Protein AF-A0A6F8PM82-F1 (afdb_monomer)

Structure (mmCIF, N/CA/C/O backbone):
data_AF-A0A6F8PM82-F1
#
_entry.id   AF-A0A6F8PM82-F1
#
loop_
_atom_site.group_PDB
_atom_site.id
_atom_site.type_symbol
_atom_site.label_atom_id
_atom_site.label_alt_id
_atom_site.label_comp_id
_atom_site.label_asym_id
_atom_site.label_entity_id
_atom_site.label_seq_id
_atom_site.pdbx_PDB_ins_code
_atom_site.Cartn_x
_atom_site.Cartn_y
_atom_site.Cartn_z
_atom_site.occupancy
_atom_site.B_iso_or_equiv
_atom_site.auth_seq_id
_atom_site.auth_comp_id
_atom_site.auth_asym_id
_atom_site.auth_atom_id
_atom_site.pdbx_PDB_model_num
ATOM 1 N N . MET A 1 1 ? 3.556 -29.178 -23.785 1.00 47.94 1 MET A N 1
ATOM 2 C CA . MET A 1 1 ? 4.325 -28.396 -22.796 1.00 47.94 1 MET A CA 1
ATOM 3 C C . MET A 1 1 ? 4.855 -27.205 -23.561 1.00 47.94 1 MET A C 1
ATOM 5 O O . MET A 1 1 ? 5.453 -27.446 -24.597 1.00 47.94 1 MET A O 1
ATOM 9 N N . VAL A 1 2 ? 4.505 -25.982 -23.168 1.00 58.50 2 VAL A N 1
ATOM 10 C CA . VAL A 1 2 ? 4.900 -24.767 -23.893 1.00 58.50 2 VAL A CA 1
ATOM 11 C C . VAL A 1 2 ? 5.926 -24.058 -23.019 1.00 58.50 2 VAL A C 1
ATOM 13 O O . VAL A 1 2 ? 5.681 -23.907 -21.825 1.00 58.50 2 VAL A O 1
ATOM 16 N N . SER A 1 3 ? 7.098 -23.724 -23.555 1.00 74.06 3 SER A N 1
ATOM 17 C CA . SER A 1 3 ? 8.078 -22.935 -22.794 1.00 74.06 3 SER A CA 1
ATOM 18 C C . SER A 1 3 ? 7.587 -21.494 -22.610 1.00 74.06 3 SER A C 1
ATOM 20 O O . SER A 1 3 ? 6.775 -21.016 -23.399 1.00 74.06 3 SER A O 1
ATOM 22 N N . LEU A 1 4 ? 8.110 -20.760 -21.621 1.00 78.81 4 LEU A N 1
ATOM 23 C CA . LEU A 1 4 ? 7.778 -19.337 -21.434 1.00 78.81 4 LEU A CA 1
ATOM 24 C C . LEU A 1 4 ? 8.001 -18.511 -22.717 1.00 78.81 4 LEU A C 1
ATOM 26 O O . LEU A 1 4 ? 7.197 -17.651 -23.064 1.00 78.81 4 LEU A O 1
ATOM 30 N N . ILE A 1 5 ? 9.075 -18.807 -23.452 1.00 83.12 5 ILE A N 1
ATOM 31 C CA . ILE A 1 5 ? 9.388 -18.148 -24.725 1.00 83.12 5 ILE A CA 1
ATOM 32 C C . ILE A 1 5 ? 8.394 -18.541 -25.818 1.00 83.12 5 ILE A C 1
ATOM 34 O O . ILE A 1 5 ? 8.016 -17.708 -26.636 1.00 83.12 5 ILE A O 1
ATOM 38 N N . GLU A 1 6 ? 7.930 -19.787 -25.844 1.00 82.69 6 GLU A N 1
ATOM 39 C CA . GLU A 1 6 ? 6.869 -20.192 -26.765 1.00 82.69 6 GLU A CA 1
ATOM 40 C C . GLU A 1 6 ? 5.510 -19.572 -26.411 1.00 82.69 6 GLU A C 1
ATOM 42 O O . GLU A 1 6 ? 4.737 -19.295 -27.323 1.00 82.69 6 GLU A O 1
ATOM 47 N N . GLU A 1 7 ? 5.202 -19.338 -25.130 1.00 85.62 7 GLU A N 1
ATOM 48 C CA . GLU A 1 7 ? 4.008 -18.582 -24.717 1.00 85.62 7 GLU A CA 1
ATOM 49 C C . GLU A 1 7 ? 4.084 -17.135 -25.218 1.00 85.62 7 GLU A C 1
ATOM 51 O O . GLU A 1 7 ? 3.148 -16.667 -25.862 1.00 85.62 7 GLU A O 1
ATOM 56 N N . ILE A 1 8 ? 5.227 -16.469 -25.020 1.00 88.00 8 ILE A N 1
ATOM 57 C CA . ILE A 1 8 ? 5.489 -15.117 -25.540 1.00 88.00 8 ILE A CA 1
ATOM 58 C C . ILE A 1 8 ? 5.343 -15.075 -27.066 1.00 88.00 8 ILE A C 1
ATOM 60 O O . ILE A 1 8 ? 4.672 -14.200 -27.601 1.00 88.00 8 ILE A O 1
ATOM 64 N N . LYS A 1 9 ? 5.910 -16.055 -27.781 1.00 87.38 9 LYS A N 1
ATOM 65 C CA . LYS A 1 9 ? 5.807 -16.144 -29.249 1.00 87.38 9 LYS A CA 1
ATOM 66 C C . LYS A 1 9 ? 4.381 -16.387 -29.750 1.00 87.38 9 LYS A C 1
ATOM 68 O O . LYS A 1 9 ? 4.117 -16.144 -30.924 1.00 87.38 9 LYS A O 1
ATOM 73 N N . LYS A 1 10 ? 3.479 -16.891 -28.904 1.00 89.69 10 LYS A N 1
ATOM 74 C CA . LYS A 1 10 ? 2.061 -17.094 -29.244 1.00 89.69 10 LYS A CA 1
ATOM 75 C C . LYS A 1 10 ? 1.209 -15.851 -28.993 1.00 89.69 10 LYS A C 1
ATOM 77 O O . LYS A 1 10 ? 0.180 -15.711 -29.645 1.00 89.69 10 LYS A O 1
ATOM 82 N N . ASP A 1 11 ? 1.627 -14.959 -28.099 1.00 90.38 11 ASP A N 1
ATOM 83 C CA . ASP A 1 11 ? 0.915 -13.722 -27.752 1.00 90.38 11 ASP A CA 1
ATOM 84 C C . ASP A 1 11 ? 1.382 -12.533 -28.611 1.00 90.38 11 ASP A C 1
ATOM 86 O O . ASP A 1 11 ? 1.897 -11.534 -28.113 1.00 90.38 11 ASP A O 1
ATOM 90 N N . LEU A 1 12 ? 1.236 -12.658 -29.934 1.00 85.62 12 LEU A N 1
ATOM 91 C CA . LEU A 1 12 ? 1.736 -11.666 -30.899 1.00 85.62 12 LEU A CA 1
ATOM 92 C C . LEU A 1 12 ? 0.995 -10.321 -30.851 1.00 85.62 12 LEU A C 1
ATOM 94 O O . LEU A 1 12 ? 1.518 -9.327 -31.348 1.00 85.62 12 LEU A O 1
ATOM 98 N N . ASP A 1 13 ? -0.218 -10.284 -30.297 1.00 86.81 13 ASP A N 1
ATOM 99 C CA . ASP A 1 13 ? -1.001 -9.056 -30.129 1.00 86.81 13 ASP A CA 1
ATOM 100 C C . ASP A 1 13 ? -0.878 -8.449 -28.723 1.00 86.81 13 ASP A C 1
ATOM 102 O O . ASP A 1 13 ? -1.505 -7.424 -28.448 1.00 86.81 13 ASP A O 1
ATOM 106 N N . TYR A 1 14 ? -0.041 -9.044 -27.863 1.00 90.19 14 TYR A N 1
ATOM 107 C CA . TYR A 1 14 ? 0.285 -8.568 -26.518 1.00 90.19 14 TYR A CA 1
ATOM 108 C C . TYR A 1 14 ? -0.932 -8.397 -25.597 1.00 90.19 14 TYR A C 1
ATOM 110 O O . TYR A 1 14 ? -0.935 -7.545 -24.700 1.00 90.19 14 TYR A O 1
ATOM 118 N N . LYS A 1 15 ? -1.996 -9.179 -25.816 1.00 86.69 15 LYS A N 1
ATOM 119 C CA . LYS A 1 15 ? -3.245 -9.068 -25.047 1.00 86.69 15 LYS A CA 1
ATOM 120 C C . LYS A 1 15 ? -3.290 -9.983 -23.833 1.00 86.69 15 LYS A C 1
ATOM 122 O O . LYS A 1 15 ? -4.208 -9.856 -23.017 1.00 86.69 15 LYS A O 1
ATOM 127 N N . ASN A 1 16 ? -2.323 -10.884 -23.665 1.00 90.38 16 ASN A N 1
ATOM 128 C CA . ASN A 1 16 ?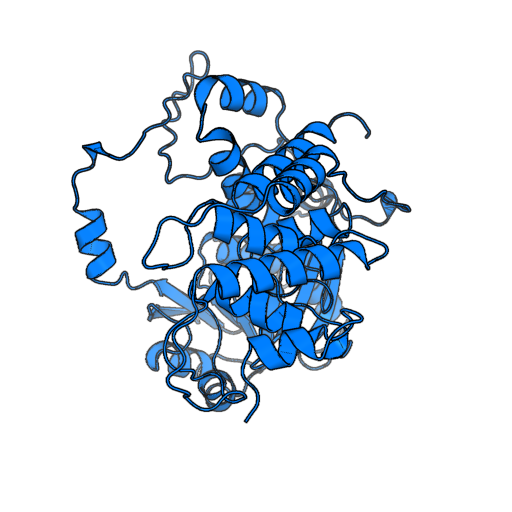 -2.293 -11.795 -22.528 1.00 90.38 16 ASN A CA 1
ATOM 129 C C . ASN A 1 16 ? -1.841 -11.092 -21.233 1.00 90.38 16 ASN A C 1
ATOM 131 O O . ASN A 1 16 ? -0.710 -11.226 -20.763 1.00 90.38 16 ASN A O 1
ATOM 135 N N . GLN A 1 17 ? -2.768 -10.364 -20.604 1.00 89.25 17 GLN A N 1
ATOM 136 C CA . GLN A 1 17 ? -2.519 -9.646 -19.350 1.00 89.25 17 GLN A CA 1
ATOM 137 C C . GLN A 1 17 ? -2.058 -10.573 -18.212 1.00 89.25 17 GLN A C 1
ATOM 139 O O . GLN A 1 17 ? -1.243 -10.164 -17.383 1.00 89.25 17 GLN A O 1
ATOM 144 N N . PHE A 1 18 ? -2.521 -11.827 -18.193 1.00 88.38 18 PHE A N 1
ATOM 145 C CA . PHE A 1 18 ? -2.085 -12.822 -17.213 1.00 88.38 18 PHE A CA 1
ATOM 146 C C . PHE A 1 18 ? -0.590 -13.139 -17.358 1.00 88.38 18 PHE A C 1
ATOM 148 O O . PHE A 1 18 ? 0.141 -13.111 -16.367 1.00 88.38 18 PHE A O 1
ATOM 155 N N . LEU A 1 19 ? -0.112 -13.366 -18.588 1.00 89.94 19 LEU A N 1
ATOM 156 C CA . LEU A 1 19 ? 1.307 -13.595 -18.877 1.00 89.94 19 LEU A CA 1
ATOM 157 C C . LEU A 1 19 ? 2.167 -12.388 -18.474 1.00 89.94 19 LEU A C 1
ATOM 159 O O . LEU A 1 19 ? 3.187 -12.557 -17.802 1.00 89.94 19 LEU A O 1
ATOM 163 N N . ILE A 1 20 ? 1.728 -11.171 -18.805 1.00 92.69 20 ILE A N 1
ATOM 164 C CA . ILE A 1 20 ? 2.414 -9.927 -18.420 1.00 92.69 20 ILE A CA 1
ATOM 165 C C . ILE A 1 20 ? 2.529 -9.816 -16.894 1.00 92.69 20 ILE A C 1
ATOM 167 O O . ILE A 1 20 ? 3.616 -9.596 -16.355 1.00 92.69 20 ILE A O 1
ATOM 171 N N . ASP A 1 21 ? 1.421 -9.985 -16.168 1.00 90.69 21 ASP A N 1
ATOM 172 C CA . ASP A 1 21 ? 1.417 -9.842 -14.711 1.00 90.69 21 ASP A CA 1
ATOM 173 C C . ASP A 1 21 ? 2.237 -10.926 -14.011 1.00 90.69 21 ASP A C 1
ATOM 175 O O . ASP A 1 21 ? 2.879 -10.643 -12.991 1.00 90.69 21 ASP A O 1
ATOM 179 N N . ARG A 1 22 ? 2.268 -12.130 -14.585 1.00 88.38 22 ARG A N 1
ATOM 180 C CA . ARG A 1 22 ? 3.109 -13.239 -14.144 1.00 88.38 22 ARG A CA 1
ATOM 181 C C . ARG A 1 22 ? 4.596 -12.946 -14.340 1.00 88.38 22 ARG A C 1
ATOM 183 O O . ARG A 1 22 ? 5.367 -13.116 -13.394 1.00 88.38 22 ARG A O 1
ATOM 190 N N . LEU A 1 23 ? 5.003 -12.455 -15.512 1.00 90.94 23 LEU A N 1
ATOM 191 C CA . LEU A 1 23 ? 6.383 -12.031 -15.778 1.00 90.94 23 LEU A CA 1
ATOM 192 C C . LEU A 1 23 ? 6.823 -10.946 -14.789 1.00 90.94 23 LEU A C 1
ATOM 194 O O . LEU A 1 23 ? 7.851 -11.090 -14.122 1.00 90.94 23 LEU A O 1
ATOM 198 N N . CYS A 1 24 ? 6.006 -9.903 -14.617 1.00 93.19 24 CYS A N 1
ATOM 199 C CA . CYS A 1 24 ? 6.270 -8.848 -13.642 1.00 93.19 24 CYS A CA 1
ATOM 200 C C . CYS A 1 24 ? 6.392 -9.393 -12.212 1.00 93.19 24 CYS A C 1
ATOM 202 O O . CYS A 1 24 ? 7.256 -8.944 -11.469 1.00 93.19 24 CYS A O 1
ATOM 204 N N . PHE A 1 25 ? 5.576 -10.369 -11.802 1.00 88.94 25 PHE A N 1
ATOM 205 C CA . PHE A 1 25 ? 5.683 -10.991 -10.477 1.00 88.94 25 PHE A CA 1
ATOM 206 C C . PHE A 1 25 ? 7.009 -11.744 -10.278 1.00 88.94 25 PHE A C 1
ATOM 208 O O . PHE A 1 25 ? 7.660 -11.591 -9.237 1.00 88.94 25 PHE A O 1
ATOM 215 N N . LEU A 1 26 ? 7.435 -12.533 -11.270 1.00 86.44 26 LEU A N 1
ATOM 216 C CA . LEU A 1 26 ? 8.713 -13.250 -11.233 1.00 86.44 26 LEU A CA 1
ATOM 217 C C . LEU A 1 26 ? 9.891 -12.270 -11.074 1.00 86.44 26 LEU A C 1
ATOM 219 O O . LEU A 1 26 ? 10.730 -12.436 -10.183 1.00 86.44 26 LEU A O 1
ATOM 223 N N . ILE A 1 27 ? 9.880 -11.184 -11.850 1.00 89.12 27 ILE A N 1
ATOM 224 C CA . ILE A 1 27 ? 10.899 -10.128 -11.801 1.00 89.12 27 ILE A CA 1
ATOM 225 C C . ILE A 1 27 ? 10.852 -9.367 -10.472 1.00 89.12 27 ILE A C 1
ATOM 227 O O . ILE A 1 27 ? 11.861 -9.228 -9.778 1.00 89.12 27 ILE A O 1
ATOM 231 N N . ASP A 1 28 ? 9.678 -8.867 -10.095 1.00 88.56 28 ASP A N 1
ATOM 232 C CA . ASP A 1 28 ? 9.530 -7.913 -9.003 1.00 88.56 28 ASP A CA 1
ATOM 233 C C . ASP A 1 28 ? 9.704 -8.554 -7.629 1.00 88.56 28 ASP A C 1
ATOM 235 O O . ASP A 1 28 ? 10.283 -7.918 -6.741 1.00 88.56 28 ASP A O 1
ATOM 239 N N . VAL A 1 29 ? 9.180 -9.774 -7.459 1.00 84.06 29 VAL A N 1
ATOM 240 C CA . VAL A 1 29 ? 9.062 -10.463 -6.167 1.00 84.06 29 VAL A CA 1
ATOM 241 C C . VAL A 1 29 ? 10.055 -11.599 -6.056 1.00 84.06 29 VAL A C 1
ATOM 243 O O . VAL A 1 29 ? 10.756 -11.703 -5.050 1.00 84.06 29 VAL A O 1
ATOM 246 N N . LYS A 1 30 ? 10.096 -12.481 -7.059 1.00 82.50 30 LYS A N 1
ATOM 247 C CA . LYS A 1 30 ? 10.938 -13.678 -6.987 1.00 82.50 30 LYS A CA 1
ATOM 248 C C . LYS A 1 30 ? 12.399 -13.372 -7.297 1.00 82.50 30 LYS A C 1
ATOM 250 O O . LYS A 1 30 ? 13.251 -14.162 -6.902 1.00 82.50 30 LYS A O 1
ATOM 255 N N . LYS A 1 31 ? 12.682 -12.227 -7.934 1.00 82.94 31 LYS A N 1
ATOM 256 C CA . LYS A 1 31 ? 14.031 -11.805 -8.352 1.00 82.94 31 LYS A CA 1
ATOM 257 C C . LYS A 1 31 ? 14.728 -12.860 -9.210 1.00 82.94 31 LYS A C 1
ATOM 259 O O . LYS A 1 31 ? 15.952 -12.959 -9.226 1.00 82.94 31 LYS A O 1
ATOM 264 N N . ILE A 1 32 ? 13.929 -13.651 -9.914 1.00 76.62 32 ILE A N 1
ATOM 265 C CA . ILE A 1 32 ? 14.370 -14.711 -10.806 1.00 76.62 32 ILE A CA 1
ATOM 266 C C . ILE A 1 32 ? 13.470 -14.689 -12.026 1.00 76.62 32 ILE A C 1
ATOM 268 O O . ILE A 1 32 ? 12.268 -14.460 -11.929 1.00 76.62 32 ILE A O 1
ATOM 272 N N . ILE A 1 33 ? 14.070 -14.979 -13.166 1.00 71.94 33 ILE A N 1
ATOM 273 C CA . ILE A 1 33 ? 13.354 -15.369 -14.380 1.00 71.94 33 ILE A CA 1
ATOM 274 C C . ILE A 1 33 ? 13.769 -16.819 -14.736 1.00 71.94 33 ILE A C 1
ATOM 276 O O . ILE A 1 33 ? 13.199 -17.434 -15.626 1.00 71.94 33 ILE A O 1
ATOM 280 N N . HIS A 1 34 ? 14.726 -17.406 -13.988 1.00 64.25 34 HIS A N 1
ATOM 281 C CA . HIS A 1 34 ? 15.364 -18.698 -14.257 1.00 64.25 34 HIS A CA 1
ATOM 282 C C . HIS A 1 34 ? 15.361 -19.666 -13.047 1.00 64.25 34 HIS A C 1
ATOM 284 O O . HIS A 1 34 ? 15.190 -19.253 -11.901 1.00 64.25 34 HIS A O 1
ATOM 290 N N . LYS A 1 35 ? 15.682 -20.940 -13.347 1.00 48.91 35 LYS A N 1
ATOM 291 C CA . LYS A 1 35 ? 15.651 -22.190 -12.548 1.00 48.91 35 LYS A CA 1
ATOM 292 C C . LYS A 1 35 ? 14.272 -22.848 -12.437 1.00 48.91 35 LYS A C 1
ATOM 294 O O . LYS A 1 35 ? 13.436 -22.407 -11.661 1.00 48.91 35 LYS A O 1
ATOM 299 N N . ALA A 1 36 ? 14.128 -23.953 -13.179 1.00 43.81 36 ALA A N 1
ATOM 300 C CA . ALA A 1 36 ? 13.300 -25.121 -12.879 1.00 43.81 36 ALA A CA 1
ATOM 301 C C . ALA A 1 36 ? 12.000 -24.783 -12.119 1.00 43.81 36 ALA A C 1
ATOM 303 O O . ALA A 1 36 ? 11.948 -24.871 -10.893 1.00 43.81 36 ALA A O 1
ATOM 304 N N . TYR A 1 37 ? 10.982 -24.398 -12.893 1.00 50.00 37 TYR A N 1
ATOM 305 C CA . TYR A 1 37 ? 9.643 -23.943 -12.503 1.00 50.00 37 TYR A CA 1
ATOM 306 C C . TYR A 1 37 ? 9.040 -24.596 -11.246 1.00 50.00 37 TYR A C 1
ATOM 308 O O . TYR A 1 37 ? 9.109 -25.813 -11.071 1.00 50.00 37 TYR A O 1
ATOM 316 N N . SER A 1 38 ? 8.345 -23.789 -10.437 1.00 44.16 38 SER A N 1
ATOM 317 C CA . SER A 1 38 ? 7.299 -24.256 -9.515 1.00 44.16 38 SER A CA 1
ATOM 318 C C . SER A 1 38 ? 6.337 -23.115 -9.126 1.00 44.16 38 SER A C 1
ATOM 320 O O . SER A 1 38 ? 6.185 -22.783 -7.945 1.00 44.16 38 SER A O 1
ATOM 322 N N . ASP A 1 39 ? 5.711 -22.452 -10.099 1.00 48.84 39 ASP A N 1
ATOM 323 C CA . ASP A 1 39 ? 4.336 -21.997 -9.866 1.00 48.84 39 ASP A CA 1
ATOM 324 C C . ASP A 1 39 ? 3.397 -23.106 -10.370 1.00 48.84 39 ASP A C 1
ATOM 326 O O . ASP A 1 39 ? 3.799 -23.948 -11.170 1.00 48.84 39 ASP A O 1
ATOM 330 N N . ASN A 1 40 ? 2.184 -23.202 -9.824 1.00 47.78 40 ASN A N 1
ATOM 331 C CA . ASN A 1 40 ? 1.307 -24.358 -10.063 1.00 47.78 40 ASN A CA 1
ATOM 332 C C . ASN A 1 40 ? 0.902 -24.528 -11.544 1.00 47.78 40 ASN A C 1
ATOM 334 O O . ASN A 1 40 ? 0.419 -25.596 -11.919 1.00 47.78 40 ASN A O 1
ATOM 338 N N . ASP A 1 41 ? 1.142 -23.502 -12.368 1.00 51.66 41 ASP A N 1
ATOM 339 C CA . ASP A 1 41 ? 0.733 -23.414 -13.769 1.00 51.66 41 ASP A CA 1
ATOM 340 C C . ASP A 1 41 ? 1.840 -23.829 -14.758 1.00 51.66 41 ASP A C 1
ATOM 342 O O . ASP A 1 41 ? 1.538 -24.158 -15.905 1.00 51.66 41 ASP A O 1
ATOM 346 N N . LEU A 1 42 ? 3.115 -23.887 -14.339 1.00 45.66 42 LEU A N 1
ATOM 347 C CA . LEU A 1 42 ? 4.203 -24.471 -15.137 1.00 45.66 42 LEU A CA 1
ATOM 348 C C . LEU A 1 42 ? 4.921 -25.595 -14.386 1.00 45.66 42 LEU A C 1
ATOM 350 O O . LEU A 1 42 ? 5.556 -25.396 -13.350 1.00 45.66 42 LEU A O 1
ATOM 354 N N . LYS A 1 43 ? 4.879 -26.804 -14.960 1.00 47.75 43 LYS A N 1
ATOM 355 C CA . LYS A 1 43 ? 5.688 -27.933 -14.482 1.00 47.75 43 LYS A CA 1
ATOM 356 C C . LYS A 1 43 ? 7.173 -27.662 -14.735 1.00 47.75 43 LYS A C 1
ATOM 358 O O . LYS A 1 43 ? 7.546 -27.119 -15.771 1.00 47.75 43 LYS A O 1
ATOM 363 N N . GLN A 1 44 ? 8.004 -28.092 -13.791 1.00 43.88 44 GLN A N 1
ATOM 364 C CA . GLN A 1 44 ? 9.463 -28.023 -13.820 1.00 43.88 44 GLN A CA 1
ATOM 365 C C . GLN A 1 44 ? 10.038 -28.611 -15.128 1.00 43.88 44 GLN A C 1
ATOM 367 O O . GLN A 1 44 ? 10.096 -29.823 -15.295 1.00 43.88 44 GLN A O 1
ATOM 372 N N . GLY A 1 45 ? 10.411 -27.756 -16.081 1.00 50.41 45 GLY A N 1
ATOM 373 C CA . GLY A 1 45 ? 11.237 -28.083 -17.243 1.00 50.41 45 GLY A CA 1
ATOM 374 C C . GLY A 1 45 ? 12.675 -27.577 -17.082 1.00 50.41 45 GLY A C 1
ATOM 375 O O . GLY A 1 45 ? 12.898 -26.479 -16.570 1.00 50.41 45 GLY A O 1
ATOM 376 N N . ASP A 1 46 ? 13.643 -28.363 -17.552 1.00 46.56 46 ASP A N 1
ATOM 377 C CA . ASP A 1 46 ? 15.098 -28.142 -17.448 1.00 46.56 46 ASP A CA 1
ATOM 378 C C . ASP A 1 46 ? 15.652 -26.974 -18.293 1.00 46.56 46 ASP A C 1
ATOM 380 O O . ASP A 1 46 ? 16.860 -26.864 -18.511 1.00 46.56 46 ASP A O 1
ATOM 384 N N . GLN A 1 47 ? 14.804 -26.077 -18.802 1.00 56.62 47 GLN A N 1
ATOM 385 C CA . GLN A 1 47 ? 15.284 -24.978 -19.636 1.00 56.62 47 GLN A CA 1
ATOM 386 C C . GLN A 1 47 ? 15.930 -23.880 -18.789 1.00 56.62 47 GLN A C 1
ATOM 388 O O . GLN A 1 47 ? 15.291 -23.192 -17.991 1.00 56.62 47 GLN A O 1
ATOM 393 N N . THR A 1 48 ? 17.231 -23.708 -19.002 1.00 63.59 48 THR A N 1
ATOM 394 C CA . THR A 1 48 ? 17.978 -22.536 -18.553 1.00 63.59 48 THR A CA 1
ATOM 395 C C . THR A 1 48 ? 17.762 -21.435 -19.586 1.00 63.59 48 THR A C 1
ATOM 397 O O . THR A 1 48 ? 18.115 -21.625 -20.747 1.00 63.59 48 THR A O 1
ATOM 400 N N . LEU A 1 49 ? 17.161 -20.310 -19.185 1.00 72.00 49 LEU A N 1
ATOM 401 C CA . LEU A 1 49 ? 17.024 -19.147 -20.065 1.00 72.00 49 LEU A CA 1
ATOM 402 C C . LEU A 1 49 ? 18.401 -18.553 -20.372 1.00 72.00 49 LEU A C 1
ATOM 404 O O . LEU A 1 49 ? 19.255 -18.454 -19.489 1.00 72.00 49 LEU A O 1
ATOM 408 N N . THR A 1 50 ? 18.588 -18.134 -21.618 1.00 78.62 50 THR A N 1
ATOM 409 C CA . THR A 1 50 ? 19.803 -17.494 -22.130 1.00 78.62 50 THR A CA 1
ATOM 410 C C . THR A 1 50 ? 19.666 -15.965 -22.156 1.00 78.62 50 THR A C 1
ATOM 412 O O . THR A 1 50 ? 18.571 -15.425 -21.984 1.00 78.62 50 THR A O 1
ATOM 415 N N . ALA A 1 51 ? 20.763 -15.227 -22.370 1.00 81.38 51 ALA A N 1
ATOM 416 C CA . ALA A 1 51 ? 20.693 -13.767 -22.517 1.00 81.38 51 ALA A CA 1
ATOM 417 C C . ALA A 1 51 ? 19.778 -13.320 -23.688 1.00 81.38 51 ALA A C 1
ATOM 419 O O . ALA A 1 51 ? 19.000 -12.384 -23.494 1.00 81.38 51 ALA A O 1
ATOM 420 N N . PRO A 1 52 ? 19.769 -14.006 -24.852 1.00 85.19 52 PRO A N 1
ATOM 421 C CA . PRO A 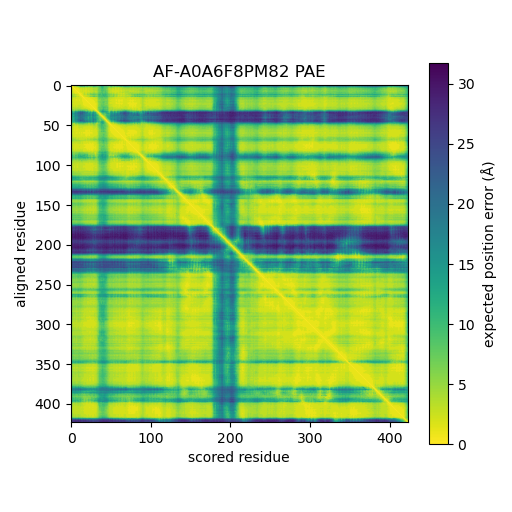1 52 ? 18.761 -13.788 -25.895 1.00 85.19 52 PRO A CA 1
ATOM 422 C C . PRO A 1 52 ? 17.306 -14.002 -25.455 1.00 85.19 52 PRO A C 1
ATOM 424 O O . PRO A 1 52 ? 16.412 -13.312 -25.943 1.00 85.19 52 PRO A O 1
ATOM 427 N N . ASP A 1 53 ? 17.040 -14.940 -24.547 1.00 85.56 53 ASP A N 1
ATOM 428 C CA . ASP A 1 53 ? 15.686 -15.164 -24.024 1.00 85.56 53 ASP A CA 1
ATOM 429 C C . ASP A 1 53 ? 15.251 -14.018 -23.109 1.00 85.56 53 ASP A C 1
ATOM 431 O O . ASP A 1 53 ? 14.123 -13.537 -23.202 1.00 85.56 53 ASP A O 1
ATOM 435 N N . LEU A 1 54 ? 16.165 -13.526 -22.266 1.00 86.50 54 LEU A N 1
ATOM 436 C CA . LEU A 1 54 ? 15.909 -12.346 -21.444 1.00 86.50 54 LEU A CA 1
ATOM 437 C C . LEU A 1 54 ? 15.661 -11.104 -22.310 1.00 86.50 54 LEU A C 1
ATOM 439 O O . LEU A 1 54 ? 14.759 -10.328 -22.000 1.00 86.50 54 LEU A O 1
ATOM 443 N N . MET A 1 55 ? 16.399 -10.944 -23.413 1.00 89.00 55 MET A N 1
ATOM 444 C CA . MET A 1 55 ? 16.155 -9.862 -24.371 1.00 89.00 55 MET A CA 1
ATOM 445 C C . MET A 1 55 ? 14.748 -9.952 -24.971 1.00 89.00 55 MET A C 1
ATOM 447 O O . MET A 1 55 ? 13.996 -8.988 -24.885 1.00 89.00 55 MET A O 1
ATOM 451 N N . GLN A 1 56 ? 14.343 -11.136 -25.448 1.00 90.75 56 GLN A N 1
ATOM 452 C CA . GLN A 1 56 ? 12.987 -11.372 -25.964 1.00 90.75 56 GLN A CA 1
ATOM 453 C C . GLN A 1 56 ? 11.897 -11.046 -24.931 1.00 90.75 56 GLN A C 1
ATOM 455 O O . GLN A 1 56 ? 10.871 -10.472 -25.285 1.00 90.75 56 GLN A O 1
ATOM 460 N N . ILE A 1 57 ? 12.108 -11.377 -23.652 1.00 92.06 57 ILE A N 1
ATOM 461 C CA . ILE A 1 57 ? 11.172 -11.023 -22.573 1.00 92.06 57 ILE A CA 1
ATOM 462 C C . ILE A 1 57 ? 11.082 -9.501 -22.405 1.00 92.06 57 ILE A C 1
ATOM 464 O O . ILE A 1 57 ? 9.986 -8.964 -22.247 1.00 92.06 57 ILE A O 1
ATOM 468 N N . CYS A 1 58 ? 12.215 -8.799 -22.438 1.00 94.69 58 CYS A N 1
ATOM 469 C CA . CYS A 1 58 ? 12.246 -7.344 -22.299 1.00 94.69 58 CYS A CA 1
ATOM 470 C C . CYS A 1 58 ? 11.561 -6.649 -23.482 1.00 94.69 58 CYS A C 1
ATOM 472 O O . CYS A 1 58 ? 10.756 -5.742 -23.265 1.00 94.69 58 CYS A O 1
ATOM 474 N N . ASP A 1 59 ? 11.817 -7.118 -24.704 1.00 95.19 59 ASP A N 1
ATOM 475 C CA . ASP A 1 59 ? 11.189 -6.612 -25.926 1.00 95.19 59 ASP A CA 1
ATOM 476 C C . ASP A 1 59 ? 9.678 -6.885 -25.938 1.00 95.19 59 ASP A C 1
ATOM 478 O O . ASP A 1 59 ? 8.890 -6.005 -26.295 1.00 95.19 59 ASP A O 1
ATOM 482 N N . TYR A 1 60 ? 9.252 -8.070 -25.484 1.00 96.00 60 TYR A N 1
ATOM 483 C CA . TYR A 1 60 ? 7.837 -8.409 -25.320 1.00 96.00 60 TYR A CA 1
ATOM 484 C C . TYR A 1 60 ? 7.148 -7.475 -24.322 1.00 96.00 60 TYR A C 1
ATOM 486 O O . TYR A 1 60 ? 6.116 -6.893 -24.642 1.00 96.00 60 TYR A O 1
ATOM 494 N N . LEU A 1 61 ? 7.733 -7.276 -23.137 1.00 96.56 61 LEU A N 1
ATOM 495 C CA . LEU A 1 61 ? 7.177 -6.387 -22.117 1.00 96.56 61 LEU A CA 1
ATOM 496 C C . LEU A 1 61 ? 7.104 -4.934 -22.608 1.00 96.56 61 LEU A C 1
ATOM 498 O O . LEU A 1 61 ? 6.065 -4.292 -22.459 1.00 96.56 61 LEU A O 1
ATOM 502 N N . LYS A 1 62 ? 8.172 -4.420 -23.231 1.00 96.75 62 LYS A N 1
ATOM 503 C CA . LYS A 1 62 ? 8.170 -3.095 -23.871 1.00 96.75 62 LYS A CA 1
ATOM 504 C C . LYS A 1 62 ? 7.000 -2.972 -24.848 1.00 96.75 62 LYS A C 1
ATOM 506 O O . LYS A 1 62 ? 6.181 -2.068 -24.702 1.00 96.75 62 LYS A O 1
ATOM 511 N N . SER A 1 63 ? 6.906 -3.903 -25.797 1.00 96.00 63 SER A N 1
ATOM 512 C CA . SER A 1 63 ? 5.881 -3.886 -26.845 1.00 96.00 63 SER A CA 1
ATOM 513 C C . SER A 1 63 ? 4.474 -3.955 -26.249 1.00 96.00 63 SER A C 1
ATOM 515 O O . SER A 1 63 ? 3.606 -3.172 -26.623 1.00 96.00 63 SER A O 1
ATOM 517 N N . ALA A 1 64 ? 4.265 -4.806 -25.243 1.00 95.69 64 ALA A N 1
ATOM 518 C CA . ALA A 1 64 ? 2.998 -4.907 -24.527 1.00 95.69 64 ALA A CA 1
ATOM 519 C C . ALA A 1 64 ? 2.598 -3.611 -23.806 1.00 95.69 64 ALA A C 1
ATOM 521 O O . ALA A 1 64 ? 1.412 -3.310 -23.689 1.00 95.69 64 ALA A O 1
ATOM 522 N N . SER A 1 65 ? 3.570 -2.833 -23.325 1.00 95.19 65 SER A N 1
ATOM 523 C CA . SER A 1 65 ? 3.317 -1.514 -22.739 1.00 95.19 65 SER A CA 1
ATOM 524 C C . SER A 1 65 ? 2.928 -0.482 -23.803 1.00 95.19 65 SER A C 1
ATOM 526 O O . SER A 1 65 ? 2.010 0.303 -23.587 1.00 95.19 65 SER A O 1
ATOM 528 N N . GLU A 1 66 ? 3.590 -0.502 -24.963 1.00 93.12 66 GLU A N 1
ATOM 529 C CA . GLU A 1 66 ? 3.359 0.441 -26.069 1.00 93.12 66 GLU A CA 1
ATOM 530 C C . GLU A 1 66 ? 2.021 0.227 -26.795 1.00 93.12 66 GLU A C 1
ATOM 532 O O . GLU A 1 66 ? 1.491 1.171 -27.373 1.00 93.12 66 GLU A O 1
ATOM 537 N N . GLN A 1 67 ? 1.449 -0.981 -26.751 1.00 91.50 67 GLN A N 1
ATOM 538 C CA . GLN A 1 67 ? 0.123 -1.266 -27.324 1.00 91.50 67 GLN A CA 1
ATOM 539 C C . GLN A 1 67 ? -1.041 -0.698 -26.500 1.00 91.50 67 GLN A C 1
ATOM 541 O O . GLN A 1 67 ? -2.187 -0.704 -26.954 1.00 91.50 67 GLN A O 1
ATOM 546 N N . LYS A 1 68 ? -0.784 -0.240 -25.272 1.00 89.88 68 LYS A N 1
ATOM 547 C CA . LYS A 1 68 ? -1.823 0.311 -24.402 1.00 89.88 68 LYS A CA 1
ATOM 548 C C . LYS A 1 68 ? -2.009 1.799 -24.664 1.00 89.88 68 LYS A C 1
ATOM 550 O O . LYS A 1 68 ? -1.061 2.515 -24.961 1.00 89.88 68 LYS A O 1
ATOM 555 N N . GLU A 1 69 ? -3.239 2.275 -24.469 1.00 87.38 69 GLU A N 1
ATOM 556 C CA . GLU A 1 69 ? -3.560 3.709 -24.535 1.00 87.38 69 GLU A CA 1
ATOM 557 C C . GLU A 1 69 ? -2.705 4.530 -23.557 1.00 87.38 69 GLU A C 1
ATOM 559 O O . GLU A 1 69 ? -2.259 5.627 -23.881 1.00 87.38 69 GLU A O 1
ATOM 564 N N . ASN A 1 70 ? -2.448 3.971 -22.371 1.00 89.00 70 ASN A N 1
ATOM 565 C CA . ASN A 1 70 ? -1.586 4.556 -21.355 1.00 89.00 70 ASN A CA 1
ATOM 566 C C . ASN A 1 70 ? -0.451 3.594 -21.012 1.00 89.00 70 ASN A C 1
ATOM 568 O O . ASN A 1 70 ? -0.652 2.378 -20.950 1.00 89.00 70 ASN A O 1
ATOM 572 N N . LEU A 1 71 ? 0.723 4.159 -20.727 1.00 92.69 71 LEU A N 1
ATOM 573 C CA . LEU A 1 71 ? 1.918 3.397 -20.396 1.00 92.69 71 LEU A CA 1
ATOM 574 C C . LEU A 1 71 ? 1.690 2.483 -19.185 1.00 92.69 71 LEU A C 1
ATOM 576 O O . LEU A 1 71 ? 1.182 2.901 -18.142 1.00 92.69 71 LEU A O 1
ATOM 580 N N . ASP A 1 72 ? 2.137 1.235 -19.292 1.00 94.94 72 ASP A N 1
ATOM 581 C CA . ASP A 1 72 ? 2.051 0.285 -18.194 1.00 94.94 72 ASP A CA 1
ATOM 582 C C . ASP A 1 72 ? 3.218 0.459 -17.212 1.00 94.94 72 ASP A C 1
ATOM 584 O O . ASP A 1 72 ? 4.290 -0.138 -17.350 1.00 94.94 72 ASP A O 1
ATOM 588 N N . TYR A 1 73 ? 3.011 1.257 -16.165 1.00 96.06 73 TYR A N 1
ATOM 589 C CA . TYR A 1 73 ? 4.057 1.510 -15.174 1.00 96.06 73 TYR A CA 1
ATOM 590 C C . TYR A 1 73 ? 4.466 0.281 -14.351 1.00 96.06 73 TYR A C 1
ATOM 592 O O . TYR A 1 73 ? 5.558 0.279 -13.778 1.00 96.06 73 TYR A O 1
ATOM 600 N N . LYS A 1 74 ? 3.660 -0.790 -14.317 1.00 95.88 74 LYS A N 1
ATOM 601 C CA . LYS A 1 74 ? 4.094 -2.060 -13.716 1.00 95.88 74 LYS A CA 1
ATOM 602 C C . LYS A 1 74 ? 5.189 -2.706 -14.564 1.00 95.88 74 LYS A C 1
ATOM 604 O O . LYS A 1 74 ? 6.180 -3.177 -14.014 1.00 95.88 74 LYS A O 1
ATOM 609 N N . ILE A 1 75 ? 5.052 -2.654 -15.890 1.00 97.31 75 ILE A N 1
ATOM 610 C CA . ILE A 1 75 ? 6.088 -3.112 -16.821 1.00 97.31 75 ILE A CA 1
ATOM 611 C C . ILE A 1 75 ? 7.350 -2.260 -16.682 1.00 97.31 75 ILE A C 1
ATOM 613 O O . ILE A 1 75 ? 8.440 -2.810 -16.523 1.00 97.31 75 ILE A O 1
ATOM 617 N N . VAL A 1 76 ? 7.209 -0.929 -16.677 1.00 97.75 76 VAL A N 1
ATOM 618 C CA . VAL A 1 76 ? 8.344 -0.005 -16.489 1.00 97.75 76 VAL A CA 1
ATOM 619 C C . VAL A 1 76 ? 9.096 -0.335 -15.197 1.00 97.75 76 VAL A C 1
ATOM 621 O O . VAL A 1 76 ? 10.319 -0.441 -15.199 1.00 97.75 76 VAL A O 1
ATOM 624 N N . ASN A 1 77 ? 8.374 -0.572 -14.100 1.00 97.38 77 ASN A N 1
ATOM 625 C CA . ASN A 1 77 ? 8.955 -0.965 -12.819 1.00 97.38 77 ASN A CA 1
ATOM 626 C C . ASN A 1 77 ? 9.763 -2.266 -12.892 1.00 97.38 77 ASN A C 1
ATOM 628 O O . ASN A 1 77 ? 10.874 -2.323 -12.364 1.00 97.38 77 ASN A O 1
ATOM 632 N N . SER A 1 78 ? 9.226 -3.295 -13.549 1.00 96.44 78 SER A N 1
ATOM 633 C CA . SER A 1 78 ? 9.925 -4.569 -13.723 1.00 96.44 78 SER A CA 1
ATOM 634 C C . SER A 1 78 ? 11.172 -4.420 -14.594 1.00 96.44 78 SER A C 1
ATOM 636 O O . SER A 1 78 ? 12.241 -4.886 -14.208 1.00 96.44 78 SER A O 1
ATOM 638 N N . LEU A 1 79 ? 11.085 -3.706 -15.716 1.00 96.56 79 LEU A N 1
ATOM 639 C CA . LEU A 1 79 ? 12.234 -3.450 -16.587 1.00 96.56 79 LEU A CA 1
ATOM 640 C C . LEU A 1 79 ? 13.330 -2.635 -15.877 1.00 96.56 79 LEU A C 1
ATOM 642 O O . LEU A 1 79 ? 14.508 -2.956 -15.999 1.00 96.56 79 LEU A O 1
ATOM 646 N N . LEU A 1 80 ? 12.980 -1.645 -15.052 1.00 95.62 80 LEU A N 1
ATOM 647 C CA . LEU A 1 80 ? 13.972 -0.916 -14.251 1.00 95.62 80 LEU A CA 1
ATOM 648 C C . LEU A 1 80 ? 14.723 -1.826 -13.264 1.00 95.62 80 LEU A C 1
ATOM 650 O O . LEU A 1 80 ? 15.920 -1.649 -13.062 1.00 95.62 80 LEU A O 1
ATOM 654 N N . LYS A 1 81 ? 14.052 -2.829 -12.685 1.00 92.56 81 LYS A N 1
ATOM 655 C CA . LYS A 1 81 ? 14.685 -3.824 -11.797 1.00 92.56 81 LYS A CA 1
ATOM 656 C C . LYS A 1 81 ? 15.606 -4.784 -12.541 1.00 92.56 81 LYS A C 1
ATOM 658 O O . LYS A 1 81 ? 16.610 -5.225 -11.985 1.00 92.56 81 LYS A O 1
ATOM 663 N N . ILE A 1 82 ? 15.278 -5.099 -13.794 1.00 91.62 82 ILE A N 1
ATOM 664 C CA . ILE A 1 82 ? 16.194 -5.798 -14.702 1.00 91.62 82 ILE A CA 1
ATOM 665 C C . ILE A 1 82 ? 17.435 -4.930 -14.931 1.00 91.62 82 ILE A C 1
ATOM 667 O O . ILE A 1 82 ? 18.551 -5.403 -14.727 1.00 91.62 82 ILE A O 1
ATOM 671 N N . GLN A 1 83 ? 17.245 -3.647 -15.255 1.00 91.19 83 GLN A N 1
ATOM 672 C CA . GLN A 1 83 ? 18.331 -2.698 -15.515 1.00 91.19 83 GLN A CA 1
ATOM 673 C C . GLN A 1 83 ? 19.305 -2.548 -14.343 1.00 91.19 83 GLN A C 1
ATOM 675 O O . GLN A 1 83 ? 20.515 -2.474 -14.543 1.00 91.19 83 GLN A O 1
ATOM 680 N N . SER A 1 84 ? 18.779 -2.467 -13.120 1.00 88.44 84 SER A N 1
ATOM 681 C CA . SER A 1 84 ? 19.573 -2.254 -11.908 1.00 88.44 84 SER A CA 1
ATOM 682 C C . SER A 1 84 ? 20.190 -3.535 -11.343 1.00 88.44 84 SER A C 1
ATOM 684 O O . SER A 1 84 ? 20.905 -3.474 -10.342 1.00 88.44 84 SER A O 1
ATOM 686 N N . GLY A 1 85 ? 19.953 -4.686 -11.984 1.00 84.94 85 GLY A N 1
ATOM 687 C CA . GLY A 1 85 ? 20.504 -5.972 -11.564 1.00 84.94 85 GLY A CA 1
ATOM 688 C C . GLY A 1 85 ? 19.851 -6.538 -10.302 1.00 84.94 85 GLY A C 1
ATOM 689 O O . GLY A 1 85 ? 20.482 -7.304 -9.578 1.00 84.94 85 GLY A O 1
ATOM 690 N N . GLU A 1 86 ? 18.597 -6.174 -10.006 1.00 82.69 86 GLU A N 1
ATOM 691 C CA . GLU A 1 86 ? 17.856 -6.753 -8.873 1.00 82.69 86 GLU A CA 1
ATOM 692 C C . GLU A 1 86 ? 17.460 -8.219 -9.102 1.00 82.69 86 GLU A C 1
ATOM 694 O O . GLU A 1 86 ? 17.121 -8.923 -8.150 1.00 82.69 86 GLU A O 1
ATOM 699 N N . ILE A 1 87 ? 17.472 -8.679 -10.352 1.00 78.88 87 ILE A N 1
ATOM 700 C CA . ILE A 1 87 ? 17.312 -10.089 -10.718 1.00 78.88 87 ILE A CA 1
ATOM 701 C C . ILE A 1 87 ? 18.647 -10.823 -10.630 1.00 78.88 87 ILE A C 1
ATOM 703 O O . ILE A 1 87 ? 19.675 -10.353 -11.114 1.00 78.88 87 ILE A O 1
ATOM 707 N N . VAL A 1 88 ? 18.608 -12.029 -10.065 1.00 68.12 88 VAL A N 1
ATOM 708 C CA . VAL A 1 88 ? 19.738 -12.955 -10.114 1.00 68.12 88 VAL A CA 1
ATOM 709 C C . VAL A 1 88 ? 19.891 -13.422 -11.559 1.00 68.12 88 VAL A C 1
ATOM 711 O O . VAL A 1 88 ? 18.989 -14.054 -12.106 1.00 68.12 88 VAL A O 1
ATOM 714 N N . TRP A 1 89 ? 21.021 -13.086 -12.176 1.00 69.44 89 TRP A N 1
ATOM 715 C CA . TRP A 1 89 ? 21.376 -13.512 -13.526 1.00 69.44 89 TRP A CA 1
ATOM 716 C C . TRP A 1 89 ? 22.874 -13.852 -13.581 1.00 69.44 89 TRP A C 1
ATOM 718 O O . TRP A 1 89 ? 23.668 -13.144 -12.956 1.00 69.44 89 TRP A O 1
ATOM 728 N N . PRO A 1 90 ? 23.284 -14.939 -14.266 1.00 60.31 90 PRO A N 1
ATOM 729 C CA . PRO A 1 90 ? 24.675 -15.402 -14.249 1.00 60.31 90 PRO A CA 1
ATOM 730 C C . PRO A 1 90 ? 25.657 -14.468 -14.971 1.00 60.31 90 PRO A C 1
ATOM 732 O O . PRO A 1 90 ? 26.849 -14.498 -14.673 1.00 60.31 90 PRO A O 1
ATOM 735 N N . GLU A 1 91 ? 25.178 -13.632 -15.894 1.00 68.38 91 GLU A N 1
ATOM 736 C CA . GLU A 1 91 ? 26.016 -12.775 -16.741 1.00 68.38 91 GLU A CA 1
ATOM 737 C C . GLU A 1 91 ? 25.675 -11.284 -16.581 1.00 68.38 91 GLU A C 1
ATOM 739 O O . GLU A 1 91 ? 24.636 -10.911 -16.0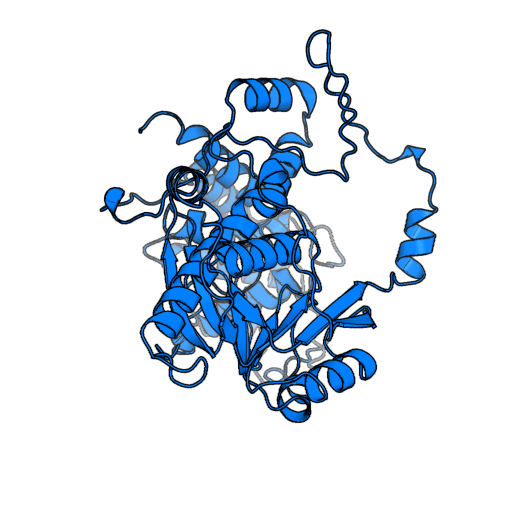39 1.00 68.38 91 GLU A O 1
ATOM 744 N N . LYS A 1 92 ? 26.546 -10.388 -17.058 1.00 68.50 92 LYS A N 1
ATOM 745 C CA . LYS A 1 92 ? 26.179 -8.970 -17.169 1.00 68.50 92 LYS A CA 1
ATOM 746 C C . LYS A 1 92 ? 25.181 -8.814 -18.313 1.00 68.50 92 LYS A C 1
ATOM 748 O O . LYS A 1 92 ? 25.525 -9.070 -19.461 1.00 68.50 92 LYS A O 1
ATOM 753 N N . PHE A 1 93 ? 23.969 -8.377 -17.993 1.00 79.56 93 PHE A N 1
ATOM 754 C CA . PHE A 1 93 ? 22.936 -8.096 -18.980 1.00 79.56 93 PHE A CA 1
ATOM 755 C C . PHE A 1 93 ? 22.924 -6.606 -19.336 1.00 79.56 93 PHE A C 1
ATOM 757 O O . PHE A 1 93 ? 22.993 -5.748 -18.456 1.00 79.56 93 PHE A O 1
ATOM 764 N N . VAL A 1 94 ? 22.847 -6.308 -20.630 1.00 83.56 94 VAL A N 1
ATOM 765 C CA . VAL A 1 94 ? 22.737 -4.951 -21.172 1.00 83.56 94 VAL A CA 1
ATOM 766 C C . VAL A 1 94 ? 21.532 -4.942 -22.096 1.00 83.56 94 VAL A C 1
ATOM 768 O O . VAL A 1 94 ? 21.416 -5.827 -22.939 1.00 83.56 94 VAL A O 1
ATOM 771 N N . PHE A 1 95 ? 20.636 -3.972 -21.923 1.00 88.50 95 PHE A N 1
ATOM 772 C CA . PHE A 1 95 ? 19.471 -3.821 -22.792 1.00 88.50 95 PHE A CA 1
ATOM 773 C C . PHE A 1 95 ? 19.849 -3.506 -24.239 1.00 88.50 95 PHE A C 1
ATOM 775 O O . PHE A 1 95 ? 20.899 -2.921 -24.505 1.00 88.50 95 PHE A O 1
ATOM 782 N N . SER A 1 96 ? 18.932 -3.823 -25.155 1.00 91.06 96 SER A N 1
ATOM 783 C CA . SER A 1 96 ? 18.899 -3.199 -26.475 1.00 91.06 96 SER A CA 1
ATOM 784 C C . SER A 1 96 ? 18.756 -1.676 -26.344 1.00 91.06 96 SER A C 1
ATOM 786 O O . SER A 1 96 ? 18.199 -1.163 -25.365 1.00 91.06 96 SER A O 1
ATOM 788 N N . GLU A 1 97 ? 19.253 -0.945 -27.343 1.00 93.25 97 GLU A N 1
ATOM 789 C CA . GLU A 1 97 ? 19.117 0.516 -27.401 1.00 93.25 97 GLU A CA 1
ATOM 790 C C . GLU A 1 97 ? 17.641 0.943 -27.351 1.00 93.25 97 GLU A C 1
ATOM 792 O O . GLU A 1 97 ? 17.295 1.907 -26.667 1.00 93.25 97 GLU A O 1
ATOM 797 N N . ASP A 1 98 ? 16.757 0.160 -27.973 1.00 95.56 98 ASP A N 1
ATOM 798 C CA . ASP A 1 98 ? 15.314 0.398 -27.996 1.00 95.56 98 ASP A CA 1
ATOM 799 C C . ASP A 1 98 ? 14.669 0.290 -26.606 1.00 95.56 98 ASP A C 1
ATOM 801 O O . ASP A 1 98 ? 13.894 1.167 -26.214 1.00 95.56 98 ASP A O 1
ATOM 805 N N . VAL A 1 99 ? 14.987 -0.750 -25.823 1.00 95.50 99 VAL A N 1
ATOM 806 C CA . VAL A 1 99 ? 14.452 -0.908 -24.456 1.00 95.50 99 VAL A CA 1
ATOM 807 C C . VAL A 1 99 ? 15.027 0.155 -23.522 1.00 95.50 99 VAL A C 1
ATOM 809 O O . VAL A 1 99 ? 14.294 0.728 -22.711 1.00 95.50 99 VAL A O 1
ATOM 812 N N . ALA A 1 100 ? 16.316 0.477 -23.653 1.00 95.38 100 ALA A N 1
ATOM 813 C CA . ALA A 1 100 ? 16.932 1.555 -22.886 1.00 95.38 100 ALA A CA 1
ATOM 814 C C . ALA A 1 100 ? 16.274 2.917 -23.184 1.00 95.38 100 ALA A C 1
ATOM 816 O O . ALA A 1 100 ? 15.929 3.654 -22.254 1.00 95.38 100 ALA A O 1
ATOM 817 N N . SER A 1 101 ? 16.035 3.218 -24.463 1.00 96.88 101 SER A N 1
ATOM 818 C CA . SER A 1 101 ? 15.371 4.445 -24.917 1.00 96.88 101 SER A CA 1
ATOM 819 C C . SER A 1 101 ? 13.923 4.524 -24.438 1.00 96.88 101 SER A C 1
ATOM 821 O O . SER A 1 101 ? 13.486 5.576 -23.967 1.00 96.88 101 SER A O 1
ATOM 823 N N . PHE A 1 102 ? 13.196 3.404 -24.475 1.00 97.75 102 PHE A N 1
ATOM 824 C CA . PHE A 1 102 ? 11.847 3.298 -23.926 1.00 97.75 102 PHE A CA 1
ATOM 825 C C . PHE A 1 102 ? 11.802 3.668 -22.437 1.00 97.75 102 PHE A C 1
ATOM 827 O O . PHE A 1 102 ? 10.978 4.489 -22.039 1.00 97.75 102 PHE A O 1
ATOM 834 N N . LEU A 1 103 ? 12.708 3.127 -21.613 1.00 97.50 103 LEU A N 1
ATOM 835 C CA . LEU A 1 103 ? 12.741 3.431 -20.177 1.00 97.50 103 LEU A CA 1
ATOM 836 C C . LEU A 1 103 ? 13.120 4.881 -19.886 1.00 97.50 103 LEU A C 1
ATOM 838 O O . LEU A 1 103 ? 12.526 5.507 -19.006 1.00 97.50 103 LEU A O 1
ATOM 842 N N . TYR A 1 104 ? 14.089 5.419 -20.627 1.00 96.81 104 TYR A N 1
ATOM 843 C CA . TYR A 1 104 ? 14.471 6.822 -20.514 1.00 96.81 104 TYR A CA 1
ATOM 844 C C . TYR A 1 104 ? 13.280 7.740 -20.812 1.00 96.81 104 TYR A C 1
ATOM 846 O O . TYR A 1 104 ? 12.959 8.620 -20.011 1.00 96.81 104 TYR A O 1
ATOM 854 N N . LYS A 1 105 ? 12.571 7.484 -21.918 1.00 96.75 105 LYS A N 1
ATOM 855 C CA . LYS A 1 105 ? 11.368 8.229 -22.296 1.00 96.75 105 LYS A CA 1
ATOM 856 C C . LYS A 1 105 ? 10.256 8.079 -21.254 1.00 96.75 105 LYS A C 1
ATOM 858 O O . LYS A 1 105 ? 9.711 9.080 -20.807 1.00 96.75 105 LYS A O 1
ATOM 863 N N . ALA A 1 106 ? 9.980 6.855 -20.800 1.00 96.94 106 ALA A N 1
ATOM 864 C CA . ALA A 1 106 ? 8.960 6.559 -19.792 1.00 96.94 106 ALA A CA 1
ATOM 865 C C . ALA A 1 106 ? 9.138 7.358 -18.490 1.00 96.94 106 ALA A C 1
ATOM 867 O O . ALA A 1 106 ? 8.153 7.786 -17.890 1.00 96.94 106 ALA A O 1
ATOM 868 N N . LEU A 1 107 ? 10.384 7.547 -18.041 1.00 97.00 107 LEU A N 1
ATOM 869 C CA . LEU A 1 107 ? 10.691 8.320 -16.836 1.00 97.00 107 LEU A CA 1
ATOM 870 C C . LEU A 1 107 ? 10.662 9.835 -17.074 1.00 97.00 107 LEU A C 1
ATOM 872 O O . LEU A 1 107 ? 10.217 10.572 -16.196 1.00 97.00 107 LEU A O 1
ATOM 876 N N . ASN A 1 108 ? 11.133 10.312 -18.226 1.00 96.19 108 ASN A N 1
ATOM 877 C CA . ASN A 1 108 ? 11.162 11.749 -18.518 1.00 96.19 108 ASN A CA 1
ATOM 878 C C . ASN A 1 108 ? 9.784 12.320 -18.834 1.00 96.19 108 ASN A C 1
ATOM 880 O O . ASN A 1 108 ? 9.468 13.420 -18.385 1.00 96.19 108 ASN A O 1
ATOM 884 N N . ASP A 1 109 ? 8.963 11.552 -19.542 1.00 95.19 109 ASP A N 1
ATOM 885 C CA . ASP A 1 109 ? 7.621 11.962 -19.947 1.00 95.19 109 ASP A CA 1
ATOM 886 C C . ASP A 1 109 ? 6.585 11.715 -18.838 1.00 95.19 109 ASP A C 1
ATOM 888 O O . ASP A 1 109 ? 5.409 12.040 -19.008 1.00 95.19 109 ASP A O 1
ATOM 892 N N . LEU A 1 110 ? 6.999 11.147 -17.694 1.00 95.75 110 LEU A N 1
ATOM 893 C CA . LEU A 1 110 ? 6.107 10.854 -16.580 1.00 95.75 110 LEU A CA 1
ATOM 894 C C . LEU A 1 110 ? 5.426 12.132 -16.069 1.00 95.75 110 LEU A C 1
ATOM 896 O O . LEU A 1 110 ? 6.082 13.087 -15.650 1.00 95.75 110 LEU A O 1
ATOM 900 N N . GLN A 1 111 ? 4.094 12.107 -16.036 1.00 94.31 111 GLN A N 1
ATOM 901 C CA . GLN A 1 111 ? 3.248 13.175 -15.509 1.00 94.31 111 GLN A CA 1
ATOM 902 C C . GLN A 1 111 ? 2.133 12.582 -14.650 1.00 94.31 111 GLN A C 1
ATOM 904 O O . GLN A 1 111 ? 1.681 11.463 -14.891 1.00 94.31 111 GLN A O 1
ATOM 909 N N . LEU A 1 112 ? 1.669 13.342 -13.654 1.00 93.06 112 LEU A N 1
ATOM 910 C CA . LEU A 1 112 ? 0.508 12.934 -12.868 1.00 93.06 112 LEU A CA 1
ATOM 911 C C . LEU A 1 112 ? -0.782 13.102 -13.687 1.00 93.06 112 LEU A C 1
ATOM 913 O O . LEU A 1 112 ? -0.957 14.142 -14.336 1.00 93.06 112 LEU A O 1
ATOM 917 N N . PRO A 1 113 ? -1.715 12.137 -13.615 1.00 92.62 113 PRO A N 1
ATOM 918 C CA . PRO A 1 113 ? -3.043 12.277 -14.198 1.00 92.62 113 PRO A CA 1
ATOM 919 C C . PRO A 1 113 ? -3.767 13.544 -13.722 1.00 92.62 113 PRO A C 1
ATOM 921 O O . PRO A 1 113 ? -3.637 13.977 -12.574 1.00 92.62 113 PRO A O 1
ATOM 924 N N . LYS A 1 114 ? -4.573 14.147 -14.605 1.00 88.31 114 LYS A N 1
ATOM 925 C CA . LYS A 1 114 ? -5.384 15.325 -14.261 1.00 88.31 114 LYS A CA 1
ATOM 926 C C . LYS A 1 114 ? -6.578 14.926 -13.391 1.00 88.31 114 LYS A C 1
ATOM 928 O O . LYS A 1 114 ? -7.402 14.107 -13.792 1.00 88.31 114 LYS A O 1
ATOM 933 N N . ILE A 1 115 ? -6.728 15.594 -12.252 1.00 87.00 115 ILE A N 1
ATOM 934 C CA . ILE A 1 115 ? -7.843 15.391 -11.322 1.00 87.00 115 ILE A CA 1
ATOM 935 C C . ILE A 1 115 ? -9.027 16.264 -11.758 1.00 87.00 115 ILE A C 1
ATOM 937 O O . ILE A 1 115 ? -8.927 17.490 -11.743 1.00 87.00 115 ILE A O 1
ATOM 941 N N . LYS A 1 116 ? -10.148 15.643 -12.152 1.00 76.94 116 LYS A N 1
ATOM 942 C CA . LYS A 1 116 ? -11.344 16.365 -12.635 1.00 76.94 116 LYS A CA 1
ATOM 943 C C . LYS A 1 116 ? -12.117 17.082 -11.522 1.00 76.94 116 LYS A C 1
ATOM 945 O O . LYS A 1 116 ? -12.643 18.160 -11.763 1.00 76.94 116 LYS A O 1
ATOM 950 N N . ASN A 1 117 ? -12.193 16.494 -10.327 1.00 81.62 117 ASN A N 1
ATOM 951 C CA . ASN A 1 117 ? -12.944 17.034 -9.193 1.00 81.62 117 ASN A CA 1
ATOM 952 C C . ASN A 1 117 ? -12.080 17.000 -7.924 1.00 81.62 117 ASN A C 1
ATOM 954 O O . ASN A 1 117 ? -12.115 16.028 -7.177 1.00 81.62 117 ASN A O 1
ATOM 958 N N . LYS A 1 118 ? -11.283 18.053 -7.699 1.00 80.12 118 LYS A N 1
ATOM 959 C CA . LYS A 1 118 ? -10.432 18.153 -6.502 1.00 80.12 118 LYS A CA 1
ATOM 960 C C . LYS A 1 118 ? -11.245 18.274 -5.207 1.00 80.12 118 LYS A C 1
ATOM 962 O O . LYS A 1 118 ? -10.818 17.738 -4.201 1.00 80.12 118 LYS A O 1
ATOM 967 N N . SER A 1 119 ? -12.422 18.907 -5.233 1.00 79.44 119 SER A N 1
ATOM 968 C CA . SER A 1 119 ? -13.258 19.094 -4.033 1.00 79.44 119 SER A CA 1
ATOM 969 C C . SER A 1 119 ? -13.865 17.805 -3.476 1.00 79.44 119 SER A C 1
ATOM 971 O O . SER A 1 119 ? -14.397 17.816 -2.374 1.00 79.44 119 SER A O 1
ATOM 973 N N . ALA A 1 120 ? -13.811 16.708 -4.234 1.00 86.81 120 ALA A N 1
ATOM 974 C CA . ALA A 1 120 ? -14.200 15.387 -3.752 1.00 86.81 120 ALA A CA 1
ATOM 975 C C . ALA A 1 120 ? -13.066 14.659 -3.007 1.00 86.81 120 ALA A C 1
ATOM 977 O O . ALA A 1 120 ? -13.284 13.544 -2.549 1.00 86.81 120 ALA A O 1
ATOM 978 N N . LEU A 1 121 ? -11.865 15.244 -2.927 1.00 92.19 121 LEU A N 1
ATOM 979 C CA . LEU A 1 121 ? -10.737 14.657 -2.212 1.00 92.19 121 LEU A CA 1
ATOM 980 C C . LEU A 1 121 ? -10.732 15.107 -0.750 1.00 92.19 121 LEU A C 1
ATOM 982 O O . LEU A 1 121 ? -10.882 16.288 -0.443 1.00 92.19 121 LEU A O 1
ATOM 986 N N . CYS A 1 122 ? -10.502 14.159 0.149 1.00 91.81 122 CYS A N 1
ATOM 987 C CA . CYS A 1 122 ? -10.375 14.402 1.573 1.00 91.81 122 CYS A CA 1
ATOM 988 C C . CYS A 1 122 ? -9.061 15.136 1.900 1.00 91.81 122 CYS A C 1
ATOM 990 O O . CYS A 1 122 ? -7.959 14.682 1.567 1.00 91.81 122 CYS A O 1
ATOM 992 N N . ASN A 1 123 ? -9.180 16.270 2.595 1.00 88.75 123 ASN A N 1
ATOM 993 C CA . ASN A 1 123 ? -8.051 17.019 3.135 1.00 88.75 123 ASN A CA 1
ATOM 994 C C . ASN A 1 123 ? -7.727 16.532 4.558 1.00 88.75 123 ASN A C 1
ATOM 996 O O . ASN A 1 123 ? -8.521 16.691 5.489 1.00 88.75 123 ASN A O 1
ATOM 1000 N N . ILE A 1 124 ? -6.526 15.975 4.745 1.00 87.00 124 ILE A N 1
ATOM 1001 C CA . ILE A 1 124 ? -6.094 15.443 6.047 1.00 87.00 124 ILE A CA 1
ATOM 1002 C C . ILE A 1 124 ? -6.017 16.541 7.117 1.00 87.00 124 ILE A C 1
ATOM 1004 O O . ILE A 1 124 ? -6.407 16.299 8.259 1.00 87.00 124 ILE A O 1
ATOM 1008 N N . GLY A 1 125 ? -5.542 17.740 6.772 1.00 81.12 125 GLY A N 1
ATOM 1009 C CA . GLY A 1 125 ? -5.420 18.849 7.721 1.00 81.12 125 GLY A CA 1
ATOM 1010 C C . GLY A 1 125 ? -6.765 19.292 8.302 1.00 81.12 125 GLY A C 1
ATOM 1011 O O . GLY A 1 125 ? -6.880 19.520 9.506 1.00 81.12 125 GLY A O 1
ATOM 1012 N N . SER A 1 126 ? -7.815 19.333 7.479 1.00 80.94 126 SER A N 1
ATOM 1013 C CA . SER A 1 126 ? -9.178 19.629 7.930 1.00 80.94 126 SER A CA 1
ATOM 1014 C C . SER A 1 126 ? -9.681 18.602 8.941 1.00 80.94 126 SER A C 1
ATOM 1016 O O . SER A 1 126 ? -10.239 18.987 9.968 1.00 80.94 126 SER A O 1
ATOM 1018 N N . TRP A 1 127 ? -9.438 17.310 8.701 1.00 81.00 127 TRP A N 1
ATOM 1019 C CA . TRP A 1 127 ? -9.820 16.255 9.642 1.00 81.00 127 TRP A CA 1
ATOM 1020 C C . TRP A 1 127 ? -9.082 16.387 10.978 1.00 81.00 127 TRP A C 1
ATOM 1022 O O . TRP A 1 127 ? -9.704 16.346 12.035 1.00 81.00 127 TRP A O 1
ATOM 1032 N N . VAL A 1 128 ? -7.766 16.626 10.949 1.00 73.25 128 VAL A N 1
ATOM 1033 C CA . VAL A 1 128 ? -6.953 16.818 12.165 1.00 73.25 128 VAL A CA 1
ATOM 1034 C C . VAL A 1 128 ? -7.486 17.965 13.023 1.00 73.25 128 VAL A C 1
ATOM 1036 O O . VAL A 1 128 ? -7.573 17.824 14.241 1.00 73.25 128 VAL A O 1
ATOM 1039 N N . ASN A 1 129 ? -7.874 19.074 12.391 1.00 71.69 129 ASN A N 1
ATOM 1040 C CA . ASN A 1 129 ? -8.409 20.247 13.079 1.00 71.69 129 ASN A CA 1
ATOM 1041 C C . ASN A 1 129 ? -9.845 20.040 13.588 1.00 71.69 129 ASN A C 1
ATOM 1043 O O . ASN A 1 129 ? -10.222 20.611 14.611 1.00 71.69 129 ASN A O 1
ATOM 1047 N N . ALA A 1 130 ? -10.646 19.222 12.900 1.00 72.69 130 ALA A N 1
ATOM 1048 C CA . ALA A 1 130 ? -12.021 18.916 13.288 1.00 72.6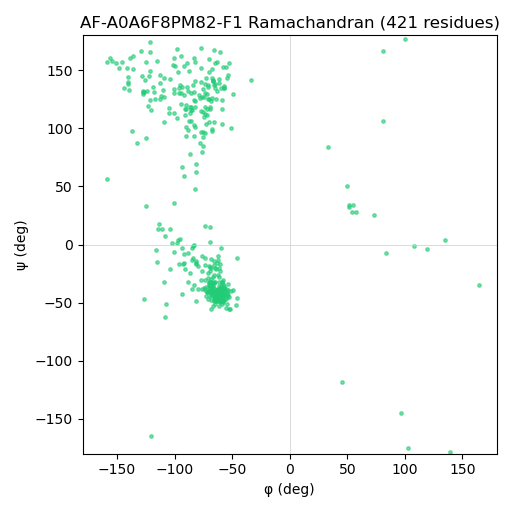9 130 ALA A CA 1
ATOM 1049 C C . ALA A 1 130 ? -12.106 17.904 14.442 1.00 72.69 130 ALA A C 1
ATOM 1051 O O . ALA A 1 130 ? -13.041 17.951 15.248 1.00 72.69 130 ALA A O 1
ATOM 1052 N N . VAL A 1 131 ? -11.138 16.987 14.543 1.00 70.38 131 VAL A N 1
ATOM 1053 C CA . VAL A 1 131 ? -11.142 15.948 15.571 1.00 70.38 131 VAL A CA 1
ATOM 1054 C C . VAL A 1 131 ? -10.795 16.541 16.936 1.00 70.38 131 VAL A C 1
ATOM 1056 O O . VAL A 1 131 ? -9.639 16.653 17.343 1.00 70.38 131 VAL A O 1
ATOM 1059 N N . SER A 1 132 ? -11.838 16.858 17.695 1.00 60.47 132 SER A N 1
ATOM 1060 C CA . SER A 1 132 ? -11.758 17.092 19.133 1.00 60.47 132 SER A CA 1
ATOM 1061 C C . SER A 1 132 ? -12.239 15.845 19.872 1.00 60.47 132 SER A C 1
ATOM 1063 O O . SER A 1 132 ? -13.304 15.298 19.586 1.00 60.47 132 SER A O 1
ATOM 1065 N N . VAL A 1 133 ? -11.452 15.367 20.842 1.00 58.75 133 VAL A N 1
ATOM 1066 C CA . VAL A 1 133 ? -11.935 14.344 21.780 1.00 58.75 133 VAL A CA 1
ATOM 1067 C C . VAL A 1 133 ? -13.012 15.017 22.615 1.00 58.75 133 VAL A C 1
ATOM 1069 O O . VAL A 1 133 ? -12.675 15.767 23.526 1.00 58.75 133 VAL A O 1
ATOM 1072 N N . SER A 1 134 ? -14.284 14.801 22.276 1.00 53.66 134 SER A N 1
ATOM 1073 C CA . SER A 1 134 ? -15.420 15.364 23.008 1.00 53.66 134 SER A CA 1
ATOM 1074 C C . SER A 1 134 ? -15.470 14.752 24.411 1.00 53.66 134 SER A C 1
ATOM 1076 O O . SER A 1 134 ? -15.851 13.584 24.547 1.00 53.66 134 SER A O 1
ATOM 1078 N N . PRO A 1 135 ? -15.081 15.484 25.473 1.00 55.50 135 PRO A N 1
ATOM 1079 C CA . PRO A 1 135 ? -15.118 14.948 26.823 1.00 55.50 135 PRO A CA 1
ATOM 1080 C C . PRO A 1 135 ? -16.586 14.814 27.242 1.00 55.50 135 PRO A C 1
ATOM 1082 O O . PRO A 1 135 ? -17.334 15.785 27.186 1.00 55.50 135 PRO A O 1
ATOM 1085 N N . GLY A 1 136 ? -17.007 13.618 27.661 1.00 59.62 136 GLY A N 1
ATOM 1086 C CA . GLY A 1 136 ? -18.339 13.394 28.243 1.00 59.62 136 GLY A CA 1
ATOM 1087 C C . GLY A 1 136 ? -19.348 12.631 27.380 1.00 59.62 136 GLY A C 1
ATOM 1088 O O . GLY A 1 136 ? -20.443 12.353 27.860 1.00 59.62 136 GLY A O 1
ATOM 1089 N N . GLN A 1 137 ? -19.002 12.226 26.155 1.00 69.06 137 GLN A N 1
ATOM 1090 C CA . GLN A 1 137 ? -19.798 11.223 25.437 1.00 69.06 137 GLN A CA 1
ATOM 1091 C C . GLN A 1 137 ? -19.597 9.827 26.050 1.00 69.06 137 GLN A C 1
ATOM 1093 O O . GLN A 1 137 ? -18.504 9.471 26.494 1.00 69.06 137 GLN A O 1
ATOM 1098 N N . ALA A 1 138 ? -20.668 9.030 26.084 1.00 78.56 138 ALA A N 1
ATOM 1099 C CA . ALA A 1 138 ? -20.614 7.669 26.602 1.00 78.56 138 ALA A CA 1
ATOM 1100 C C . ALA A 1 138 ? -19.706 6.791 25.729 1.00 78.56 138 ALA A C 1
ATOM 1102 O O . ALA A 1 138 ? -19.809 6.792 24.503 1.00 78.56 138 ALA A O 1
ATOM 1103 N N . ILE A 1 139 ? -18.841 6.008 26.373 1.00 83.06 139 ILE A N 1
ATOM 1104 C CA . ILE A 1 139 ? -17.964 5.070 25.677 1.00 83.06 139 ILE A CA 1
ATOM 1105 C C . ILE A 1 139 ? -18.803 3.942 25.071 1.00 83.06 139 ILE A C 1
ATOM 1107 O O . ILE A 1 139 ? -19.483 3.208 25.795 1.00 83.06 139 ILE A O 1
ATOM 1111 N N . LYS A 1 140 ? -18.694 3.747 23.756 1.00 86.38 140 LYS A N 1
ATOM 1112 C CA . LYS A 1 140 ? -19.323 2.634 23.045 1.00 86.38 140 LYS A CA 1
ATOM 1113 C C . LYS A 1 140 ? -18.345 1.475 22.914 1.00 86.38 140 LYS A C 1
ATOM 1115 O O . LYS A 1 140 ? -17.281 1.589 22.310 1.00 86.38 140 LYS A O 1
ATOM 1120 N N . LYS A 1 141 ? -18.722 0.319 23.453 1.00 86.81 141 LYS A N 1
ATOM 1121 C CA . LYS A 1 141 ? -17.978 -0.923 23.233 1.00 86.81 141 LYS A CA 1
ATOM 1122 C C . LYS A 1 141 ? -18.413 -1.535 21.901 1.00 86.81 141 LYS A C 1
ATOM 1124 O O . LYS A 1 141 ? -19.601 -1.775 21.713 1.00 86.81 141 LYS A O 1
ATOM 1129 N N . MET A 1 142 ? -17.473 -1.786 20.997 1.00 87.75 142 MET A N 1
ATOM 1130 C CA . MET A 1 142 ? -17.735 -2.413 19.698 1.00 87.75 142 MET A CA 1
ATOM 1131 C C . MET A 1 142 ? -17.184 -3.834 19.636 1.00 87.75 142 MET A C 1
ATOM 1133 O O . MET A 1 142 ? -16.116 -4.120 20.184 1.00 87.75 142 MET A O 1
ATOM 1137 N N . ASP A 1 143 ? -17.915 -4.717 18.954 1.00 88.12 143 ASP A N 1
ATOM 1138 C CA . ASP A 1 143 ? -17.672 -6.159 18.969 1.00 88.12 143 ASP A CA 1
ATOM 1139 C C . ASP A 1 143 ? -16.557 -6.624 18.022 1.00 88.12 143 ASP A C 1
ATOM 1141 O O . ASP A 1 143 ? -16.755 -7.396 17.089 1.00 88.12 143 ASP A O 1
ATOM 1145 N N . PHE A 1 144 ? -15.340 -6.148 18.269 1.00 92.62 144 PHE A N 1
ATOM 1146 C CA . PHE A 1 144 ? -14.156 -6.610 17.558 1.00 92.62 144 PHE A CA 1
ATOM 1147 C C . PHE A 1 144 ? -12.922 -6.617 18.455 1.00 92.62 144 PHE A C 1
ATOM 1149 O O . PHE A 1 144 ? -12.821 -5.882 19.444 1.00 92.62 144 PHE A O 1
ATOM 1156 N N . THR A 1 145 ? -11.943 -7.432 18.074 1.00 95.12 145 THR A N 1
ATOM 1157 C CA . THR A 1 145 ? -10.607 -7.410 18.670 1.00 95.12 145 THR A CA 1
ATOM 1158 C C . THR A 1 145 ? -9.680 -6.531 17.848 1.00 95.12 145 THR A C 1
ATOM 1160 O O . THR A 1 145 ? -9.554 -6.702 16.637 1.00 95.12 145 THR A O 1
ATOM 1163 N N . PHE A 1 146 ? -8.968 -5.618 18.505 1.00 95.81 146 PHE A N 1
ATOM 1164 C CA . PHE A 1 146 ? -7.920 -4.843 17.850 1.00 95.81 146 PHE A CA 1
ATOM 1165 C C . PHE A 1 146 ? -6.562 -5.545 17.980 1.00 95.81 146 PHE A C 1
ATOM 1167 O O . PHE A 1 146 ? -5.984 -5.627 19.066 1.00 95.81 146 PHE A O 1
ATOM 1174 N N . VAL A 1 147 ? -6.039 -6.046 16.862 1.00 95.88 147 VAL A N 1
ATOM 1175 C CA . VAL A 1 147 ? -4.706 -6.648 16.753 1.00 95.88 147 VAL A CA 1
ATOM 1176 C C . VAL A 1 147 ? -3.699 -5.558 16.388 1.00 95.88 147 VAL A C 1
ATOM 1178 O O . VAL A 1 147 ? -3.487 -5.221 15.219 1.00 95.88 147 VAL A O 1
ATOM 1181 N N . LYS A 1 148 ? -3.077 -4.993 17.422 1.00 93.56 148 LYS A N 1
ATOM 1182 C CA . LYS A 1 148 ? -2.124 -3.890 17.327 1.00 93.56 148 LYS A CA 1
ATOM 1183 C C . LYS A 1 148 ? -0.708 -4.427 17.119 1.00 93.56 148 LYS A C 1
ATOM 1185 O O . LYS A 1 148 ? -0.048 -4.823 18.081 1.00 93.56 148 LYS A O 1
ATOM 1190 N N . TRP A 1 149 ? -0.246 -4.433 15.870 1.00 91.38 149 TRP A N 1
ATOM 1191 C CA . TRP A 1 149 ? 1.072 -4.955 15.488 1.00 91.38 149 TRP A CA 1
ATOM 1192 C C . TRP A 1 149 ? 2.070 -3.863 15.099 1.00 91.38 149 TRP A C 1
ATOM 1194 O O . TRP A 1 149 ? 3.114 -3.734 15.735 1.00 91.38 149 TRP A O 1
ATOM 1204 N N . ASN A 1 150 ? 1.801 -3.096 14.036 1.00 89.12 150 ASN A N 1
ATOM 1205 C CA . ASN A 1 150 ? 2.642 -1.954 13.682 1.00 89.12 150 ASN A CA 1
ATOM 1206 C C . ASN A 1 150 ? 2.371 -0.827 14.685 1.00 89.12 150 ASN A C 1
ATOM 1208 O O . ASN A 1 150 ? 1.216 -0.494 14.943 1.00 89.12 150 ASN A O 1
ATOM 1212 N N . GLU A 1 151 ? 3.430 -0.259 15.259 1.00 84.31 151 GLU A N 1
ATOM 1213 C CA . GLU A 1 151 ? 3.313 0.755 16.308 1.00 84.31 151 GLU A CA 1
ATOM 1214 C C . GLU A 1 151 ? 2.676 2.050 15.783 1.00 84.31 151 GLU A C 1
ATOM 1216 O O . GLU A 1 151 ? 1.780 2.592 16.427 1.00 84.31 151 GLU A O 1
ATOM 1221 N N . THR A 1 152 ? 3.094 2.522 14.607 1.00 84.62 152 THR A N 1
ATOM 1222 C CA . THR A 1 152 ? 2.604 3.763 13.991 1.00 84.62 152 THR A CA 1
ATOM 1223 C C . THR A 1 152 ? 1.147 3.626 13.558 1.00 84.62 152 THR A C 1
ATOM 1225 O O . THR A 1 152 ? 0.295 4.368 14.045 1.00 84.62 152 THR A O 1
ATOM 1228 N N . LEU A 1 153 ? 0.827 2.620 12.735 1.00 88.88 153 LEU A N 1
ATOM 1229 C CA . LEU A 1 153 ? -0.557 2.331 12.330 1.00 88.88 153 LEU A CA 1
ATOM 1230 C C . LEU A 1 153 ? -1.435 2.018 13.540 1.00 88.88 153 LEU A C 1
ATOM 1232 O O . LEU A 1 153 ? -2.582 2.437 13.625 1.00 88.88 153 LEU A O 1
ATOM 1236 N N . GLY A 1 154 ? -0.874 1.301 14.513 1.00 90.62 154 GLY A N 1
ATOM 1237 C CA . GLY A 1 154 ? -1.549 0.966 15.750 1.00 90.62 154 GLY A CA 1
ATOM 1238 C C . GLY A 1 154 ? -1.960 2.200 16.548 1.00 90.62 154 GLY A C 1
ATOM 1239 O O . GLY A 1 154 ? -3.059 2.231 17.089 1.00 90.62 154 GLY A O 1
ATOM 1240 N N . LYS A 1 155 ? -1.096 3.219 16.625 1.00 87.81 155 LYS A N 1
ATOM 1241 C CA . LYS A 1 155 ? -1.429 4.510 17.244 1.00 87.81 155 LYS A CA 1
ATOM 1242 C C . LYS A 1 155 ? -2.459 5.286 16.430 1.00 87.81 155 LYS A C 1
ATOM 1244 O O . LYS A 1 155 ? -3.359 5.862 17.030 1.00 87.81 155 LYS A O 1
ATOM 1249 N N . ALA A 1 156 ? -2.355 5.269 15.104 1.00 88.56 156 ALA A N 1
ATOM 1250 C CA . ALA A 1 156 ? -3.309 5.939 14.228 1.00 88.56 156 ALA A CA 1
ATOM 1251 C C . ALA A 1 156 ? -4.725 5.354 14.382 1.00 88.56 156 ALA A C 1
ATOM 1253 O O . ALA A 1 156 ? -5.684 6.093 14.589 1.00 88.56 156 ALA A O 1
ATOM 1254 N N . TYR A 1 157 ? -4.854 4.025 14.419 1.00 92.50 157 TYR A N 1
ATOM 1255 C CA . TYR A 1 157 ? -6.146 3.366 14.643 1.00 92.50 157 TYR A CA 1
ATOM 1256 C C . TYR A 1 157 ? -6.645 3.564 16.076 1.00 92.50 157 TYR A C 1
ATOM 1258 O O . TYR A 1 157 ? -7.827 3.822 16.275 1.00 92.50 157 TYR A O 1
ATOM 1266 N N . SER A 1 158 ? -5.758 3.503 17.081 1.00 90.19 158 SER A N 1
ATOM 1267 C CA . SER A 1 158 ? -6.111 3.875 18.458 1.00 90.19 158 SER A CA 1
ATOM 1268 C C . SER A 1 158 ? -6.696 5.288 18.521 1.00 90.19 158 SER A C 1
ATOM 1270 O O . SER A 1 158 ? -7.661 5.505 19.246 1.00 90.19 158 SER A O 1
ATOM 1272 N N . PHE A 1 159 ? -6.128 6.242 17.781 1.00 87.00 159 PHE A N 1
ATOM 1273 C CA . PHE A 1 159 ? -6.625 7.613 17.739 1.00 87.00 159 PHE A CA 1
ATOM 1274 C C . PHE A 1 159 ? -8.022 7.695 17.110 1.00 87.00 159 PHE A C 1
ATOM 1276 O O . PHE A 1 159 ? -8.908 8.251 17.749 1.00 87.00 159 PHE A O 1
ATOM 1283 N N . ALA A 1 160 ? -8.241 7.073 15.945 1.00 89.38 160 ALA A N 1
ATOM 1284 C CA . ALA A 1 160 ? -9.550 7.017 15.277 1.00 89.38 160 ALA A CA 1
ATOM 1285 C C . ALA A 1 160 ? -10.657 6.402 16.156 1.00 89.38 160 ALA A C 1
ATOM 1287 O O . ALA A 1 160 ? -11.797 6.855 16.159 1.00 89.38 160 ALA A O 1
ATOM 1288 N N . LEU A 1 161 ? -10.316 5.380 16.946 1.00 89.81 161 LEU A N 1
ATOM 1289 C CA . LEU A 1 161 ? -11.241 4.775 17.906 1.00 89.81 161 LEU A CA 1
ATOM 1290 C C . LEU A 1 161 ? -11.574 5.731 19.056 1.00 89.81 161 LEU A C 1
ATOM 1292 O O . LEU A 1 161 ? -12.738 5.925 19.403 1.00 89.81 161 LEU A O 1
ATOM 1296 N N . MET A 1 162 ? -10.548 6.345 19.644 1.00 86.06 162 MET A N 1
ATOM 1297 C CA . MET A 1 162 ? -10.703 7.216 20.808 1.00 86.06 162 MET A CA 1
ATOM 1298 C C . MET A 1 162 ? -11.397 8.538 20.470 1.00 86.06 162 MET A C 1
ATOM 1300 O O . MET A 1 162 ? -12.157 9.035 21.297 1.00 86.06 162 MET A O 1
ATOM 1304 N N . SER A 1 163 ? -11.171 9.101 19.279 1.00 83.38 163 SER A N 1
ATOM 1305 C CA . SER A 1 163 ? -11.841 10.329 18.835 1.00 83.38 163 SER A CA 1
ATOM 1306 C C . SER A 1 163 ? -13.356 10.171 18.720 1.00 83.38 163 SER A C 1
ATOM 1308 O O . SER A 1 163 ? -14.081 11.143 18.900 1.00 83.38 163 SER A O 1
ATOM 1310 N N . GLN A 1 164 ? -13.831 8.945 18.492 1.00 84.81 164 GLN A N 1
ATOM 1311 C CA . GLN A 1 164 ? -15.251 8.609 18.397 1.00 84.81 164 GLN A CA 1
ATOM 1312 C C . GLN A 1 164 ? -15.793 7.902 19.650 1.00 84.81 164 GLN A C 1
ATOM 1314 O O . GLN A 1 164 ? -16.883 7.333 19.617 1.00 84.81 164 GLN A O 1
ATOM 1319 N N . ASN A 1 165 ? -15.047 7.918 20.764 1.00 86.00 165 ASN A N 1
ATOM 1320 C CA . ASN A 1 165 ? -15.414 7.257 22.024 1.00 86.00 165 ASN A CA 1
ATOM 1321 C C . ASN A 1 165 ? -15.709 5.750 21.876 1.00 86.00 165 ASN A C 1
ATOM 1323 O O . ASN A 1 165 ? -16.544 5.190 22.589 1.00 86.00 165 ASN A O 1
ATOM 1327 N N . ILE A 1 166 ? -15.002 5.074 20.968 1.00 88.19 166 ILE A N 1
ATOM 1328 C CA . ILE A 1 166 ? -15.148 3.643 20.703 1.00 88.19 166 ILE A CA 1
ATOM 1329 C C . ILE A 1 166 ? -14.038 2.861 21.403 1.00 88.19 166 ILE A C 1
ATOM 1331 O O . ILE A 1 166 ? -12.854 3.172 21.282 1.00 88.19 166 ILE A O 1
ATOM 1335 N N . LEU A 1 167 ? -14.417 1.776 22.080 1.00 90.25 167 LEU A N 1
ATOM 1336 C CA . LEU A 1 167 ? -13.481 0.779 22.591 1.00 90.25 167 LEU A CA 1
ATOM 1337 C C . LEU A 1 167 ? -13.727 -0.592 21.947 1.00 90.25 167 LEU A C 1
ATOM 1339 O O . LEU A 1 167 ? -14.861 -1.079 21.979 1.00 90.25 167 LEU A O 1
ATOM 1343 N N . PRO A 1 168 ? -12.683 -1.276 21.443 1.00 92.25 168 PRO A N 1
ATOM 1344 C CA . PRO A 1 168 ? -12.794 -2.684 21.087 1.00 92.25 168 PRO A CA 1
ATOM 1345 C C . PRO A 1 168 ? -13.056 -3.550 22.324 1.00 92.25 168 PRO A C 1
ATOM 1347 O O . PRO A 1 168 ? -12.687 -3.205 23.453 1.00 92.25 168 PRO A O 1
ATOM 1350 N N . THR A 1 169 ? -13.647 -4.728 22.122 1.00 91.31 169 THR A N 1
ATOM 1351 C CA . THR A 1 169 ? -13.900 -5.685 23.212 1.00 91.31 169 THR A CA 1
ATOM 1352 C C . THR A 1 169 ? -12.621 -6.260 23.812 1.00 91.31 169 THR A C 1
ATOM 1354 O O . THR A 1 169 ? -12.615 -6.655 24.986 1.00 91.31 169 THR A O 1
ATOM 1357 N N . SER A 1 170 ? -11.550 -6.328 23.021 1.00 93.12 170 SER A N 1
ATOM 1358 C CA . SER A 1 170 ? -10.223 -6.728 23.476 1.00 93.12 170 SER A CA 1
ATOM 1359 C C . SER A 1 170 ? -9.117 -6.170 22.580 1.00 93.12 170 SER A C 1
ATOM 1361 O O . SER A 1 170 ? -9.358 -5.791 21.432 1.00 93.12 170 SER A O 1
ATOM 1363 N N . VAL A 1 171 ? -7.895 -6.120 23.111 1.00 94.25 171 VAL A N 1
ATOM 1364 C CA . VAL A 1 171 ? -6.704 -5.671 22.374 1.00 94.25 171 VAL A CA 1
ATOM 1365 C C . VAL A 1 171 ? -5.613 -6.725 22.467 1.00 94.25 171 VAL A C 1
ATOM 1367 O O . VAL A 1 171 ? -5.259 -7.175 23.556 1.00 94.25 171 VAL A O 1
ATOM 1370 N N . ILE A 1 172 ? -5.024 -7.068 21.327 1.00 95.12 172 ILE A N 1
ATOM 1371 C CA . ILE A 1 172 ? -3.840 -7.919 21.240 1.00 95.12 172 ILE A CA 1
ATOM 1372 C C . ILE A 1 172 ? -2.676 -7.033 20.810 1.00 95.12 172 ILE A C 1
ATOM 1374 O O . ILE A 1 172 ? -2.585 -6.641 19.650 1.00 95.12 172 ILE A O 1
ATOM 1378 N N . LYS A 1 173 ? -1.777 -6.706 21.741 1.00 93.75 173 LYS A N 1
ATOM 1379 C CA . LYS A 1 173 ? -0.548 -5.965 21.442 1.00 93.75 173 LYS A CA 1
ATOM 1380 C C . LYS A 1 173 ? 0.542 -6.945 21.034 1.00 93.75 173 LYS A C 1
ATOM 1382 O O . LYS A 1 173 ? 1.021 -7.729 21.856 1.00 93.75 173 LYS A O 1
ATOM 1387 N N . VAL A 1 174 ? 0.966 -6.886 19.779 1.00 92.00 174 VAL A N 1
ATOM 1388 C CA . VAL A 1 174 ? 2.031 -7.753 19.280 1.00 92.00 174 VAL A CA 1
ATOM 1389 C C . VAL A 1 174 ? 3.380 -7.064 19.425 1.00 92.00 174 VAL A C 1
ATOM 1391 O O . VAL A 1 174 ? 3.572 -5.932 18.995 1.00 92.00 174 VAL A O 1
ATOM 1394 N N . ARG A 1 175 ? 4.340 -7.760 20.032 1.00 89.38 175 ARG A N 1
ATOM 1395 C CA . ARG A 1 175 ? 5.746 -7.360 20.076 1.00 89.38 175 ARG A CA 1
ATOM 1396 C C . ARG A 1 175 ? 6.512 -8.163 19.024 1.00 89.38 175 ARG A C 1
ATOM 1398 O O . ARG A 1 175 ? 6.648 -9.381 19.184 1.00 89.38 175 ARG A O 1
ATOM 1405 N N . PRO A 1 176 ? 7.025 -7.518 17.963 1.00 80.75 176 PRO A N 1
ATOM 1406 C CA . PRO A 1 176 ? 7.775 -8.208 16.928 1.00 80.75 176 PRO A CA 1
ATOM 1407 C C . PRO A 1 176 ? 9.004 -8.921 17.506 1.00 80.75 176 PRO A C 1
ATOM 1409 O O . PRO A 1 176 ? 9.922 -8.269 18.008 1.00 80.75 176 PRO A O 1
ATOM 1412 N N . THR A 1 177 ? 9.071 -10.253 17.424 1.00 77.94 177 THR A N 1
ATOM 1413 C CA . THR A 1 177 ? 10.309 -10.968 17.767 1.00 77.94 177 THR A CA 1
ATOM 1414 C C . THR A 1 177 ? 11.312 -10.773 16.639 1.00 77.94 177 THR A C 1
ATOM 1416 O O . THR A 1 177 ? 11.135 -11.299 15.541 1.00 77.94 177 THR A O 1
ATOM 1419 N N . GLN A 1 178 ? 12.374 -10.002 16.878 1.00 59.09 178 GLN A N 1
ATOM 1420 C CA . GLN A 1 178 ? 13.448 -9.867 15.896 1.00 59.09 178 GLN A CA 1
ATOM 1421 C C . GLN A 1 178 ? 14.130 -11.224 15.687 1.00 59.09 178 GLN A C 1
ATOM 1423 O O . GLN A 1 178 ? 14.614 -11.829 16.643 1.00 59.09 178 GLN A O 1
ATOM 1428 N N . SER A 1 179 ? 14.202 -11.691 14.436 1.00 50.34 179 SER A N 1
ATOM 1429 C CA . SER A 1 179 ? 14.994 -12.881 14.096 1.00 50.34 179 SER A CA 1
ATOM 1430 C C . SER A 1 179 ? 16.442 -12.707 14.576 1.00 50.34 179 SER A C 1
ATOM 1432 O O . SER A 1 179 ? 17.000 -11.612 14.455 1.00 50.34 179 SER A O 1
ATOM 1434 N N . TRP A 1 180 ? 17.076 -13.778 15.056 1.00 39.22 180 TRP A N 1
ATOM 1435 C CA . TRP A 1 180 ? 18.481 -13.760 15.483 1.00 39.22 180 TRP A CA 1
ATOM 1436 C C . TRP A 1 180 ? 19.428 -13.220 14.391 1.00 39.22 180 TRP A C 1
ATOM 1438 O O . TRP A 1 180 ? 20.345 -12.464 14.698 1.00 39.22 180 TRP A O 1
ATOM 1448 N N . LYS A 1 181 ? 19.134 -13.480 13.106 1.00 39.62 181 LYS A N 1
ATOM 1449 C CA . LYS A 1 181 ? 19.866 -12.913 11.959 1.00 39.62 181 LYS A CA 1
ATOM 1450 C C . LYS A 1 181 ? 19.822 -11.379 11.928 1.00 39.62 181 LYS A C 1
ATOM 1452 O O . LYS A 1 181 ? 20.849 -10.754 11.703 1.00 39.62 181 LYS A O 1
ATOM 1457 N N . ARG A 1 182 ? 18.670 -10.756 12.225 1.00 41.56 182 ARG A N 1
ATOM 1458 C CA . ARG A 1 182 ? 18.544 -9.285 12.355 1.00 41.56 182 ARG A CA 1
ATOM 1459 C C . ARG A 1 182 ? 19.233 -8.732 13.606 1.00 41.56 182 ARG A C 1
ATOM 1461 O O . ARG A 1 182 ?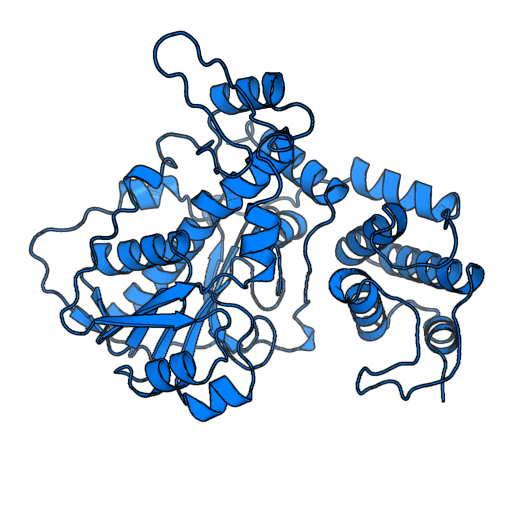 19.692 -7.598 13.559 1.00 41.56 182 ARG A O 1
ATOM 1468 N N . ARG A 1 183 ? 19.343 -9.512 14.690 1.00 40.28 183 ARG A N 1
ATOM 1469 C CA . ARG A 1 183 ? 20.129 -9.131 15.879 1.00 40.28 183 ARG A CA 1
ATOM 1470 C C . ARG A 1 183 ? 21.631 -9.116 15.586 1.00 40.28 183 ARG A C 1
ATOM 1472 O O . ARG A 1 183 ? 22.288 -8.152 15.946 1.00 40.28 183 ARG A O 1
ATOM 1479 N N . VAL A 1 184 ? 22.149 -10.121 14.876 1.00 37.66 184 VAL A N 1
ATOM 1480 C CA . VAL A 1 184 ? 23.572 -10.203 14.486 1.00 37.66 184 VAL A CA 1
ATOM 1481 C C . VAL A 1 184 ? 23.928 -9.178 13.399 1.00 37.66 184 VAL A C 1
ATOM 1483 O O . VAL A 1 184 ? 24.939 -8.497 13.515 1.00 37.66 184 VAL A O 1
ATOM 1486 N N . LEU A 1 185 ? 23.063 -8.958 12.400 1.00 35.44 185 LEU A N 1
ATOM 1487 C CA . LEU A 1 185 ? 23.218 -7.848 11.441 1.00 35.44 185 LEU A CA 1
ATOM 1488 C C . LEU A 1 185 ? 23.071 -6.462 12.096 1.00 35.44 185 LEU A C 1
ATOM 1490 O O . LEU A 1 185 ? 23.633 -5.491 11.604 1.00 35.44 185 LEU A O 1
ATOM 1494 N N . GLY A 1 186 ? 22.340 -6.364 13.209 1.00 33.62 186 GLY A N 1
ATOM 1495 C CA . GLY A 1 186 ? 22.272 -5.168 14.053 1.00 33.62 186 GLY A CA 1
ATOM 1496 C C . GLY A 1 186 ? 23.497 -4.951 14.952 1.00 33.62 186 GLY A C 1
ATOM 1497 O O . GLY A 1 186 ? 23.604 -3.878 15.538 1.00 33.62 186 GLY A O 1
ATOM 1498 N N . LEU A 1 187 ? 24.397 -5.940 15.046 1.00 32.94 187 LEU A N 1
ATOM 1499 C CA . LEU A 1 187 ? 25.668 -5.896 15.782 1.00 32.94 187 LEU A CA 1
ATOM 1500 C C . LEU A 1 187 ? 26.883 -5.634 14.872 1.00 32.94 187 LEU A C 1
ATOM 1502 O O . LEU A 1 187 ? 27.984 -5.434 15.382 1.00 32.94 187 LEU A O 1
ATOM 1506 N N . LEU A 1 188 ? 26.709 -5.597 13.543 1.00 29.05 188 LEU A N 1
ATOM 1507 C CA . LEU A 1 188 ? 27.747 -5.081 12.645 1.00 29.05 188 LEU A CA 1
ATOM 1508 C C . LEU A 1 188 ? 27.975 -3.592 12.959 1.00 29.05 188 LEU A C 1
ATOM 1510 O O . LEU A 1 188 ? 26.999 -2.851 13.114 1.00 29.05 188 LEU A O 1
ATOM 1514 N N . PRO A 1 189 ? 29.239 -3.152 13.107 1.00 33.38 189 PRO A N 1
ATOM 1515 C CA . PRO A 1 189 ? 29.565 -1.901 13.765 1.00 33.38 189 PRO A CA 1
ATOM 1516 C C . PRO A 1 189 ? 28.867 -0.708 13.115 1.00 33.38 189 PRO A C 1
ATOM 1518 O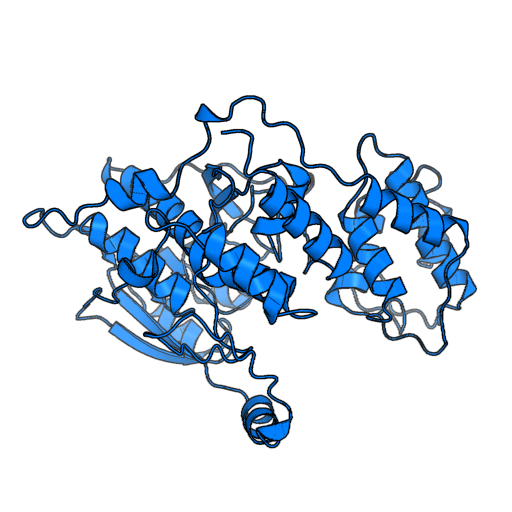 O . PRO A 1 189 ? 28.853 -0.521 11.899 1.00 33.38 189 PRO A O 1
ATOM 1521 N N . ILE A 1 190 ? 28.352 0.132 14.005 1.00 37.41 190 ILE A N 1
ATOM 1522 C CA . ILE A 1 190 ? 27.679 1.425 13.838 1.00 37.41 190 ILE A CA 1
ATOM 1523 C C . ILE A 1 190 ? 28.396 2.387 12.852 1.00 37.41 190 ILE A C 1
ATOM 1525 O O . ILE A 1 190 ? 27.788 3.351 12.400 1.00 37.41 190 ILE A O 1
ATOM 1529 N N . MET A 1 191 ? 29.633 2.093 12.429 1.00 27.77 191 MET A N 1
ATOM 1530 C CA . MET A 1 191 ? 30.433 2.866 11.467 1.00 27.77 191 MET A CA 1
ATOM 1531 C C . MET A 1 191 ? 29.839 2.996 10.051 1.00 27.77 191 MET A C 1
ATOM 1533 O O . MET A 1 191 ? 30.204 3.928 9.344 1.00 27.77 191 MET A O 1
ATOM 1537 N N . PHE A 1 192 ? 28.913 2.125 9.628 1.00 31.81 192 PHE A N 1
ATOM 1538 C CA . PHE A 1 192 ? 28.242 2.240 8.317 1.00 31.81 192 PHE A CA 1
ATOM 1539 C C . PHE A 1 192 ? 26.852 2.900 8.366 1.00 31.81 192 PHE A C 1
ATOM 1541 O O . PHE A 1 192 ? 26.197 3.039 7.329 1.00 31.81 192 PHE A O 1
ATOM 1548 N N . GLN A 1 193 ? 26.376 3.340 9.539 1.00 40.28 193 GLN A N 1
ATOM 1549 C CA . GLN A 1 193 ? 25.167 4.162 9.603 1.00 40.28 193 GLN A CA 1
ATOM 1550 C C . GLN A 1 193 ? 25.510 5.555 9.075 1.00 40.28 193 GLN A C 1
ATOM 1552 O O . GLN A 1 193 ? 26.138 6.351 9.766 1.00 40.28 193 GLN A O 1
ATOM 1557 N N . LYS A 1 194 ? 25.101 5.865 7.838 1.00 35.69 194 LYS A N 1
ATOM 1558 C CA . LYS A 1 194 ? 25.097 7.252 7.362 1.00 35.69 194 LYS A CA 1
ATOM 1559 C C . LYS A 1 194 ? 24.193 8.040 8.312 1.00 35.69 194 LYS A C 1
ATOM 1561 O O . LYS A 1 194 ? 22.980 7.886 8.276 1.00 35.69 194 LYS A O 1
ATOM 1566 N N . PHE A 1 195 ? 24.759 8.826 9.213 1.00 36.88 195 PHE A N 1
ATOM 1567 C CA . PHE A 1 195 ? 24.012 9.861 9.914 1.00 36.88 195 PHE A CA 1
ATOM 1568 C C . PHE A 1 195 ? 23.837 11.017 8.930 1.00 36.88 195 PHE A C 1
ATOM 1570 O O . PHE A 1 195 ? 24.821 11.466 8.342 1.00 36.88 195 PHE A O 1
ATOM 1577 N N . VAL A 1 196 ? 22.606 11.487 8.717 1.00 38.78 196 VAL A N 1
ATOM 1578 C CA . VAL A 1 196 ? 22.406 12.772 8.042 1.00 38.78 196 VAL A CA 1
ATOM 1579 C C . VAL A 1 196 ? 22.380 13.816 9.149 1.00 38.78 196 VAL A C 1
ATOM 1581 O O . VAL A 1 196 ? 21.400 13.958 9.878 1.00 38.78 196 VAL A O 1
ATOM 1584 N N . PHE A 1 197 ? 23.499 14.515 9.322 1.00 37.69 197 PHE A N 1
ATOM 1585 C CA . PHE A 1 197 ? 23.557 15.680 10.195 1.00 37.69 197 PHE A CA 1
ATOM 1586 C C . PHE A 1 197 ? 22.916 16.856 9.461 1.00 37.69 197 PHE A C 1
ATOM 1588 O O . PHE A 1 197 ? 23.561 17.514 8.647 1.00 37.69 197 PHE A O 1
ATOM 1595 N N . ILE A 1 198 ? 21.637 17.109 9.732 1.00 41.81 198 ILE A N 1
ATOM 1596 C CA . ILE A 1 198 ? 20.970 18.331 9.282 1.00 41.81 198 ILE A CA 1
ATOM 1597 C C . ILE A 1 198 ? 21.269 19.398 10.336 1.00 41.81 198 ILE A C 1
ATOM 1599 O O . ILE A 1 198 ? 20.752 19.349 11.452 1.00 41.81 198 ILE A O 1
ATOM 1603 N N . LYS A 1 199 ? 22.157 20.344 10.013 1.00 36.22 199 LYS A N 1
ATOM 1604 C CA . LYS A 1 199 ? 22.381 21.537 10.840 1.00 36.22 199 LYS A CA 1
ATOM 1605 C C . LYS A 1 199 ? 21.231 22.513 10.575 1.00 36.22 199 LYS A C 1
ATOM 1607 O O . LYS A 1 199 ? 21.336 23.379 9.715 1.00 36.22 199 LYS A O 1
ATOM 1612 N N . LEU A 1 200 ? 20.134 22.362 11.311 1.00 43.88 200 LEU A N 1
ATOM 1613 C CA . LEU A 1 200 ? 19.124 23.416 11.424 1.00 43.88 200 LEU A CA 1
ATOM 1614 C C . LEU A 1 200 ? 19.761 24.602 12.185 1.00 43.88 200 LEU A C 1
ATOM 1616 O O . LEU A 1 200 ? 20.562 24.390 13.101 1.00 43.88 200 LEU A O 1
ATOM 1620 N N . LYS A 1 201 ? 19.480 25.850 11.781 1.00 32.94 201 LYS A N 1
ATOM 1621 C CA . LYS A 1 201 ? 19.984 27.082 12.440 1.00 32.94 201 LYS A CA 1
ATOM 1622 C C . LYS A 1 201 ? 19.676 27.091 13.963 1.00 32.94 201 LYS A C 1
ATOM 1624 O O . LYS A 1 201 ? 18.796 26.360 14.413 1.00 32.94 201 LYS A O 1
ATOM 1629 N N . PRO A 1 202 ? 20.441 27.838 14.789 1.00 38.75 202 PRO A N 1
ATOM 1630 C CA . PRO A 1 202 ? 20.796 27.409 16.142 1.00 38.75 202 PRO A CA 1
ATOM 1631 C C . PRO A 1 202 ? 19.602 27.398 17.103 1.00 38.75 202 PRO A C 1
ATOM 1633 O O . PRO A 1 202 ? 19.020 28.436 17.399 1.00 38.75 202 PRO A O 1
ATOM 1636 N N . GLY A 1 203 ? 19.289 26.205 17.615 1.00 38.12 203 GLY A N 1
ATOM 1637 C CA . GLY A 1 203 ? 18.292 25.981 18.665 1.00 38.12 203 GLY A CA 1
ATOM 1638 C C . GLY A 1 203 ? 17.866 24.516 18.801 1.00 38.12 203 GLY A C 1
ATOM 1639 O O . GLY A 1 203 ? 17.687 24.040 19.916 1.00 38.12 203 GLY A O 1
ATOM 1640 N N . LEU A 1 204 ? 17.790 23.765 17.695 1.00 33.94 204 LEU A N 1
ATOM 1641 C CA . LEU A 1 204 ? 17.496 22.326 17.702 1.00 33.94 204 LEU A CA 1
ATOM 1642 C C . LEU A 1 204 ? 18.415 21.577 16.725 1.00 33.94 204 LEU A C 1
ATOM 1644 O O . LEU A 1 204 ? 18.150 21.489 15.528 1.00 33.94 204 LEU A O 1
ATOM 1648 N N . LEU A 1 205 ? 19.497 20.992 17.241 1.00 34.34 205 LEU A N 1
ATOM 1649 C CA . LEU A 1 205 ? 20.218 19.930 16.537 1.00 34.34 205 LEU A CA 1
ATOM 1650 C C . LEU A 1 205 ? 19.391 18.644 16.647 1.00 34.34 205 LEU A C 1
ATOM 1652 O O . LEU A 1 205 ? 19.542 17.898 17.610 1.00 34.34 205 LEU A O 1
ATOM 1656 N N . ASN A 1 206 ? 18.529 18.365 15.672 1.00 39.62 206 ASN A N 1
ATOM 1657 C CA . ASN A 1 206 ? 17.955 17.028 15.549 1.00 39.62 206 ASN A CA 1
ATOM 1658 C C . ASN A 1 206 ? 18.894 16.162 14.705 1.00 39.62 206 ASN A C 1
ATOM 1660 O O . ASN A 1 206 ? 18.981 16.300 13.486 1.00 39.62 206 ASN A O 1
ATOM 1664 N N . THR A 1 207 ? 19.604 15.244 15.357 1.00 35.09 207 THR A N 1
ATOM 1665 C CA . THR A 1 207 ? 20.318 14.153 14.690 1.00 35.09 207 THR A CA 1
ATOM 1666 C C . THR A 1 207 ? 19.291 13.200 14.081 1.00 35.09 207 THR A C 1
ATOM 1668 O O . THR A 1 207 ? 18.744 12.331 14.760 1.00 35.09 207 THR A O 1
ATOM 1671 N N . VAL A 1 208 ? 19.014 13.339 12.784 1.00 41.66 208 VAL A N 1
ATOM 1672 C CA . VAL A 1 208 ? 18.188 12.369 12.060 1.00 41.66 208 VAL A CA 1
ATOM 1673 C C . VAL A 1 208 ? 19.092 11.204 11.662 1.00 41.66 208 VAL A C 1
ATOM 1675 O O . VAL A 1 208 ? 19.875 11.275 10.712 1.00 41.66 208 VAL A O 1
ATOM 1678 N N . SER A 1 209 ? 19.025 10.102 12.414 1.00 36.03 209 SER A N 1
ATOM 1679 C CA . SER A 1 209 ? 19.599 8.848 11.917 1.00 36.03 209 SER A CA 1
ATOM 1680 C C . SER A 1 209 ? 18.865 8.471 10.626 1.00 36.03 209 SER A C 1
ATOM 1682 O O . SER A 1 209 ? 17.644 8.597 10.569 1.00 36.03 209 SER A O 1
ATOM 1684 N N . VAL A 1 210 ? 19.557 7.921 9.623 1.00 41.47 210 VAL A N 1
ATOM 1685 C CA . VAL A 1 210 ? 18.922 7.383 8.397 1.00 41.47 210 VAL A CA 1
ATOM 1686 C C . VAL A 1 210 ? 17.919 6.254 8.694 1.00 41.47 210 VAL A C 1
ATOM 1688 O O . VAL A 1 210 ? 17.254 5.771 7.787 1.00 41.47 210 VAL A O 1
ATOM 1691 N N . LYS A 1 211 ? 17.751 5.819 9.951 1.00 38.28 211 LYS A N 1
ATOM 1692 C CA . LYS A 1 211 ? 16.677 4.910 10.381 1.00 38.28 211 LYS A CA 1
ATOM 1693 C C . LYS A 1 211 ? 15.405 5.605 10.884 1.00 38.28 211 LYS A C 1
ATOM 1695 O O . LYS A 1 211 ? 14.396 4.919 10.992 1.00 38.28 211 LYS A O 1
ATOM 1700 N N . GLY A 1 212 ? 15.435 6.897 11.210 1.00 50.06 212 GLY A N 1
ATOM 1701 C CA . GLY A 1 212 ? 14.267 7.636 11.694 1.00 50.06 212 GLY A CA 1
ATOM 1702 C C . GLY A 1 212 ? 13.563 8.379 10.564 1.00 50.06 212 GLY A C 1
ATOM 1703 O O . GLY A 1 212 ? 14.223 8.984 9.722 1.00 50.06 212 GLY A O 1
ATOM 1704 N N . SER A 1 213 ? 12.234 8.344 10.547 1.00 62.91 213 SER A N 1
ATOM 1705 C CA . SER A 1 213 ? 11.431 9.226 9.706 1.00 62.91 213 SER A CA 1
ATOM 1706 C C . SER A 1 213 ? 11.491 10.651 10.241 1.00 62.91 213 SER A C 1
ATOM 1708 O O . SER A 1 213 ? 11.370 10.878 11.446 1.00 62.91 213 SER A O 1
ATOM 1710 N N . LEU A 1 214 ? 11.664 11.619 9.348 1.00 74.69 214 LEU A N 1
ATOM 1711 C CA . LEU A 1 214 ? 11.534 13.030 9.683 1.00 74.69 214 LEU A CA 1
ATOM 1712 C C . LEU A 1 214 ? 10.124 13.477 9.313 1.00 74.69 214 LEU A C 1
ATOM 1714 O O . LEU A 1 214 ? 9.668 13.212 8.205 1.00 74.69 214 LEU A O 1
ATOM 1718 N N . ASN A 1 215 ? 9.413 14.140 10.216 1.00 78.31 215 ASN A N 1
ATOM 1719 C CA . ASN A 1 215 ? 8.146 14.751 9.841 1.00 78.31 215 ASN A CA 1
ATOM 1720 C C . ASN A 1 215 ? 8.429 15.969 8.948 1.00 78.31 215 ASN A C 1
ATOM 1722 O O . ASN A 1 215 ? 8.990 16.950 9.427 1.00 78.31 215 ASN A O 1
ATOM 1726 N N . ILE A 1 216 ? 8.063 15.873 7.670 1.00 82.88 216 ILE A N 1
ATOM 1727 C CA . ILE A 1 216 ? 8.339 16.883 6.633 1.00 82.88 216 ILE A CA 1
ATOM 1728 C C . ILE A 1 216 ? 7.094 17.657 6.189 1.00 82.88 216 ILE A C 1
ATOM 1730 O O . ILE A 1 216 ? 7.144 18.396 5.207 1.00 82.88 216 ILE A O 1
ATOM 1734 N N . PHE A 1 217 ? 5.969 17.456 6.869 1.00 84.38 217 PHE A N 1
ATOM 1735 C CA . PHE A 1 217 ? 4.683 18.030 6.488 1.00 84.38 217 PHE A CA 1
ATOM 1736 C C . PHE A 1 217 ? 4.417 19.355 7.215 1.00 84.38 217 PHE A C 1
ATOM 1738 O O . PHE A 1 217 ? 5.063 19.660 8.220 1.00 84.38 217 PHE A O 1
ATOM 1745 N N . ASN A 1 218 ? 3.478 20.152 6.699 1.00 79.88 218 ASN A N 1
ATOM 1746 C CA . ASN A 1 218 ? 3.028 21.394 7.346 1.00 79.88 218 ASN A CA 1
ATOM 1747 C C . ASN A 1 218 ? 2.421 21.137 8.735 1.00 79.88 218 ASN A C 1
ATOM 1749 O O . ASN A 1 218 ? 2.111 19.997 9.072 1.00 79.88 218 ASN A O 1
ATOM 1753 N N . GLU A 1 219 ? 2.240 22.181 9.552 1.00 69.38 219 GLU A N 1
ATOM 1754 C CA . GLU A 1 219 ? 1.721 22.028 10.924 1.00 69.38 219 GLU A CA 1
ATOM 1755 C C . GLU A 1 219 ? 0.333 21.380 10.975 1.00 69.38 219 GLU A C 1
ATOM 1757 O O . GLU A 1 219 ? 0.125 20.482 11.789 1.00 69.38 219 GLU A O 1
ATOM 1762 N N . ASP A 1 220 ? -0.550 21.707 10.029 1.00 66.75 220 ASP A N 1
ATOM 1763 C CA . ASP A 1 220 ? -1.865 21.058 9.887 1.00 66.75 220 ASP A CA 1
ATOM 1764 C C . ASP A 1 220 ? -1.758 19.555 9.561 1.00 66.75 220 ASP A C 1
ATOM 1766 O O . ASP A 1 220 ? -2.697 18.786 9.727 1.00 66.75 220 ASP A O 1
ATOM 1770 N N . HIS A 1 221 ? -0.576 19.115 9.127 1.00 66.06 221 HIS A N 1
ATOM 1771 C CA . HIS A 1 221 ? -0.217 17.733 8.827 1.00 66.06 221 HIS A CA 1
ATOM 1772 C C . HIS A 1 221 ? 0.861 17.196 9.802 1.00 66.06 221 HIS A C 1
ATOM 1774 O O . HIS A 1 221 ? 1.468 16.149 9.561 1.00 66.06 221 HIS A O 1
ATOM 1780 N N . CYS A 1 222 ? 1.134 17.883 10.925 1.00 60.47 222 CYS A N 1
ATOM 1781 C CA . CYS A 1 222 ? 2.144 17.487 11.915 1.00 60.47 222 CYS A CA 1
ATOM 1782 C C . CYS A 1 222 ? 1.593 16.511 12.962 1.00 60.47 222 CYS A C 1
ATOM 1784 O O . CYS A 1 222 ? 1.357 16.825 14.128 1.00 60.47 222 CYS A O 1
ATOM 1786 N N . LEU A 1 223 ? 1.477 15.260 12.538 1.00 55.97 223 LEU A N 1
ATOM 1787 C CA . LEU A 1 223 ? 0.616 14.254 13.165 1.00 55.97 223 LEU A CA 1
ATOM 1788 C C . LEU A 1 223 ? 1.246 13.511 14.347 1.00 55.97 223 LEU A C 1
ATOM 1790 O O . LEU A 1 223 ? 0.552 12.888 15.145 1.00 55.97 223 LEU A O 1
ATOM 1794 N N . HIS A 1 224 ? 2.562 13.618 14.537 1.00 56.47 224 HIS A N 1
ATOM 1795 C CA . HIS A 1 224 ? 3.229 13.057 15.718 1.00 56.47 224 HIS A CA 1
ATOM 1796 C C . HIS A 1 224 ? 2.707 13.654 17.041 1.00 56.47 224 HIS A C 1
ATOM 1798 O O . HIS A 1 224 ? 2.808 12.998 18.076 1.00 56.47 224 HIS A O 1
ATOM 1804 N N . LYS A 1 225 ? 2.122 14.863 17.007 1.00 56.12 225 LYS A N 1
ATOM 1805 C CA . LYS A 1 225 ? 1.429 15.490 18.147 1.00 56.12 225 LYS A CA 1
ATOM 1806 C C . LYS A 1 225 ? 0.037 14.888 18.405 1.00 56.12 225 LYS A C 1
ATOM 1808 O O . LYS A 1 225 ? -0.456 14.966 19.526 1.00 56.12 225 LYS A O 1
ATOM 1813 N N . VAL A 1 226 ? -0.569 14.269 17.389 1.00 57.59 226 VAL A N 1
ATOM 1814 C CA . VAL A 1 226 ? -1.907 13.651 17.419 1.00 57.59 226 VAL A CA 1
ATOM 1815 C C . VAL A 1 226 ? -1.836 12.215 17.964 1.00 57.59 226 VAL A C 1
ATOM 1817 O O . VAL A 1 226 ? -2.670 11.791 18.764 1.00 57.59 226 VAL A O 1
ATOM 1820 N N . TYR A 1 227 ? -0.790 11.468 17.602 1.00 62.97 227 TYR A N 1
ATOM 1821 C CA . TYR A 1 227 ? -0.641 10.044 17.920 1.00 62.97 227 TYR A CA 1
ATOM 1822 C C . TYR A 1 227 ? -0.120 9.750 19.340 1.00 62.97 227 TYR A C 1
ATOM 1824 O O . TYR A 1 227 ? 0.985 9.234 19.533 1.00 62.97 227 TYR A O 1
ATOM 1832 N N . GLY A 1 228 ? -0.936 10.014 20.358 1.00 58.44 228 GLY A N 1
ATOM 1833 C CA . GLY A 1 228 ? -0.745 9.424 21.685 1.00 58.44 228 GLY A CA 1
ATOM 1834 C C . GLY A 1 228 ? -1.352 8.018 21.759 1.00 58.44 228 GLY A C 1
ATOM 1835 O O . GLY A 1 228 ? -2.518 7.842 21.415 1.00 58.44 228 GLY A O 1
ATOM 1836 N N . ASP A 1 229 ? -0.618 7.014 22.258 1.00 60.22 229 ASP A N 1
ATOM 1837 C CA . ASP A 1 229 ? -1.243 5.730 22.621 1.00 60.22 229 ASP A CA 1
ATOM 1838 C C . ASP A 1 229 ? -2.015 5.900 23.934 1.00 60.22 229 ASP A C 1
ATOM 1840 O O . ASP A 1 229 ? -1.477 5.696 25.019 1.00 60.22 229 ASP A O 1
ATOM 1844 N N . ARG A 1 230 ? -3.262 6.364 23.830 1.00 62.06 230 ARG A N 1
ATOM 1845 C CA . ARG A 1 230 ? -4.154 6.595 24.979 1.00 62.06 230 ARG A CA 1
ATOM 1846 C C . ARG A 1 230 ? -5.198 5.492 25.153 1.00 62.06 230 ARG A C 1
ATOM 1848 O O . ARG A 1 230 ? -6.022 5.573 26.059 1.00 62.06 230 ARG A O 1
ATOM 1855 N N . LEU A 1 231 ? -5.174 4.469 24.295 1.00 70.44 231 LEU A N 1
ATOM 1856 C CA . LEU A 1 231 ? -6.124 3.364 24.350 1.00 70.44 231 LEU A CA 1
ATOM 1857 C C . LEU A 1 231 ? -5.764 2.437 25.520 1.00 70.44 231 LEU A C 1
ATOM 1859 O O . LEU A 1 231 ? -4.899 1.570 25.403 1.00 70.44 231 LEU A O 1
ATOM 1863 N N . VAL A 1 232 ? -6.432 2.625 26.658 1.00 67.00 232 VAL A N 1
ATOM 1864 C CA . VAL A 1 232 ? -6.266 1.789 27.854 1.00 67.00 232 VAL A CA 1
ATOM 1865 C C . VAL A 1 232 ? -7.469 0.864 27.985 1.00 67.00 232 VAL A C 1
ATOM 1867 O O . VAL A 1 232 ? -8.582 1.313 28.247 1.00 67.00 232 VAL A O 1
ATOM 1870 N N . ILE A 1 233 ? -7.253 -0.445 27.823 1.00 70.62 233 ILE A N 1
ATOM 1871 C CA . ILE A 1 233 ? -8.314 -1.455 27.931 1.00 70.62 233 ILE A CA 1
ATOM 1872 C C . ILE A 1 233 ? -7.900 -2.540 28.922 1.00 70.62 233 ILE A C 1
ATOM 1874 O O . ILE A 1 233 ? -6.804 -3.096 28.832 1.00 70.62 233 ILE A O 1
ATOM 1878 N N . LYS A 1 234 ? -8.807 -2.867 29.856 1.00 69.44 234 LYS A N 1
ATOM 1879 C CA . LYS A 1 234 ? -8.604 -3.905 30.885 1.00 69.44 234 LYS A CA 1
ATOM 1880 C C . LYS A 1 234 ? -8.337 -5.288 30.280 1.00 69.44 234 LYS A C 1
ATOM 1882 O O . LYS A 1 234 ? -7.529 -6.038 30.808 1.00 69.44 234 LYS A O 1
ATOM 1887 N N . ASN A 1 235 ? -8.992 -5.608 29.165 1.00 77.19 235 ASN A N 1
ATOM 1888 C CA . ASN A 1 235 ? -8.824 -6.864 28.439 1.00 77.19 235 ASN A CA 1
ATOM 1889 C C . ASN A 1 235 ? -7.779 -6.725 27.318 1.00 77.19 235 ASN A C 1
ATOM 1891 O O . ASN A 1 235 ? -8.113 -6.738 26.129 1.00 77.19 235 ASN A O 1
ATOM 1895 N N . SER A 1 236 ? -6.521 -6.515 27.708 1.00 86.50 236 SER A N 1
ATOM 1896 C CA . SER A 1 236 ? -5.388 -6.476 26.784 1.00 86.50 236 SER A CA 1
ATOM 1897 C C . SER A 1 236 ? -4.460 -7.666 27.010 1.00 86.50 236 SER A C 1
ATOM 1899 O O . SER A 1 236 ? -4.176 -8.049 28.143 1.00 86.50 236 SER A O 1
ATOM 1901 N N . MET A 1 237 ? -3.974 -8.255 25.920 1.00 91.25 237 MET A N 1
ATOM 1902 C CA . MET A 1 237 ? -2.942 -9.288 25.952 1.00 91.25 237 MET A CA 1
ATOM 1903 C C . MET A 1 237 ? -1.729 -8.860 25.139 1.00 91.25 237 MET A C 1
ATOM 1905 O O . MET A 1 237 ? -1.849 -8.142 24.146 1.00 91.25 237 MET A O 1
ATOM 1909 N N . VAL A 1 238 ? -0.549 -9.314 25.555 1.00 93.19 238 VAL A N 1
ATOM 1910 C CA . VAL A 1 238 ? 0.705 -9.059 24.847 1.00 93.19 238 VAL A CA 1
ATOM 1911 C C . VAL A 1 238 ? 1.233 -10.369 24.285 1.00 93.19 238 VAL A C 1
ATOM 1913 O O . VAL A 1 238 ? 1.437 -11.323 25.031 1.00 93.19 238 VAL A O 1
ATOM 1916 N N . VAL A 1 239 ? 1.494 -10.403 22.981 1.00 94.38 239 VAL A N 1
ATOM 1917 C CA . VAL A 1 239 ? 1.995 -11.594 22.285 1.00 94.38 239 VAL A CA 1
ATOM 1918 C C . VAL A 1 239 ? 3.294 -11.255 21.574 1.00 94.38 239 VAL A C 1
ATOM 1920 O O . VAL A 1 239 ? 3.387 -10.262 20.863 1.00 94.38 239 VAL A O 1
ATOM 1923 N N . ASN A 1 240 ? 4.317 -12.086 21.740 1.00 93.62 240 ASN A N 1
ATOM 1924 C CA . ASN A 1 240 ? 5.564 -11.948 20.994 1.00 93.62 240 ASN A CA 1
ATOM 1925 C C . ASN A 1 240 ? 5.463 -12.777 19.708 1.00 93.62 240 ASN A C 1
ATOM 1927 O O . ASN A 1 240 ? 5.381 -13.995 19.815 1.00 93.62 240 ASN A O 1
ATOM 1931 N N . ALA A 1 241 ? 5.511 -12.187 18.515 1.00 90.94 241 ALA A N 1
ATOM 1932 C CA . ALA A 1 241 ? 5.450 -12.925 17.242 1.00 90.94 241 ALA A CA 1
ATOM 1933 C C . ALA A 1 241 ? 6.259 -12.218 16.148 1.00 90.94 241 ALA A C 1
ATOM 1935 O O . ALA A 1 241 ? 6.427 -11.008 16.206 1.00 90.94 241 ALA A O 1
ATOM 1936 N N . SER A 1 242 ? 6.784 -12.944 15.161 1.00 88.00 242 SER A N 1
ATOM 1937 C CA . SER A 1 242 ? 7.481 -12.359 14.000 1.00 88.00 242 SER A CA 1
ATOM 1938 C C . SER A 1 242 ? 6.643 -12.367 12.723 1.00 88.00 242 SER A C 1
ATOM 1940 O O . SER A 1 242 ? 6.906 -11.577 11.818 1.00 88.00 242 SER A O 1
ATOM 1942 N N . ASN A 1 243 ? 5.631 -13.230 12.664 1.00 89.75 243 ASN A N 1
ATOM 1943 C CA . ASN A 1 243 ? 4.727 -13.405 11.541 1.00 89.75 243 ASN A CA 1
ATOM 1944 C C . ASN A 1 243 ? 3.289 -13.623 12.042 1.00 89.75 243 ASN A C 1
ATOM 1946 O O . ASN A 1 243 ? 3.079 -14.343 13.020 1.00 89.75 243 ASN A O 1
ATOM 1950 N N . ILE A 1 244 ? 2.303 -13.018 11.369 1.00 90.94 244 ILE A N 1
ATOM 1951 C CA . ILE A 1 244 ? 0.879 -13.110 11.739 1.00 90.94 244 ILE A CA 1
ATOM 1952 C C . ILE A 1 244 ? 0.309 -14.538 11.719 1.00 90.94 244 ILE A C 1
ATOM 1954 O O . ILE A 1 244 ? -0.723 -14.804 12.324 1.00 90.94 244 ILE A O 1
ATOM 1958 N N . ASN A 1 245 ? 0.998 -15.469 11.062 1.00 94.44 245 ASN A N 1
ATOM 1959 C CA . ASN A 1 245 ? 0.570 -16.859 10.913 1.00 94.44 245 ASN A CA 1
ATOM 1960 C C . ASN A 1 245 ? 1.181 -17.808 11.960 1.00 94.44 245 ASN A C 1
ATOM 1962 O O . ASN A 1 245 ? 1.011 -19.020 11.860 1.00 94.44 245 ASN A O 1
ATOM 1966 N N . GLU A 1 246 ? 1.936 -17.302 12.943 1.00 94.81 246 GLU A N 1
ATOM 1967 C CA . GLU A 1 246 ? 2.486 -18.139 14.017 1.00 94.81 246 GLU A CA 1
ATOM 1968 C C . GLU A 1 246 ? 1.383 -18.610 14.981 1.00 94.81 246 GLU A C 1
ATOM 1970 O O . GLU A 1 246 ? 0.563 -17.810 15.427 1.00 94.81 246 GLU A O 1
ATOM 1975 N N . HIS A 1 247 ? 1.418 -19.883 15.393 1.00 95.69 247 HIS A N 1
ATOM 1976 C CA . HIS A 1 247 ? 0.393 -20.493 16.259 1.00 95.69 247 HIS A CA 1
ATOM 1977 C C . HIS A 1 247 ? -0.003 -19.635 17.469 1.00 95.69 247 HIS A C 1
ATOM 1979 O O . HIS A 1 247 ? -1.179 -19.394 17.690 1.00 95.69 247 HIS A O 1
ATOM 1985 N N . LYS A 1 248 ? 0.963 -19.075 18.203 1.00 95.25 248 LYS A N 1
ATOM 1986 C CA . LYS A 1 248 ? 0.703 -18.222 19.380 1.00 95.25 248 LYS A CA 1
ATOM 1987 C C . LYS A 1 248 ? -0.129 -16.965 19.092 1.00 95.25 248 LYS A C 1
ATOM 1989 O O . LYS A 1 248 ? -0.910 -16.564 19.949 1.00 95.25 248 LYS A O 1
ATOM 1994 N N . ILE A 1 249 ? 0.037 -16.325 17.927 1.00 95.62 249 ILE A N 1
ATOM 1995 C CA . ILE A 1 249 ? -0.787 -15.164 17.561 1.00 95.62 249 ILE A CA 1
ATOM 1996 C C . ILE A 1 249 ? -2.124 -15.614 16.970 1.00 95.62 249 ILE A C 1
ATOM 1998 O O . ILE A 1 249 ? -3.142 -15.002 17.272 1.00 95.62 249 ILE A O 1
ATOM 2002 N N . VAL A 1 250 ? -2.152 -16.723 16.227 1.00 97.12 250 VAL A N 1
ATOM 2003 C CA . VAL A 1 250 ? -3.395 -17.353 15.755 1.00 97.12 250 VAL A CA 1
ATOM 2004 C C . VAL A 1 250 ? -4.295 -17.728 16.939 1.00 97.12 250 VAL A C 1
ATOM 2006 O O . VAL A 1 250 ? -5.460 -17.340 16.975 1.00 97.12 250 VAL A O 1
ATOM 2009 N N . ASP A 1 251 ? -3.747 -18.378 17.965 1.00 97.12 251 ASP A N 1
ATOM 2010 C CA . ASP A 1 251 ? -4.462 -18.744 19.190 1.00 97.12 251 ASP A CA 1
ATOM 2011 C C . ASP A 1 251 ? -4.951 -17.524 19.972 1.00 97.12 251 ASP A C 1
ATOM 2013 O O . ASP A 1 251 ? -6.055 -17.534 20.518 1.00 97.12 251 ASP A O 1
ATOM 2017 N N . ALA A 1 252 ? -4.154 -16.456 20.015 1.00 96.25 252 ALA A N 1
ATOM 2018 C CA . ALA A 1 252 ? -4.557 -15.193 20.619 1.00 96.25 252 ALA A CA 1
ATOM 2019 C C . ALA A 1 252 ? -5.734 -14.554 19.863 1.00 96.25 252 ALA A C 1
ATOM 2021 O O . ALA A 1 252 ? -6.714 -14.155 20.486 1.00 96.25 252 ALA A O 1
ATOM 2022 N N . MET A 1 253 ? -5.679 -14.512 18.529 1.00 96.50 253 MET A N 1
ATOM 2023 C CA . MET A 1 253 ? -6.749 -13.978 17.677 1.00 96.50 253 MET A CA 1
ATOM 2024 C C . MET A 1 253 ? -8.051 -14.782 17.804 1.00 96.50 253 MET A C 1
ATOM 2026 O O . MET A 1 253 ? -9.130 -14.189 17.892 1.00 96.50 253 MET A O 1
ATOM 2030 N N . LYS A 1 254 ? -7.954 -16.116 17.904 1.00 95.94 254 LYS A N 1
ATOM 2031 C CA . LYS A 1 254 ? -9.089 -17.011 18.192 1.00 95.94 254 LYS A CA 1
ATOM 2032 C C . LYS A 1 254 ? -9.758 -16.667 19.520 1.00 95.94 254 LYS A C 1
ATOM 2034 O O . LYS A 1 254 ? -10.971 -16.504 19.569 1.00 95.94 254 LYS A O 1
ATOM 2039 N N . LYS A 1 255 ? -8.953 -16.512 20.578 1.00 94.25 255 LYS A N 1
ATOM 2040 C CA . LYS A 1 255 ? -9.414 -16.191 21.942 1.00 94.25 255 LYS A CA 1
ATOM 2041 C C . LYS A 1 255 ? -9.871 -14.745 22.120 1.00 94.25 255 LYS A C 1
ATOM 2043 O O . LYS A 1 255 ? -10.522 -14.452 23.118 1.00 94.25 255 LYS A O 1
ATOM 2048 N N . GLY A 1 256 ? -9.506 -13.842 21.207 1.00 91.94 256 GLY A N 1
ATOM 2049 C CA . GLY A 1 256 ? -10.003 -12.469 21.213 1.00 91.94 256 GLY A CA 1
ATOM 2050 C C . GLY A 1 256 ? -11.533 -12.440 21.187 1.00 91.94 256 GLY A C 1
ATOM 2051 O O . GLY A 1 256 ? -12.170 -13.359 20.679 1.00 91.94 256 GLY A O 1
ATOM 2052 N N . ASN A 1 257 ? -12.138 -11.388 21.718 1.00 89.00 257 ASN A N 1
ATOM 2053 C CA . ASN A 1 257 ? -13.593 -11.242 21.703 1.00 89.00 257 ASN A CA 1
ATOM 2054 C C . ASN A 1 257 ? -14.100 -10.669 20.364 1.00 89.00 257 ASN A C 1
ATOM 2056 O O . ASN A 1 257 ? -13.365 -9.986 19.647 1.00 89.00 257 ASN A O 1
ATOM 2060 N N . GLY A 1 258 ? -15.364 -10.931 20.051 1.00 88.56 258 GLY A N 1
ATOM 2061 C CA . GLY A 1 258 ? -16.056 -10.407 18.873 1.00 88.56 258 GLY A CA 1
ATOM 2062 C C . GLY A 1 258 ? -15.807 -11.139 17.560 1.00 88.56 258 GLY A C 1
ATOM 2063 O O . GLY A 1 258 ? -14.904 -11.978 17.444 1.00 88.56 258 GLY A O 1
ATOM 2064 N N . SER A 1 259 ? -16.653 -10.822 16.581 1.00 91.44 259 SER A N 1
ATOM 2065 C CA . SER A 1 259 ? -16.740 -11.463 15.260 1.00 91.44 259 SER A CA 1
ATOM 2066 C C . SER A 1 259 ? -15.706 -10.956 14.249 1.00 91.44 259 SER A C 1
ATOM 2068 O O . SER A 1 259 ? -15.425 -11.630 13.252 1.00 91.44 259 SER A O 1
ATOM 2070 N N . ALA A 1 260 ? -15.098 -9.797 14.515 1.00 94.19 260 ALA A N 1
ATOM 2071 C CA . ALA A 1 260 ? -14.128 -9.158 13.635 1.00 94.19 260 ALA A CA 1
ATOM 2072 C C . ALA A 1 260 ? -12.785 -8.859 14.324 1.00 94.19 260 ALA A C 1
ATOM 2074 O O . ALA A 1 260 ? -12.678 -8.717 15.546 1.00 94.19 260 ALA A O 1
ATOM 2075 N N . LEU A 1 261 ? -11.740 -8.741 13.506 1.00 95.81 261 LEU A N 1
ATOM 2076 C CA . LEU A 1 261 ? -10.389 -8.350 13.877 1.00 95.81 261 LEU A CA 1
ATOM 2077 C C . LEU A 1 261 ? -9.993 -7.094 13.104 1.00 95.81 261 LEU A C 1
ATOM 2079 O O . LEU A 1 261 ? -9.838 -7.148 11.888 1.00 95.81 261 LEU A O 1
ATOM 2083 N N . LEU A 1 262 ? -9.760 -5.984 13.801 1.00 95.94 262 LEU A N 1
ATOM 2084 C CA . LEU A 1 262 ? -9.082 -4.830 13.212 1.00 95.94 262 LEU A CA 1
ATOM 2085 C C . LEU A 1 262 ? -7.576 -5.082 13.263 1.00 95.94 262 LEU A C 1
ATOM 2087 O O . LEU A 1 262 ? -7.028 -5.306 14.343 1.00 95.94 262 LEU A O 1
ATOM 2091 N N . PHE A 1 263 ? -6.900 -5.043 12.119 1.00 90.62 263 PHE A N 1
ATOM 2092 C CA . PHE A 1 263 ? -5.498 -5.444 12.023 1.00 90.62 263 PHE A CA 1
ATOM 2093 C C . PHE A 1 263 ? -4.595 -4.321 11.506 1.00 90.62 263 PHE A C 1
ATOM 2095 O O . PHE A 1 263 ? -4.794 -3.801 10.407 1.00 90.62 263 PHE A O 1
ATOM 2102 N N . SER A 1 264 ? -3.554 -3.979 12.274 1.00 90.75 264 SER A N 1
ATOM 2103 C CA . SER A 1 264 ? -2.582 -2.933 11.918 1.00 90.75 264 SER A CA 1
ATOM 2104 C C . SER A 1 264 ? -1.257 -3.478 11.352 1.00 90.75 264 SER A C 1
ATOM 2106 O O . SER A 1 264 ? -0.193 -2.925 11.613 1.00 90.75 264 SER A O 1
ATOM 2108 N N . GLY A 1 265 ? -1.286 -4.566 10.575 1.00 85.62 265 GLY A N 1
ATOM 2109 C CA . GLY A 1 265 ? -0.110 -5.126 9.885 1.00 85.62 265 GLY A CA 1
ATOM 2110 C C . GLY A 1 265 ? 0.526 -6.326 10.594 1.00 85.62 265 GLY A C 1
ATOM 2111 O O . GLY A 1 265 ? 0.080 -6.725 11.650 1.00 85.62 265 GLY A O 1
ATOM 2112 N N . GLY A 1 266 ? 1.563 -6.945 10.023 1.00 80.44 266 GLY A N 1
ATOM 2113 C CA . GLY A 1 266 ? 2.089 -8.248 10.501 1.00 80.44 266 GLY A CA 1
ATOM 2114 C C . GLY A 1 266 ? 2.371 -9.265 9.389 1.00 80.44 266 GLY A C 1
ATOM 2115 O O . GLY A 1 266 ? 2.794 -10.392 9.658 1.00 80.44 266 GLY A O 1
ATOM 2116 N N . GLY A 1 267 ? 2.187 -8.840 8.137 1.00 84.31 267 GLY A N 1
ATOM 2117 C CA . GLY A 1 267 ? 2.459 -9.614 6.931 1.00 84.31 267 GLY A CA 1
ATOM 2118 C C . GLY A 1 267 ? 1.192 -10.170 6.288 1.00 84.31 267 GLY A C 1
ATOM 2119 O O . GLY A 1 267 ? 0.082 -9.889 6.729 1.00 84.31 267 GLY A O 1
ATOM 2120 N N . LEU A 1 268 ? 1.383 -10.966 5.235 1.00 87.88 268 LEU A N 1
ATOM 2121 C CA . LEU A 1 268 ? 0.299 -11.651 4.531 1.00 87.88 268 LEU A CA 1
ATOM 2122 C C . LEU A 1 268 ? -0.325 -12.726 5.427 1.00 87.88 268 LEU A C 1
ATOM 2124 O O . LEU A 1 268 ? 0.385 -13.612 5.917 1.00 87.88 268 LEU A O 1
ATOM 2128 N N . VAL A 1 269 ? -1.642 -12.668 5.607 1.00 91.25 269 VAL A N 1
ATOM 2129 C CA . VAL A 1 269 ? -2.419 -13.685 6.323 1.00 91.25 269 VAL A CA 1
ATOM 2130 C C . VAL A 1 269 ? -2.637 -14.876 5.386 1.00 91.25 269 VAL A C 1
ATOM 2132 O O . VAL A 1 269 ? -3.016 -14.717 4.230 1.00 91.25 269 VAL A O 1
ATOM 2135 N N . ARG A 1 270 ? -2.319 -16.085 5.850 1.00 93.44 270 ARG A N 1
ATOM 2136 C CA . ARG A 1 270 ? -2.437 -17.328 5.076 1.00 93.44 270 ARG A CA 1
ATOM 2137 C C . ARG A 1 270 ? -3.819 -17.941 5.256 1.00 93.44 270 ARG A C 1
ATOM 2139 O O . ARG A 1 270 ? -4.441 -17.752 6.296 1.00 93.44 270 ARG A O 1
ATOM 2146 N N . GLN A 1 271 ? -4.236 -18.755 4.287 1.00 95.56 271 GLN A N 1
ATOM 2147 C CA . GLN A 1 271 ? -5.507 -19.486 4.314 1.00 95.56 271 GLN A CA 1
ATOM 2148 C C . GLN A 1 271 ? -5.761 -20.189 5.655 1.00 95.56 271 GLN A C 1
ATOM 2150 O O . GLN A 1 271 ? -6.764 -19.925 6.307 1.00 95.56 271 GLN A O 1
ATOM 2155 N N . ASN A 1 272 ? -4.788 -20.974 6.123 1.00 96.62 272 ASN A N 1
ATOM 2156 C CA . ASN A 1 272 ? -4.873 -21.688 7.397 1.00 96.62 272 ASN A CA 1
ATOM 2157 C C . ASN A 1 272 ? -5.103 -20.753 8.606 1.00 96.62 272 ASN A C 1
ATOM 2159 O O . ASN A 1 272 ? -5.726 -21.145 9.587 1.00 96.62 272 ASN A O 1
ATOM 2163 N N . THR A 1 273 ? -4.613 -19.510 8.559 1.00 96.50 273 THR A N 1
ATOM 2164 C CA . THR A 1 273 ? -4.875 -18.516 9.611 1.00 96.50 273 THR A CA 1
ATOM 2165 C C . THR A 1 273 ? -6.314 -18.014 9.544 1.00 96.50 273 THR A C 1
ATOM 2167 O O . THR A 1 273 ? -6.961 -17.940 10.584 1.00 96.50 273 THR A O 1
ATOM 2170 N N . PHE A 1 274 ? -6.835 -17.711 8.349 1.00 95.75 274 PHE A N 1
ATOM 2171 C CA . PHE A 1 274 ? -8.243 -17.331 8.179 1.00 95.75 274 PHE A CA 1
ATOM 2172 C C . PHE A 1 274 ? -9.185 -18.426 8.687 1.00 95.75 274 PHE A C 1
ATOM 2174 O O . PHE A 1 274 ? -10.073 -18.140 9.487 1.00 95.75 274 PHE A O 1
ATOM 2181 N N . GLU A 1 275 ? -8.940 -19.675 8.287 1.00 96.31 275 GLU A N 1
ATOM 2182 C CA . GLU A 1 275 ? -9.745 -20.842 8.669 1.00 96.31 275 GLU A CA 1
ATOM 2183 C C . GLU A 1 275 ? -9.712 -21.096 10.181 1.00 96.31 275 GLU A C 1
ATOM 2185 O O . GLU A 1 275 ? -10.753 -21.283 10.804 1.00 96.31 275 GLU A O 1
ATOM 2190 N N . GLN A 1 276 ? -8.527 -21.061 10.800 1.00 97.44 276 GLN A N 1
ATOM 2191 C CA . GLN A 1 276 ? -8.398 -21.312 12.238 1.00 97.44 276 GLN A CA 1
ATOM 2192 C C . GLN A 1 276 ? -8.982 -20.198 13.103 1.00 97.44 276 GLN A C 1
ATOM 2194 O O . GLN A 1 276 ? -9.492 -20.483 14.189 1.00 97.44 276 GLN A O 1
ATOM 2199 N N . VAL A 1 277 ? -8.834 -18.940 12.680 1.00 96.69 277 VAL A N 1
ATOM 2200 C CA . VAL A 1 277 ? -9.330 -17.779 13.426 1.00 96.69 277 VAL A CA 1
ATOM 2201 C C . VAL A 1 277 ? -10.838 -17.632 13.267 1.00 96.69 277 VAL A C 1
ATOM 2203 O O . VAL A 1 277 ? -11.498 -17.291 14.246 1.00 96.69 277 VAL A O 1
ATOM 2206 N N . ASN A 1 278 ? -11.362 -17.910 12.069 1.00 94.94 278 ASN A N 1
ATOM 2207 C CA . ASN A 1 278 ? -12.783 -17.875 11.729 1.00 94.94 278 ASN A CA 1
ATOM 2208 C C . ASN A 1 278 ? -13.489 -16.571 12.160 1.00 94.94 278 ASN A C 1
ATOM 2210 O O 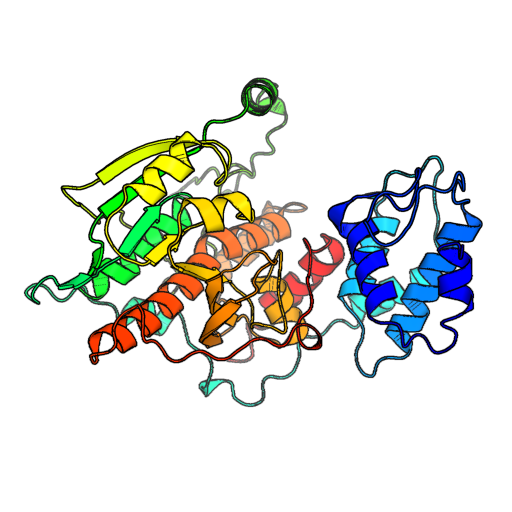. ASN A 1 278 ? -14.514 -16.587 12.838 1.00 94.94 278 ASN A O 1
ATOM 2214 N N . LYS A 1 279 ? -12.891 -15.429 11.799 1.00 95.12 279 LYS A N 1
ATOM 2215 C CA . LYS A 1 279 ? -13.403 -14.069 12.042 1.00 95.12 279 LYS A CA 1
ATOM 2216 C C . LYS A 1 279 ? -13.178 -13.200 10.815 1.00 95.12 279 LYS A C 1
ATOM 2218 O O . LYS A 1 279 ? -12.301 -13.497 10.004 1.00 95.12 279 LYS A O 1
ATOM 2223 N N . LYS A 1 280 ? -13.914 -12.095 10.706 1.00 94.06 280 LYS A N 1
ATOM 2224 C CA . LYS A 1 280 ? -13.686 -11.094 9.653 1.00 94.06 280 LYS A CA 1
ATOM 2225 C C . LYS A 1 280 ? -12.402 -10.314 9.929 1.00 94.06 280 LYS A C 1
ATOM 2227 O O . LYS A 1 280 ? -12.226 -9.794 11.025 1.00 94.06 280 LYS A O 1
ATOM 2232 N N . PHE A 1 281 ? -11.516 -10.193 8.946 1.00 95.75 281 PHE A N 1
ATOM 2233 C CA . PHE A 1 281 ? -10.296 -9.390 9.064 1.00 95.75 281 PHE A CA 1
ATOM 2234 C C . PHE A 1 281 ? -10.524 -8.029 8.419 1.00 95.75 281 PHE A C 1
ATOM 2236 O O . PHE A 1 281 ? -10.620 -7.931 7.203 1.00 95.75 281 PHE A O 1
ATOM 2243 N N . ILE A 1 282 ? -10.612 -6.983 9.229 1.00 95.81 282 ILE A N 1
ATOM 2244 C CA . ILE A 1 282 ? -10.760 -5.607 8.769 1.00 95.81 282 ILE A CA 1
ATOM 2245 C C . ILE A 1 282 ? -9.371 -5.036 8.508 1.00 95.81 282 ILE A C 1
ATOM 2247 O O . ILE A 1 282 ? -8.547 -4.916 9.425 1.00 95.81 282 ILE A O 1
ATOM 2251 N N . HIS A 1 283 ? -9.131 -4.659 7.256 1.00 95.88 283 HIS A N 1
ATOM 2252 C CA . HIS A 1 283 ? -7.892 -4.031 6.827 1.00 95.88 283 HIS A CA 1
ATOM 2253 C C . HIS A 1 283 ? -8.176 -2.712 6.107 1.00 95.88 283 HIS A C 1
ATOM 2255 O O . HIS A 1 283 ? -9.136 -2.605 5.348 1.00 95.88 283 HIS A O 1
ATOM 2261 N N . MET A 1 284 ? -7.325 -1.717 6.359 1.00 97.31 284 MET A N 1
ATOM 2262 C CA . MET A 1 284 ? -7.276 -0.479 5.581 1.00 97.31 284 MET A CA 1
ATOM 2263 C C . MET A 1 284 ? -6.046 -0.579 4.697 1.00 97.31 284 MET A C 1
ATOM 2265 O O . MET A 1 284 ? -4.948 -0.678 5.240 1.00 97.31 284 MET A O 1
ATOM 2269 N N . HIS A 1 285 ? -6.209 -0.575 3.381 1.00 96.62 285 HIS A N 1
ATOM 2270 C CA . HIS A 1 285 ? -5.125 -0.641 2.399 1.00 96.62 285 HIS A CA 1
ATOM 2271 C C . HIS A 1 285 ? -5.001 0.710 1.687 1.00 96.62 285 HIS A C 1
ATOM 2273 O O . HIS A 1 285 ? -6.025 1.220 1.247 1.00 96.62 285 HIS A O 1
ATOM 2279 N N . PRO A 1 286 ? -3.803 1.303 1.529 1.00 96.19 286 PRO A N 1
ATOM 2280 C CA . PRO A 1 286 ? -3.615 2.648 0.996 1.00 96.19 286 PRO A CA 1
ATOM 2281 C C . PRO A 1 286 ? -3.643 2.621 -0.535 1.00 96.19 286 PRO A C 1
ATOM 2283 O O . PRO A 1 286 ? -2.747 3.137 -1.192 1.00 96.19 286 PRO A O 1
ATOM 2286 N N . GLY A 1 287 ? -4.635 1.949 -1.106 1.00 95.81 287 GLY A N 1
ATOM 2287 C CA . GLY A 1 287 ? -4.888 1.914 -2.531 1.00 95.81 287 GLY A CA 1
ATOM 2288 C C . GLY A 1 287 ? -6.365 1.723 -2.816 1.00 95.81 287 GLY A C 1
ATOM 2289 O O . GLY A 1 287 ? -7.118 1.218 -1.978 1.00 95.81 287 GLY A O 1
ATOM 2290 N N . LYS A 1 288 ? -6.782 2.152 -4.004 1.00 94.50 288 LYS A N 1
ATOM 2291 C CA . LYS A 1 288 ? -8.148 1.981 -4.493 1.00 94.50 288 LYS A CA 1
ATOM 2292 C C . LYS A 1 288 ? -8.370 0.534 -4.934 1.00 94.50 288 LYS A C 1
ATOM 2294 O O . LYS A 1 288 ? -7.742 0.084 -5.886 1.00 94.50 288 LYS A O 1
ATOM 2299 N N . LEU A 1 289 ? -9.232 -0.213 -4.245 1.00 95.88 289 LEU A N 1
ATOM 2300 C CA . LEU A 1 289 ? -9.482 -1.628 -4.543 1.00 95.88 289 LEU A CA 1
ATOM 2301 C C . LEU A 1 289 ? -10.685 -1.808 -5.482 1.00 95.88 289 LEU A C 1
ATOM 2303 O O . LEU A 1 289 ? -11.737 -1.228 -5.221 1.00 95.88 289 LEU A O 1
ATOM 2307 N N . PRO A 1 290 ? -10.606 -2.669 -6.517 1.00 94.44 290 PRO A N 1
ATOM 2308 C CA . PRO A 1 290 ? -9.552 -3.659 -6.773 1.00 94.44 290 PRO A CA 1
ATOM 2309 C C . PRO A 1 290 ? -8.345 -3.146 -7.583 1.00 94.44 290 PRO A C 1
ATOM 2311 O O . PRO A 1 290 ? -7.365 -3.877 -7.711 1.00 94.44 290 PRO A O 1
ATOM 2314 N N . GLU A 1 291 ? -8.409 -1.925 -8.117 1.00 93.25 291 GLU A N 1
ATOM 2315 C CA . GLU A 1 291 ? -7.471 -1.366 -9.106 1.00 93.25 291 GLU A CA 1
ATOM 2316 C C . GLU A 1 291 ? -5.993 -1.427 -8.663 1.00 93.25 291 GLU A C 1
ATOM 2318 O O . GLU A 1 291 ? -5.128 -1.811 -9.449 1.00 93.25 291 GLU A O 1
ATOM 2323 N N . VAL A 1 292 ? -5.701 -1.104 -7.397 1.00 95.44 292 VAL A N 1
ATOM 2324 C CA . VAL A 1 292 ? -4.346 -1.001 -6.834 1.00 95.44 292 VAL A CA 1
ATOM 2325 C C . VAL A 1 292 ? -4.204 -1.891 -5.596 1.00 95.44 292 VAL A C 1
ATOM 2327 O O . VAL A 1 292 ? -4.452 -1.453 -4.472 1.00 95.44 292 VAL A O 1
ATOM 2330 N N . ARG A 1 293 ? -3.759 -3.139 -5.782 1.00 94.56 293 ARG A N 1
ATOM 2331 C CA . ARG A 1 293 ? -3.425 -4.094 -4.702 1.00 94.56 293 ARG A CA 1
ATOM 2332 C C . ARG A 1 293 ? -1.913 -4.171 -4.471 1.00 94.56 293 ARG A C 1
ATOM 2334 O O . ARG A 1 293 ? -1.132 -3.887 -5.377 1.00 94.56 293 ARG A O 1
ATOM 2341 N N . GLY A 1 294 ? -1.487 -4.654 -3.308 1.00 91.81 294 GLY A N 1
ATOM 2342 C CA . GLY A 1 294 ? -0.105 -5.041 -3.035 1.00 91.81 294 GLY A CA 1
ATOM 2343 C C . GLY A 1 294 ? 0.742 -3.973 -2.342 1.00 91.81 294 GLY A C 1
ATOM 2344 O O . GLY A 1 294 ? 0.295 -3.264 -1.446 1.00 91.81 294 GLY A O 1
ATOM 2345 N N . ALA A 1 295 ? 2.028 -3.910 -2.683 1.00 90.88 295 ALA A N 1
ATOM 2346 C CA . ALA A 1 295 ? 2.968 -3.017 -2.004 1.00 90.88 295 ALA A CA 1
ATOM 2347 C C . ALA A 1 295 ? 2.918 -1.593 -2.575 1.00 90.88 295 ALA A C 1
ATOM 2349 O O . ALA A 1 295 ? 2.478 -1.392 -3.700 1.00 90.88 295 ALA A O 1
ATOM 2350 N N . ASP A 1 296 ? 3.403 -0.614 -1.806 1.00 95.31 296 ASP A N 1
ATOM 2351 C CA . ASP A 1 296 ? 3.487 0.807 -2.182 1.00 95.31 296 ASP A CA 1
ATOM 2352 C C . ASP A 1 296 ? 2.172 1.405 -2.700 1.00 95.31 296 ASP A C 1
ATOM 2354 O O . ASP A 1 296 ? 2.185 2.291 -3.554 1.00 95.31 296 ASP A O 1
ATOM 2358 N N . GLY A 1 297 ? 1.033 0.941 -2.166 1.00 96.12 297 GLY A N 1
ATOM 2359 C CA . GLY A 1 297 ? -0.302 1.348 -2.615 1.00 96.12 297 GLY A CA 1
ATOM 2360 C C . GLY A 1 297 ? -0.471 2.865 -2.720 1.00 96.12 297 GLY A C 1
ATOM 2361 O O . GLY A 1 297 ? -1.039 3.333 -3.706 1.00 96.12 297 GLY A O 1
ATOM 2362 N N . PHE A 1 298 ? 0.095 3.632 -1.774 1.00 97.00 298 PHE A N 1
ATOM 2363 C CA . PHE A 1 298 ? 0.080 5.098 -1.817 1.00 97.00 298 PHE A CA 1
ATOM 2364 C C . PHE A 1 298 ? 0.668 5.612 -3.136 1.00 97.00 298 PHE A C 1
ATOM 2366 O O . PHE A 1 298 ? 0.026 6.362 -3.866 1.00 97.00 298 PHE A O 1
ATOM 2373 N N . PHE A 1 299 ? 1.887 5.179 -3.462 1.00 98.12 299 PHE A N 1
ATOM 2374 C CA . PHE A 1 299 ? 2.629 5.662 -4.624 1.00 98.12 299 PHE A CA 1
ATOM 2375 C C . PHE A 1 299 ? 1.997 5.178 -5.925 1.00 98.12 299 PHE A C 1
ATOM 2377 O O . PHE A 1 299 ? 1.874 5.956 -6.866 1.00 98.12 299 PHE A O 1
ATOM 2384 N N . TRP A 1 300 ? 1.535 3.929 -5.973 1.00 97.75 300 TRP A N 1
ATOM 2385 C CA . TRP A 1 300 ? 0.818 3.423 -7.142 1.00 97.75 300 TRP A CA 1
ATOM 2386 C C . TRP A 1 300 ? -0.506 4.150 -7.371 1.00 97.75 300 TRP A C 1
ATOM 2388 O O . TRP A 1 300 ? -0.803 4.494 -8.510 1.00 97.75 300 TRP A O 1
ATOM 2398 N N . SER A 1 301 ? -1.253 4.468 -6.313 1.00 96.44 301 SER A N 1
ATOM 2399 C CA . SER A 1 301 ? -2.488 5.255 -6.431 1.00 96.44 301 SER A CA 1
ATOM 2400 C C . SER A 1 301 ? -2.203 6.647 -6.982 1.00 96.44 301 SER A C 1
ATOM 2402 O O . SER A 1 301 ? -2.834 7.057 -7.950 1.00 96.44 301 SER A O 1
ATOM 2404 N N . VAL A 1 302 ? -1.188 7.341 -6.454 1.00 97.25 302 VAL A N 1
ATOM 2405 C CA . VAL A 1 302 ? -0.808 8.665 -6.968 1.00 97.25 302 VAL A CA 1
ATOM 2406 C C . VAL A 1 302 ? -0.364 8.590 -8.428 1.00 97.25 302 VAL A C 1
ATOM 2408 O O . VAL A 1 302 ? -0.774 9.422 -9.231 1.00 97.25 302 VAL A O 1
ATOM 2411 N N . LEU A 1 303 ? 0.445 7.594 -8.791 1.00 96.62 303 LEU A N 1
ATOM 2412 C CA . LEU A 1 303 ? 0.938 7.423 -10.156 1.00 96.62 303 LEU A CA 1
ATOM 2413 C C . LEU A 1 303 ? -0.196 7.184 -11.161 1.00 96.62 303 LEU A C 1
ATOM 2415 O O . LEU A 1 303 ? -0.173 7.742 -12.253 1.00 96.62 303 LEU A O 1
ATOM 2419 N N . LEU A 1 304 ? -1.174 6.354 -10.793 1.00 94.56 304 LEU A N 1
ATOM 2420 C CA . LEU A 1 304 ? -2.239 5.905 -11.693 1.00 94.56 304 LEU A CA 1
ATOM 2421 C C . LEU A 1 304 ? -3.446 6.848 -11.712 1.00 94.56 304 LEU A C 1
ATOM 2423 O O . LEU A 1 304 ? -4.077 7.000 -12.755 1.00 94.56 304 LEU A O 1
ATOM 2427 N N . ASN A 1 305 ? -3.741 7.506 -10.588 1.00 93.69 305 ASN A N 1
ATOM 2428 C CA . ASN A 1 305 ? -4.956 8.308 -10.411 1.00 93.69 305 ASN A CA 1
ATOM 2429 C C . ASN A 1 305 ? -4.677 9.806 -10.216 1.00 93.69 305 ASN A C 1
ATOM 2431 O O . ASN A 1 305 ? -5.588 10.625 -10.329 1.00 93.69 305 ASN A O 1
ATOM 2435 N N . GLY A 1 306 ? -3.432 10.189 -9.924 1.00 94.81 306 GLY A N 1
ATOM 2436 C CA . GLY A 1 306 ? -3.043 11.561 -9.575 1.00 94.81 306 GLY A CA 1
ATOM 2437 C C . GLY A 1 306 ? -3.261 11.917 -8.100 1.00 94.81 306 GLY A C 1
ATOM 2438 O O . GLY A 1 306 ? -2.816 12.976 -7.662 1.00 94.81 306 GLY A O 1
ATOM 2439 N N . TYR A 1 307 ? -3.900 11.036 -7.328 1.00 95.50 307 TYR A N 1
ATOM 2440 C CA . TYR A 1 307 ? -4.192 11.205 -5.906 1.00 95.50 307 TYR A CA 1
ATOM 2441 C C . TYR A 1 307 ? -4.019 9.880 -5.146 1.00 95.50 307 TYR A C 1
ATOM 2443 O O . TYR A 1 307 ? -4.171 8.804 -5.731 1.00 95.50 307 TYR A O 1
ATOM 2451 N N . PRO A 1 308 ? -3.683 9.927 -3.849 1.00 96.88 308 PRO A N 1
ATOM 2452 C CA . PRO A 1 308 ? -3.677 8.742 -3.009 1.00 96.88 308 PRO A CA 1
ATOM 2453 C C . PRO A 1 308 ? -5.102 8.337 -2.602 1.00 96.88 308 PRO A C 1
ATOM 2455 O O . PRO A 1 308 ? -5.993 9.174 -2.475 1.00 96.88 308 PRO A O 1
ATOM 2458 N N . SER A 1 309 ? -5.307 7.045 -2.359 1.00 97.00 309 SER A N 1
ATOM 2459 C CA . SER A 1 309 ? -6.590 6.493 -1.909 1.00 97.00 309 SER A CA 1
ATOM 2460 C C . SER A 1 309 ? -6.373 5.488 -0.788 1.00 97.00 309 SER A C 1
ATOM 2462 O O . SER A 1 309 ? -5.272 4.965 -0.621 1.00 97.00 309 SER A O 1
ATOM 2464 N N . CYS A 1 310 ? -7.423 5.183 -0.034 1.00 98.00 310 CYS A N 1
ATOM 2465 C CA . CYS A 1 310 ? -7.422 4.122 0.959 1.00 98.00 310 CYS A CA 1
ATOM 2466 C C . CYS A 1 310 ? -8.751 3.363 0.925 1.00 98.00 310 CYS A C 1
ATOM 2468 O O . CYS A 1 310 ? -9.815 3.970 0.916 1.00 98.00 310 CYS A O 1
ATOM 2470 N N . SER A 1 311 ? -8.685 2.033 0.916 1.00 97.94 311 SER A N 1
ATOM 2471 C CA . SER A 1 311 ? -9.848 1.147 0.942 1.00 97.94 311 SER A CA 1
ATOM 2472 C C . SER A 1 311 ? -9.913 0.387 2.263 1.00 97.94 311 SER A C 1
ATOM 2474 O O . SER A 1 311 ? -8.954 -0.288 2.644 1.00 97.94 311 SER A O 1
ATOM 2476 N N . ALA A 1 312 ? -11.063 0.440 2.926 1.00 97.56 312 ALA A N 1
ATOM 2477 C CA . ALA A 1 312 ? -11.436 -0.459 4.009 1.00 97.56 312 ALA A CA 1
ATOM 2478 C C . ALA A 1 312 ? -12.121 -1.700 3.438 1.00 97.56 312 ALA A C 1
ATOM 2480 O O . ALA A 1 312 ? -13.048 -1.580 2.637 1.00 97.56 312 ALA A O 1
ATOM 2481 N N . PHE A 1 313 ? -11.719 -2.896 3.859 1.00 96.38 313 PHE A N 1
ATOM 2482 C CA . PHE A 1 313 ? -12.314 -4.135 3.357 1.00 96.38 313 PHE A CA 1
ATOM 2483 C C . PHE A 1 313 ? -12.198 -5.288 4.357 1.00 96.38 313 PHE A C 1
ATOM 2485 O O . PHE A 1 313 ? -11.326 -5.289 5.233 1.00 96.38 313 PHE A O 1
ATOM 2492 N N . TYR A 1 314 ? -13.071 -6.287 4.202 1.00 95.50 314 TYR A N 1
ATOM 2493 C CA . TYR A 1 314 ? -12.914 -7.585 4.854 1.00 95.50 314 TYR A CA 1
ATOM 2494 C C . TYR A 1 314 ? -11.979 -8.456 4.027 1.00 95.50 314 TYR A C 1
ATOM 2496 O O . TYR A 1 314 ? -12.379 -9.006 3.002 1.00 95.50 314 TYR A O 1
ATOM 2504 N N . GLN A 1 315 ? -10.738 -8.569 4.479 1.00 93.75 315 GLN A N 1
ATOM 2505 C CA . GLN A 1 315 ? -9.681 -9.296 3.798 1.00 93.75 315 GLN A CA 1
ATOM 2506 C C . GLN A 1 315 ? -9.953 -10.807 3.757 1.00 93.75 315 GLN A C 1
ATOM 2508 O O . GLN A 1 315 ? -10.401 -11.400 4.740 1.00 93.75 315 GLN A O 1
ATOM 2513 N N . ASN A 1 316 ? -9.616 -11.435 2.628 1.00 92.75 316 ASN A N 1
ATOM 2514 C CA . ASN A 1 316 ? -9.559 -12.888 2.467 1.00 92.75 316 ASN A CA 1
ATOM 2515 C C . ASN A 1 316 ? -8.140 -13.352 2.052 1.00 92.75 316 ASN A C 1
ATOM 2517 O O . ASN A 1 316 ? -7.166 -12.619 2.208 1.00 92.75 316 ASN A O 1
ATOM 2521 N N . VAL A 1 317 ? -8.003 -14.593 1.571 1.00 90.94 317 VAL A N 1
ATOM 2522 C CA . VAL A 1 317 ? -6.701 -15.242 1.309 1.00 90.94 317 VAL A CA 1
ATOM 2523 C C . VAL A 1 317 ? -5.824 -14.546 0.258 1.00 90.94 317 VAL A C 1
ATOM 2525 O O . VAL A 1 317 ? -4.598 -14.677 0.312 1.00 90.94 317 VAL A O 1
ATOM 2528 N N . GLY A 1 318 ? -6.414 -13.835 -0.704 1.00 89.50 318 GLY A N 1
ATOM 2529 C CA . GLY A 1 318 ? -5.646 -13.137 -1.734 1.00 89.50 318 GLY A CA 1
ATOM 2530 C C . GLY A 1 318 ? -5.019 -11.832 -1.229 1.00 89.50 318 GLY A C 1
ATOM 2531 O O . GLY A 1 318 ? -5.291 -11.348 -0.128 1.00 89.50 318 GLY A O 1
ATOM 2532 N N . ILE A 1 319 ? -4.122 -11.263 -2.037 1.00 89.81 319 ILE A N 1
ATOM 2533 C CA . ILE A 1 319 ? -3.455 -9.994 -1.718 1.00 89.81 319 ILE A CA 1
ATOM 2534 C C . ILE A 1 319 ? -4.466 -8.864 -1.902 1.00 89.81 319 ILE A C 1
ATOM 2536 O O . ILE A 1 319 ? -4.890 -8.597 -3.021 1.00 89.81 319 ILE A O 1
ATOM 2540 N N . ASP A 1 320 ? -4.848 -8.228 -0.796 1.00 93.12 320 ASP A N 1
ATOM 2541 C CA . ASP A 1 320 ? -5.805 -7.117 -0.740 1.00 93.12 320 ASP A CA 1
ATOM 2542 C C . ASP A 1 320 ? -7.142 -7.393 -1.456 1.00 93.12 320 ASP A C 1
ATOM 2544 O O . ASP A 1 320 ? -7.801 -6.509 -2.005 1.00 93.12 320 ASP A O 1
ATOM 2548 N N . THR A 1 321 ? -7.570 -8.655 -1.434 1.00 93.75 321 THR A N 1
ATOM 2549 C CA . THR A 1 321 ? -8.867 -9.104 -1.945 1.00 93.75 321 THR A CA 1
ATOM 2550 C C . THR A 1 321 ? -9.872 -9.288 -0.812 1.00 93.75 321 THR A C 1
ATOM 2552 O O . THR A 1 321 ? -9.510 -9.568 0.333 1.00 93.75 321 THR A O 1
ATOM 2555 N N . GLY A 1 322 ? -11.157 -9.154 -1.140 1.00 93.31 322 GLY A N 1
ATOM 2556 C CA . GLY A 1 322 ? -12.256 -9.260 -0.183 1.00 93.31 322 GLY A CA 1
ATOM 2557 C C . GLY A 1 322 ? -13.352 -8.223 -0.422 1.00 93.31 322 GLY A C 1
ATOM 2558 O O . GLY A 1 322 ? -13.275 -7.450 -1.377 1.00 93.31 322 GLY A O 1
ATOM 2559 N N . GLY A 1 323 ? -14.387 -8.211 0.419 1.00 94.62 323 GLY A N 1
ATOM 2560 C CA . GLY A 1 323 ? -15.497 -7.260 0.289 1.00 94.62 323 GLY A CA 1
ATOM 2561 C C . GLY A 1 323 ? -15.082 -5.857 0.729 1.00 94.62 323 GLY A C 1
ATOM 2562 O O . GLY A 1 323 ? -14.707 -5.682 1.888 1.00 94.62 323 GLY A O 1
ATOM 2563 N N . VAL A 1 324 ? -15.135 -4.876 -0.177 1.00 96.19 324 VAL A N 1
ATOM 2564 C CA . VAL A 1 324 ? -14.806 -3.472 0.125 1.00 96.19 324 VAL A CA 1
ATOM 2565 C C . VAL A 1 324 ? -15.976 -2.826 0.861 1.00 96.19 324 VAL A C 1
ATOM 2567 O O . VAL A 1 324 ? -17.105 -2.868 0.384 1.00 96.19 324 VAL A O 1
ATOM 2570 N N . ILE A 1 325 ? -15.678 -2.239 2.017 1.00 95.06 325 ILE A N 1
ATOM 2571 C CA . ILE A 1 325 ? -16.614 -1.598 2.951 1.00 95.06 325 ILE A CA 1
ATOM 2572 C C . ILE A 1 325 ? -16.709 -0.097 2.658 1.00 95.06 325 ILE A C 1
ATOM 2574 O O . ILE A 1 325 ? -17.771 0.526 2.713 1.00 95.06 325 ILE A O 1
ATOM 2578 N N . HIS A 1 326 ? -15.556 0.516 2.406 1.00 95.69 326 HIS A N 1
ATOM 2579 C CA . HIS A 1 326 ? -15.440 1.944 2.178 1.00 95.69 326 HIS A CA 1
ATOM 2580 C C . HIS A 1 326 ? -14.153 2.250 1.420 1.00 95.69 326 HIS A C 1
ATOM 2582 O O . HIS A 1 326 ? -13.198 1.475 1.454 1.00 95.69 326 HIS A O 1
ATOM 2588 N N . GLU A 1 327 ? -14.141 3.382 0.741 1.00 95.62 327 GLU A N 1
ATOM 2589 C CA . GLU A 1 327 ? -13.012 3.892 -0.010 1.00 95.62 327 GLU A CA 1
ATOM 2590 C C . GLU A 1 327 ? -13.023 5.405 0.143 1.00 95.62 327 GLU A C 1
ATOM 2592 O O . GLU A 1 327 ? -14.083 6.018 0.011 1.00 95.62 327 GLU A O 1
ATOM 2597 N N . GLU A 1 328 ? -11.854 5.968 0.407 1.00 95.94 328 GLU A N 1
ATOM 2598 C CA . GLU A 1 328 ? -11.640 7.404 0.480 1.00 95.94 328 GLU A CA 1
ATOM 2599 C C . GLU A 1 328 ? -10.458 7.787 -0.415 1.00 95.94 328 GLU A C 1
ATOM 2601 O O . GLU A 1 328 ? -9.493 7.027 -0.571 1.00 95.94 328 GLU A O 1
ATOM 2606 N N . SER A 1 329 ? -10.541 8.958 -1.038 1.00 96.44 329 SER A N 1
ATOM 2607 C CA . SER A 1 329 ? -9.491 9.531 -1.876 1.00 96.44 329 SER A CA 1
ATOM 2608 C C . SER A 1 329 ? -9.029 10.843 -1.273 1.00 96.44 329 SER A C 1
ATOM 2610 O O . SER A 1 329 ? -9.838 11.660 -0.859 1.00 96.44 329 SER A O 1
ATOM 2612 N N . PHE A 1 330 ? -7.723 11.057 -1.219 1.00 95.25 330 PHE A N 1
ATOM 2613 C CA . PHE A 1 330 ? -7.133 12.146 -0.450 1.00 95.25 330 PHE A CA 1
ATOM 2614 C C . PHE A 1 330 ? -6.435 13.138 -1.366 1.00 95.25 330 PHE A C 1
ATOM 2616 O O . PHE A 1 330 ? -6.049 12.820 -2.490 1.00 95.25 330 PHE A O 1
ATOM 2623 N N . GLU A 1 331 ? -6.255 14.360 -0.888 1.00 93.50 331 GLU A N 1
ATOM 2624 C CA . GLU A 1 331 ? -5.380 15.313 -1.562 1.00 93.50 331 GLU A CA 1
ATOM 2625 C C . GLU A 1 331 ? -3.916 14.842 -1.527 1.00 93.50 331 GLU A C 1
ATOM 2627 O O . GLU A 1 331 ? -3.546 13.910 -0.817 1.00 93.50 331 GLU A O 1
ATOM 2632 N N . LEU A 1 332 ? -3.042 15.474 -2.310 1.00 92.19 332 LEU A N 1
ATOM 2633 C CA . LEU A 1 332 ? -1.610 15.215 -2.166 1.00 92.19 332 LEU A CA 1
ATOM 2634 C C . LEU A 1 332 ? -1.089 15.810 -0.847 1.00 92.19 332 LEU A C 1
ATOM 2636 O O . LEU A 1 332 ? -1.582 16.848 -0.403 1.00 92.19 332 LEU A O 1
ATOM 2640 N N . PRO A 1 333 ? -0.068 15.195 -0.222 1.00 89.75 333 PRO A N 1
ATOM 2641 C CA . PRO A 1 333 ? 0.538 15.742 0.983 1.00 89.75 333 PRO A CA 1
ATOM 2642 C C . PRO A 1 333 ? 1.065 17.165 0.785 1.00 89.75 333 PRO A C 1
ATOM 2644 O O . PRO A 1 333 ? 1.800 17.441 -0.164 1.00 89.75 333 PRO A O 1
ATOM 2647 N N . MET A 1 334 ? 0.776 18.041 1.749 1.00 87.12 334 MET A N 1
ATOM 2648 C CA . MET A 1 334 ? 1.388 19.365 1.831 1.00 87.12 334 MET A CA 1
ATOM 2649 C C . MET A 1 334 ? 2.663 19.324 2.677 1.00 87.12 334 MET A C 1
ATOM 2651 O O . MET A 1 334 ? 2.645 18.984 3.865 1.00 87.12 334 MET A O 1
ATOM 2655 N N . PHE A 1 335 ? 3.782 19.691 2.061 1.00 87.56 335 PHE A N 1
ATOM 2656 C CA . PHE A 1 335 ? 5.102 19.654 2.685 1.00 87.56 335 PHE A CA 1
ATOM 2657 C C . PHE A 1 335 ? 5.505 21.013 3.246 1.00 87.56 335 PHE A C 1
ATOM 2659 O O . PHE A 1 335 ? 5.204 22.046 2.649 1.00 87.56 335 PHE A O 1
ATOM 2666 N N . ASN A 1 336 ? 6.282 20.997 4.328 1.00 87.62 336 ASN A N 1
ATOM 2667 C CA . ASN A 1 336 ? 6.964 22.188 4.809 1.00 87.62 336 ASN A CA 1
ATOM 2668 C C . ASN A 1 336 ? 8.079 22.557 3.824 1.00 87.62 336 ASN A C 1
ATOM 2670 O O . ASN A 1 336 ? 9.116 21.894 3.764 1.00 87.62 336 ASN A O 1
ATOM 2674 N N . THR A 1 337 ? 7.856 23.614 3.041 1.00 85.94 337 THR A N 1
ATOM 2675 C CA . THR A 1 337 ? 8.766 24.034 1.967 1.00 85.94 337 THR A CA 1
ATOM 2676 C C . THR A 1 337 ? 10.177 24.316 2.475 1.00 85.94 337 THR A C 1
ATOM 2678 O O . THR A 1 337 ? 11.133 23.864 1.851 1.00 85.94 337 THR A O 1
ATOM 2681 N N . LEU A 1 338 ? 10.320 24.990 3.623 1.00 85.31 338 LEU A N 1
ATOM 2682 C CA . LEU A 1 338 ? 11.632 25.284 4.210 1.00 85.31 338 LEU A CA 1
ATOM 2683 C C . LEU A 1 338 ? 12.380 23.993 4.547 1.00 85.31 338 LEU A C 1
ATOM 2685 O O . LEU A 1 338 ? 13.537 23.829 4.163 1.00 85.31 338 LEU A O 1
ATOM 2689 N N . LEU A 1 339 ? 11.692 23.048 5.190 1.00 84.69 339 LEU A N 1
ATOM 2690 C CA . LEU A 1 339 ? 12.289 21.776 5.578 1.00 84.69 339 LEU A CA 1
ATOM 2691 C C . LEU A 1 339 ? 12.658 20.919 4.365 1.00 84.69 339 LEU A C 1
ATOM 2693 O O . LEU A 1 339 ? 13.683 20.242 4.384 1.00 84.69 339 LEU A O 1
ATOM 2697 N N . ILE A 1 340 ? 11.861 20.957 3.293 1.00 88.75 340 ILE A N 1
ATOM 2698 C CA . ILE A 1 340 ? 12.219 20.272 2.049 1.00 88.75 340 ILE A CA 1
ATOM 2699 C C . ILE A 1 340 ? 13.481 20.880 1.443 1.00 88.75 340 ILE A C 1
ATOM 2701 O O . ILE A 1 340 ? 14.386 20.122 1.109 1.00 88.75 340 ILE A O 1
ATOM 2705 N N . SER A 1 341 ? 13.566 22.205 1.315 1.00 86.69 341 SER A N 1
ATOM 2706 C CA . SER A 1 341 ? 14.744 22.860 0.731 1.00 86.69 341 SER A CA 1
ATOM 2707 C C . SER A 1 341 ? 16.012 22.584 1.548 1.00 86.69 341 SER A C 1
ATOM 2709 O O . SER A 1 341 ? 17.092 22.350 0.997 1.00 86.69 341 SER A O 1
ATOM 2711 N N . GLU A 1 342 ? 15.887 22.551 2.877 1.00 84.25 342 GLU A N 1
ATOM 2712 C CA . GLU A 1 342 ? 16.971 22.142 3.771 1.00 84.25 342 GLU A CA 1
ATOM 2713 C C . GLU A 1 342 ? 17.345 20.670 3.567 1.00 84.25 342 GLU A C 1
ATOM 2715 O O . GLU A 1 342 ? 18.531 20.345 3.469 1.00 84.25 342 GLU A O 1
ATOM 2720 N N . LEU A 1 343 ? 16.363 19.774 3.462 1.00 85.12 343 LEU A N 1
ATOM 2721 C CA . LEU A 1 343 ? 16.598 18.354 3.211 1.00 85.12 343 LEU A CA 1
ATOM 2722 C C . LEU A 1 343 ? 17.270 18.102 1.870 1.00 85.12 343 LEU A C 1
ATOM 2724 O O . LEU A 1 343 ? 18.207 17.313 1.813 1.00 85.12 343 LEU A O 1
ATOM 2728 N N . GLU A 1 344 ? 16.827 18.761 0.809 1.00 86.25 344 GLU A N 1
ATOM 2729 C CA . GLU A 1 344 ? 17.407 18.634 -0.525 1.00 86.25 344 GLU A CA 1
ATOM 2730 C C . GLU A 1 344 ? 18.884 19.051 -0.511 1.00 86.25 344 GLU A C 1
ATOM 2732 O O . GLU A 1 344 ? 19.754 18.317 -0.984 1.00 86.25 344 GLU A O 1
ATOM 2737 N N . SER A 1 345 ? 19.189 20.158 0.172 1.00 83.25 345 SER A N 1
ATOM 2738 C CA . SER A 1 345 ? 20.554 20.674 0.313 1.00 83.25 345 SER A CA 1
ATOM 2739 C C . SER A 1 345 ? 21.482 19.746 1.117 1.00 83.25 345 SER A C 1
ATOM 2741 O O . SER A 1 345 ? 22.683 19.678 0.842 1.00 83.25 345 SER A O 1
ATOM 2743 N N . HIS A 1 346 ? 20.961 19.021 2.117 1.00 78.62 346 HIS A N 1
ATOM 2744 C CA . HIS A 1 346 ? 21.787 18.285 3.089 1.00 78.62 346 HIS A CA 1
ATOM 2745 C C . HIS A 1 346 ? 21.746 16.757 2.947 1.00 78.62 346 HIS A C 1
ATOM 2747 O O . HIS A 1 346 ? 22.743 16.088 3.227 1.00 78.62 346 HIS A O 1
ATOM 2753 N N . ALA A 1 347 ? 20.622 16.177 2.523 1.00 75.31 347 ALA A N 1
ATOM 2754 C CA . ALA A 1 347 ? 20.436 14.728 2.451 1.00 75.31 347 ALA A CA 1
ATOM 2755 C C . ALA A 1 347 ? 21.046 14.103 1.184 1.00 75.31 347 ALA A C 1
ATOM 2757 O O . ALA A 1 347 ? 21.259 12.886 1.163 1.00 75.31 347 ALA A O 1
ATOM 2758 N N . LYS A 1 348 ? 21.378 14.913 0.162 1.00 79.81 348 LYS A N 1
ATOM 2759 C CA . LYS A 1 348 ? 22.004 14.486 -1.104 1.00 79.81 348 LYS A CA 1
ATOM 2760 C C . LYS A 1 348 ? 21.312 13.233 -1.666 1.00 79.81 348 LYS A C 1
ATOM 2762 O O . LYS A 1 348 ? 20.111 13.243 -1.907 1.00 79.81 348 LYS A O 1
ATOM 2767 N N . SER A 1 349 ? 22.037 12.120 -1.804 1.00 77.12 349 SER A N 1
ATOM 2768 C CA . SER A 1 349 ? 21.512 10.868 -2.362 1.00 77.12 349 SER A CA 1
ATOM 2769 C C . SER A 1 349 ? 20.429 10.181 -1.524 1.00 77.12 349 SER A C 1
ATOM 2771 O O . SER A 1 349 ? 19.746 9.309 -2.047 1.00 77.12 349 SER A O 1
ATOM 2773 N N . ASN A 1 350 ? 20.231 10.571 -0.262 1.00 83.00 350 ASN A N 1
ATOM 2774 C CA . ASN A 1 350 ? 19.186 10.010 0.598 1.00 83.00 350 ASN A CA 1
ATOM 2775 C C . ASN A 1 350 ? 17.883 10.827 0.579 1.00 83.00 350 ASN A C 1
ATOM 2777 O O . ASN A 1 350 ? 16.930 10.437 1.249 1.00 83.00 350 ASN A O 1
ATOM 2781 N N . PHE A 1 351 ? 17.828 11.962 -0.130 1.00 88.38 351 PHE A N 1
ATOM 2782 C CA . PHE A 1 351 ? 16.688 12.885 -0.092 1.00 88.38 351 PHE A CA 1
ATOM 2783 C C . PHE A 1 351 ? 15.348 12.182 -0.361 1.00 88.38 351 PHE A C 1
ATOM 2785 O O . PHE A 1 351 ? 14.458 12.190 0.491 1.00 88.38 351 PHE A O 1
ATOM 2792 N N . TYR A 1 352 ? 15.236 11.483 -1.493 1.00 91.94 352 TYR A N 1
ATOM 2793 C CA . TYR A 1 352 ? 14.009 10.774 -1.860 1.00 91.94 352 TYR A CA 1
ATOM 2794 C C . TYR A 1 352 ? 13.665 9.624 -0.912 1.00 91.94 352 TYR A C 1
ATOM 2796 O O . TYR A 1 352 ? 12.489 9.369 -0.674 1.00 91.94 352 TYR A O 1
ATOM 2804 N N . ASP A 1 353 ? 14.661 8.945 -0.333 1.00 86.69 353 ASP A N 1
ATOM 2805 C CA . ASP A 1 353 ? 14.414 7.891 0.658 1.00 86.69 353 ASP A CA 1
ATOM 2806 C C . ASP A 1 353 ? 13.821 8.455 1.951 1.00 86.69 353 ASP A C 1
ATOM 2808 O O . ASP A 1 353 ? 12.957 7.817 2.555 1.00 86.69 353 ASP A O 1
ATOM 2812 N N . VAL A 1 354 ? 14.267 9.643 2.375 1.00 86.44 354 VAL A N 1
ATOM 2813 C CA . VAL A 1 354 ? 13.684 10.340 3.526 1.00 86.44 354 VAL A CA 1
ATOM 2814 C C . VAL A 1 354 ? 12.241 10.719 3.213 1.00 86.44 354 VAL A C 1
ATOM 2816 O O . VAL A 1 354 ? 11.360 10.333 3.973 1.00 86.44 354 VAL A O 1
ATOM 2819 N N . VAL A 1 355 ? 11.977 11.372 2.075 1.00 91.56 355 VAL A N 1
ATOM 2820 C CA . VAL A 1 355 ? 10.612 11.768 1.679 1.00 91.56 355 VAL A CA 1
ATOM 2821 C C . VAL A 1 355 ? 9.679 10.560 1.576 1.00 91.56 355 VAL A C 1
ATOM 2823 O O . VAL A 1 355 ? 8.585 10.572 2.139 1.00 91.56 355 VAL A O 1
ATOM 2826 N N . TYR A 1 356 ? 10.135 9.489 0.924 1.00 92.75 356 TYR A N 1
ATOM 2827 C CA . TYR A 1 356 ? 9.409 8.229 0.799 1.00 92.75 356 TYR A CA 1
ATOM 2828 C C . TYR A 1 356 ? 8.993 7.664 2.162 1.00 92.75 356 TYR A C 1
ATOM 2830 O O . TYR A 1 356 ? 7.823 7.357 2.383 1.00 92.75 356 TYR A O 1
ATOM 2838 N N . ARG A 1 357 ? 9.941 7.558 3.102 1.00 88.56 357 ARG A N 1
ATOM 2839 C CA . ARG A 1 357 ? 9.662 7.036 4.447 1.00 88.56 357 ARG A CA 1
ATOM 2840 C C . ARG A 1 357 ? 8.766 7.967 5.242 1.00 88.56 357 ARG A C 1
ATOM 2842 O O . ARG A 1 357 ? 7.855 7.491 5.898 1.00 88.56 357 ARG A O 1
ATOM 2849 N N . SER A 1 358 ? 8.965 9.277 5.144 1.00 88.38 358 SER A N 1
ATOM 2850 C CA . SER A 1 358 ? 8.104 10.248 5.813 1.00 88.38 358 SER A CA 1
ATOM 2851 C C . SER A 1 358 ? 6.645 10.132 5.369 1.00 88.38 358 SER A C 1
ATOM 2853 O O . SER A 1 358 ? 5.751 10.184 6.209 1.00 88.38 358 SER A O 1
ATOM 2855 N N . ILE A 1 359 ? 6.383 9.918 4.077 1.00 91.81 359 ILE A N 1
ATOM 2856 C CA . ILE A 1 359 ? 5.027 9.648 3.576 1.00 91.81 359 ILE A CA 1
ATOM 2857 C C . ILE A 1 359 ? 4.454 8.380 4.220 1.00 91.81 359 ILE A C 1
ATOM 2859 O O . ILE A 1 359 ? 3.345 8.421 4.753 1.00 91.81 359 ILE A O 1
ATOM 2863 N N . LEU A 1 360 ? 5.213 7.283 4.233 1.00 89.69 360 LEU A N 1
ATOM 2864 C CA . LEU A 1 360 ? 4.760 6.011 4.805 1.00 89.69 360 LEU A CA 1
ATOM 2865 C C . LEU A 1 360 ? 4.604 6.031 6.333 1.00 89.69 360 LEU A C 1
ATOM 2867 O O . LEU A 1 360 ? 3.772 5.305 6.867 1.00 89.69 360 LEU A O 1
ATOM 2871 N N . ASP A 1 361 ? 5.391 6.838 7.041 1.00 84.62 361 ASP A N 1
ATOM 2872 C CA . ASP A 1 361 ? 5.405 6.870 8.506 1.00 84.62 361 ASP A CA 1
ATOM 2873 C C . ASP A 1 361 ? 4.457 7.924 9.099 1.00 84.62 361 ASP A C 1
ATOM 2875 O O . ASP A 1 361 ? 4.117 7.838 10.279 1.00 84.62 361 ASP A O 1
ATOM 2879 N N . TYR A 1 362 ? 3.995 8.903 8.312 1.00 85.56 362 TYR A N 1
ATOM 2880 C CA . TYR A 1 362 ? 3.096 9.952 8.812 1.00 85.56 362 TYR A CA 1
ATOM 2881 C C . TYR A 1 362 ? 1.810 10.106 8.004 1.00 85.56 362 TYR A C 1
ATOM 2883 O O . TYR A 1 362 ? 0.742 10.174 8.610 1.00 85.56 362 TYR A O 1
ATOM 2891 N N . TYR A 1 363 ? 1.891 10.146 6.672 1.00 90.12 363 TYR A N 1
ATOM 2892 C CA . TYR A 1 363 ? 0.735 10.434 5.819 1.00 90.12 363 TYR A CA 1
ATOM 2893 C C . TYR A 1 363 ? -0.140 9.193 5.588 1.00 90.12 363 TYR A C 1
ATOM 2895 O O . TYR A 1 363 ? -1.346 9.236 5.817 1.00 90.12 363 TYR A O 1
ATOM 2903 N N . ASP A 1 364 ? 0.464 8.057 5.220 1.00 92.81 364 ASP A N 1
ATOM 2904 C CA . ASP A 1 364 ? -0.247 6.781 5.029 1.00 92.81 364 ASP A CA 1
ATOM 2905 C C . ASP A 1 364 ? -1.060 6.343 6.268 1.00 92.81 364 ASP A C 1
ATOM 2907 O O . ASP A 1 364 ? -2.252 6.052 6.118 1.00 92.81 364 ASP A O 1
ATOM 2911 N N . PRO A 1 365 ? -0.506 6.374 7.498 1.00 91.31 365 PRO A N 1
ATOM 2912 C CA . PRO A 1 365 ? -1.260 6.038 8.700 1.00 91.31 365 PRO A CA 1
ATOM 2913 C C . PRO A 1 365 ? -2.490 6.919 8.927 1.00 91.31 365 PRO A C 1
ATOM 2915 O O . PRO A 1 365 ? -3.491 6.419 9.441 1.00 91.31 365 PRO A O 1
ATOM 2918 N N . MET A 1 366 ? -2.449 8.195 8.522 1.00 90.25 366 MET A N 1
ATOM 2919 C CA . MET A 1 366 ? -3.605 9.087 8.646 1.00 90.25 366 MET A CA 1
ATOM 2920 C C . MET A 1 366 ? -4.712 8.739 7.687 1.00 90.25 366 MET A C 1
ATOM 2922 O O . MET A 1 366 ? -5.853 8.652 8.121 1.00 90.25 366 MET A O 1
ATOM 2926 N N . MET A 1 367 ? -4.390 8.520 6.412 1.00 94.31 367 MET A N 1
ATOM 2927 C CA . MET A 1 367 ? -5.404 8.138 5.430 1.00 94.31 367 MET A CA 1
ATOM 2928 C C . MET A 1 367 ? -6.180 6.917 5.917 1.00 94.31 367 MET A C 1
ATOM 2930 O O . MET A 1 367 ? -7.407 6.889 5.888 1.00 94.31 367 MET A O 1
ATOM 2934 N N . ARG A 1 368 ? -5.461 5.929 6.459 1.00 95.44 368 ARG A N 1
ATOM 2935 C CA . ARG A 1 368 ? -6.077 4.731 7.026 1.00 95.44 368 ARG A CA 1
ATOM 2936 C C . ARG A 1 368 ? -6.890 5.016 8.289 1.00 95.44 368 ARG A C 1
ATOM 2938 O O . ARG A 1 368 ? -7.923 4.385 8.476 1.00 95.44 368 ARG A O 1
ATOM 2945 N N . ALA A 1 369 ? -6.440 5.923 9.158 1.00 92.94 369 ALA A N 1
ATOM 2946 C CA . ALA A 1 3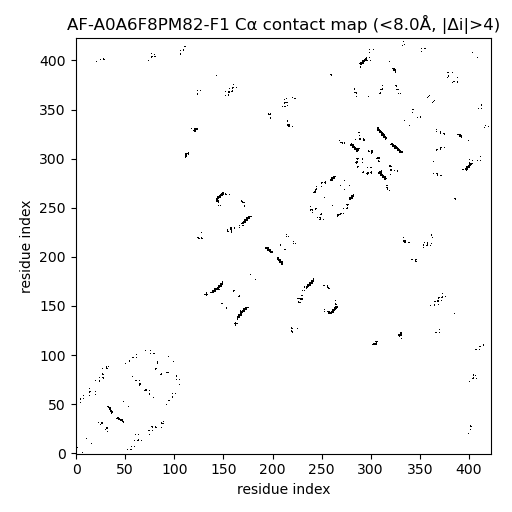69 ? -7.184 6.316 10.355 1.00 92.94 369 ALA A CA 1
ATOM 2947 C C . ALA A 1 369 ? -8.476 7.073 10.014 1.00 92.94 369 ALA A C 1
ATOM 2949 O O . ALA A 1 369 ? -9.504 6.765 10.603 1.00 92.94 369 ALA A O 1
ATOM 2950 N N . ILE A 1 370 ? -8.432 7.988 9.043 1.00 93.56 370 ILE A N 1
ATOM 2951 C CA . ILE A 1 370 ? -9.603 8.707 8.520 1.00 93.56 370 ILE A CA 1
ATOM 2952 C C . ILE A 1 370 ? -10.590 7.706 7.919 1.00 93.56 370 ILE A C 1
ATOM 2954 O O . ILE A 1 370 ? -11.718 7.608 8.383 1.00 93.56 370 ILE A O 1
ATOM 2958 N N . THR A 1 371 ? -10.115 6.847 7.011 1.00 96.06 371 THR A N 1
ATOM 2959 C CA . THR A 1 371 ? -10.954 5.807 6.390 1.00 96.06 371 THR A CA 1
ATOM 2960 C C . THR A 1 371 ? -11.587 4.888 7.444 1.00 96.06 371 THR A C 1
ATOM 2962 O O . THR A 1 371 ? -12.748 4.500 7.330 1.00 96.06 371 THR A O 1
ATOM 2965 N N . LEU A 1 372 ? -10.835 4.520 8.492 1.00 95.19 372 LEU A N 1
ATOM 2966 C CA . LEU A 1 372 ? -11.370 3.752 9.617 1.00 95.19 372 LEU A CA 1
ATOM 2967 C C . LEU A 1 372 ? -12.436 4.552 10.376 1.00 95.19 372 LEU A C 1
ATOM 2969 O O . LEU A 1 372 ? -13.470 3.985 10.715 1.00 95.19 372 LEU A O 1
ATOM 2973 N N . SER A 1 373 ? -12.205 5.836 10.642 1.00 92.62 373 SER A N 1
ATOM 2974 C CA . SER A 1 373 ? -13.186 6.716 11.277 1.00 92.62 373 SER A CA 1
ATOM 2975 C C . SER A 1 373 ? -14.503 6.762 10.502 1.00 92.62 373 SER A C 1
ATOM 2977 O O . SER A 1 373 ? -15.553 6.589 11.118 1.00 92.62 373 SER A O 1
ATOM 2979 N N . ASP A 1 374 ? -14.466 6.861 9.176 1.00 92.38 374 ASP A N 1
ATOM 2980 C CA . ASP A 1 374 ? -15.678 6.879 8.348 1.00 92.38 374 ASP A CA 1
ATOM 2981 C C . ASP A 1 374 ? -16.421 5.530 8.388 1.00 92.38 374 ASP A C 1
ATOM 2983 O O . ASP A 1 374 ? -17.653 5.464 8.432 1.00 92.38 374 ASP A O 1
ATOM 2987 N N . VAL A 1 375 ? -15.684 4.413 8.443 1.00 93.12 375 VAL A N 1
ATOM 2988 C CA . VAL A 1 375 ? -16.273 3.079 8.663 1.00 93.12 375 VAL A CA 1
ATOM 2989 C C . VAL A 1 375 ? -16.961 2.998 10.027 1.00 93.12 375 VAL A C 1
ATOM 2991 O O . VAL A 1 375 ? -18.072 2.476 10.132 1.00 93.12 375 VAL A O 1
ATOM 2994 N N . LEU A 1 376 ? -16.324 3.510 11.080 1.00 91.19 376 LEU A N 1
ATOM 2995 C CA . LEU A 1 376 ? -16.864 3.484 12.439 1.00 91.19 376 LEU A CA 1
ATOM 2996 C C . LEU A 1 376 ? -18.112 4.368 12.586 1.00 91.19 376 LEU A C 1
ATOM 2998 O O . LEU A 1 376 ? -19.039 3.991 13.307 1.00 91.19 376 LEU A O 1
ATOM 3002 N N . GLU A 1 377 ? -18.196 5.481 11.856 1.00 88.81 377 GLU A N 1
ATOM 3003 C CA . GLU A 1 377 ? -19.397 6.323 11.793 1.00 88.81 377 GLU A CA 1
ATOM 3004 C C . GLU A 1 377 ? -20.594 5.573 11.196 1.00 88.81 377 GLU A C 1
ATOM 3006 O O . GLU A 1 377 ? -21.689 5.606 11.766 1.00 88.81 377 GLU A O 1
ATOM 3011 N N . LYS A 1 378 ? -20.383 4.791 10.128 1.00 85.25 378 LYS A N 1
ATOM 3012 C CA . LYS A 1 378 ? -21.429 3.926 9.544 1.00 85.25 378 LYS A CA 1
ATOM 3013 C C . LYS A 1 378 ? -21.931 2.862 10.525 1.00 85.25 378 LYS A C 1
ATOM 3015 O O . LYS A 1 378 ? -23.130 2.585 10.584 1.00 85.25 378 LYS A O 1
ATOM 3020 N N . VAL A 1 379 ? -21.031 2.287 11.328 1.00 83.50 379 VAL A N 1
ATOM 3021 C CA . VAL A 1 379 ? -21.389 1.348 12.412 1.00 83.50 379 VAL A CA 1
ATOM 3022 C C . VAL A 1 379 ? -22.124 2.083 13.546 1.00 83.50 379 VAL A C 1
ATOM 3024 O O . VAL A 1 379 ? -23.037 1.550 14.182 1.00 83.50 379 VAL A O 1
ATOM 3027 N N . ASN A 1 380 ? -21.770 3.339 13.821 1.00 76.31 380 ASN A N 1
ATOM 3028 C CA . ASN A 1 380 ? -22.456 4.157 14.819 1.00 76.31 380 ASN A CA 1
ATOM 3029 C C . ASN A 1 380 ? -23.882 4.537 14.436 1.00 76.31 380 ASN A C 1
ATOM 3031 O O . ASN A 1 380 ? -24.732 4.570 15.325 1.00 76.31 380 ASN A O 1
ATOM 3035 N N . ALA A 1 381 ? -24.160 4.710 13.147 1.00 76.31 381 ALA A N 1
ATOM 3036 C CA . ALA A 1 381 ? -25.495 4.987 12.626 1.00 76.31 381 ALA A CA 1
ATOM 3037 C C . ALA A 1 381 ? -26.485 3.802 12.729 1.00 76.31 381 ALA A C 1
ATOM 3039 O O . ALA A 1 381 ? -27.631 3.934 12.309 1.00 76.31 381 ALA A O 1
ATOM 3040 N N . GLY A 1 382 ? -26.075 2.662 13.305 1.00 67.50 382 GLY A N 1
ATOM 3041 C CA . GLY A 1 382 ? -26.954 1.526 13.612 1.00 67.50 382 GLY A CA 1
ATOM 3042 C C . GLY A 1 382 ? -26.589 0.219 12.908 1.00 67.50 382 GLY A C 1
ATOM 3043 O O . GLY A 1 382 ? -27.205 -0.804 13.195 1.00 67.50 382 GLY A O 1
ATOM 3044 N N . SER A 1 383 ? -25.579 0.223 12.034 1.00 69.94 383 SER A N 1
ATOM 3045 C CA . SER A 1 383 ? -25.099 -0.996 11.371 1.00 69.94 383 SER A CA 1
ATOM 3046 C C . SER A 1 383 ? -24.235 -1.828 12.319 1.00 69.94 383 SER A C 1
ATOM 3048 O O . SER A 1 383 ? -23.393 -1.283 13.035 1.00 69.94 383 SER A O 1
ATOM 3050 N N . SER A 1 384 ? -24.379 -3.154 12.307 1.00 80.12 384 SER A N 1
ATOM 3051 C CA . SER A 1 384 ? -23.372 -4.023 12.923 1.00 80.12 384 SER A CA 1
ATOM 3052 C C . SER A 1 384 ? -22.072 -3.951 12.124 1.00 80.12 384 SER A C 1
ATOM 3054 O O . SER A 1 384 ? -22.094 -3.802 10.902 1.00 80.12 384 SER A O 1
ATOM 3056 N N . ILE A 1 385 ? -20.931 -4.153 12.790 1.00 80.19 385 ILE A N 1
ATOM 3057 C CA . ILE A 1 385 ? -19.650 -4.369 12.103 1.00 80.19 385 ILE A CA 1
ATOM 3058 C C . ILE A 1 385 ? -19.670 -5.637 11.242 1.00 80.19 385 ILE A C 1
ATOM 3060 O O . ILE A 1 385 ? -18.735 -5.872 10.488 1.00 80.19 385 ILE A O 1
ATOM 3064 N N . ASP A 1 386 ? -20.703 -6.468 11.362 1.00 79.19 386 ASP A N 1
ATOM 3065 C CA . ASP A 1 386 ? -20.916 -7.626 10.510 1.00 79.19 386 ASP A CA 1
ATOM 3066 C C . ASP A 1 386 ? -21.771 -7.353 9.272 1.00 79.19 386 ASP A C 1
ATOM 3068 O O . ASP A 1 386 ? -21.634 -8.090 8.294 1.00 79.19 386 ASP A O 1
ATOM 3072 N N . ASP A 1 387 ? -22.572 -6.290 9.295 1.00 80.00 387 ASP A N 1
ATOM 3073 C CA . ASP A 1 387 ? -23.656 -6.043 8.338 1.00 80.00 387 ASP A CA 1
ATOM 3074 C C . ASP A 1 387 ? -23.382 -4.821 7.451 1.00 80.00 387 ASP A C 1
ATOM 3076 O O . ASP A 1 387 ? -24.294 -4.255 6.850 1.00 80.00 387 ASP A O 1
ATOM 3080 N N . LEU A 1 388 ? -22.124 -4.377 7.381 1.00 85.69 388 LEU A N 1
ATOM 3081 C CA . LEU A 1 388 ? -21.742 -3.283 6.497 1.00 85.69 388 LEU A CA 1
ATOM 3082 C C . LEU A 1 388 ? -21.926 -3.693 5.035 1.00 85.69 388 LEU A C 1
ATOM 3084 O O . LEU A 1 388 ? -21.564 -4.803 4.644 1.00 85.69 388 LEU A O 1
ATOM 3088 N N . GLU A 1 389 ? -22.462 -2.778 4.229 1.00 85.88 389 GLU A N 1
ATOM 3089 C CA . GLU A 1 389 ? -22.635 -2.987 2.794 1.00 85.88 389 GLU A CA 1
ATOM 3090 C C . GLU A 1 389 ? -21.284 -3.253 2.119 1.00 85.88 389 GLU A C 1
ATOM 3092 O O . GLU A 1 389 ? -20.291 -2.566 2.378 1.00 85.88 389 GLU A O 1
ATOM 3097 N N . LEU A 1 390 ? -21.255 -4.266 1.249 1.00 90.94 390 LEU A N 1
ATOM 3098 C CA . LEU A 1 390 ? -20.039 -4.732 0.599 1.00 90.94 390 LEU A CA 1
ATOM 3099 C C . LEU A 1 390 ? -20.100 -4.550 -0.906 1.00 90.94 390 LEU A C 1
ATOM 3101 O O . LEU A 1 390 ? -20.943 -5.132 -1.587 1.00 90.94 390 LEU A O 1
ATOM 3105 N N . ARG A 1 391 ? -19.094 -3.861 -1.444 1.00 92.06 391 ARG A N 1
ATOM 3106 C CA . ARG A 1 391 ? -18.767 -3.931 -2.865 1.00 92.06 391 ARG A CA 1
ATOM 3107 C C . ARG A 1 391 ? -17.856 -5.134 -3.105 1.00 92.06 391 ARG A C 1
ATOM 3109 O O . ARG A 1 391 ? -16.720 -5.178 -2.625 1.00 92.06 391 ARG A O 1
ATOM 3116 N N . SER A 1 392 ? -18.339 -6.116 -3.865 1.00 87.81 392 SER A N 1
ATOM 3117 C CA . SER A 1 392 ? -17.521 -7.250 -4.303 1.00 87.81 392 SER A CA 1
ATOM 3118 C C . SER A 1 392 ? -16.412 -6.786 -5.245 1.00 87.81 392 SER A C 1
ATOM 3120 O O . SER A 1 392 ? -16.669 -6.017 -6.170 1.00 87.81 392 SER A O 1
ATOM 3122 N N . GLN A 1 393 ? -15.201 -7.304 -5.064 1.00 89.81 393 GLN A N 1
ATOM 3123 C CA . GLN A 1 393 ? -14.124 -7.136 -6.035 1.00 89.81 393 GLN A CA 1
ATOM 3124 C C . GLN A 1 393 ? -14.222 -8.222 -7.108 1.00 89.81 393 GLN A C 1
ATOM 3126 O O . GLN A 1 393 ? -14.272 -9.404 -6.762 1.00 89.81 393 GLN A O 1
ATOM 3131 N N . LYS A 1 394 ? -14.178 -7.860 -8.394 1.00 81.12 394 LYS A N 1
ATOM 3132 C CA . LYS A 1 394 ? -13.915 -8.853 -9.443 1.00 81.12 394 LYS A CA 1
ATOM 3133 C C . LYS A 1 394 ? -12.413 -9.092 -9.544 1.00 81.12 394 LYS A C 1
ATOM 3135 O O . LYS A 1 394 ? -11.610 -8.167 -9.421 1.00 81.12 394 LYS A O 1
ATOM 3140 N N . GLU A 1 395 ? -12.021 -10.343 -9.752 1.00 71.38 395 GLU A N 1
ATOM 3141 C CA . GLU A 1 395 ? -10.604 -10.710 -9.825 1.00 71.38 395 GLU A CA 1
ATOM 3142 C C . GLU A 1 395 ? -9.913 -10.039 -11.018 1.00 71.38 395 GLU A C 1
ATOM 3144 O O . GLU A 1 395 ? -8.885 -9.394 -10.829 1.00 71.38 395 GLU A O 1
ATOM 3149 N N . ILE A 1 396 ? -10.551 -10.092 -12.195 1.00 74.75 396 ILE A N 1
ATOM 3150 C CA . ILE A 1 396 ? -10.060 -9.524 -13.462 1.00 74.75 396 ILE A CA 1
ATOM 3151 C C . ILE A 1 396 ? -9.923 -7.994 -13.457 1.00 74.75 396 ILE A C 1
ATOM 3153 O O . ILE A 1 396 ? -9.185 -7.438 -14.262 1.00 74.75 396 ILE A O 1
ATOM 3157 N N . GLU A 1 397 ? -10.629 -7.307 -12.557 1.00 75.31 397 GLU A N 1
ATOM 3158 C CA . GLU A 1 397 ? -10.585 -5.844 -12.439 1.00 75.31 397 GLU A CA 1
ATOM 3159 C C . GLU A 1 397 ? -9.409 -5.363 -11.579 1.00 75.31 397 GLU A C 1
ATOM 3161 O O . GLU A 1 397 ? -9.133 -4.166 -11.541 1.00 75.31 397 GLU A O 1
ATOM 3166 N N . GLY A 1 398 ? -8.727 -6.265 -10.862 1.00 80.19 398 GLY A N 1
ATOM 3167 C CA . GLY A 1 398 ? -7.682 -5.878 -9.925 1.00 80.19 398 GLY A CA 1
ATOM 3168 C C . GLY A 1 398 ? -6.285 -6.298 -10.319 1.00 80.19 398 GLY A C 1
ATOM 3169 O O . GLY A 1 398 ? -6.066 -7.385 -10.849 1.00 80.19 398 GLY A O 1
ATOM 3170 N N . ARG A 1 399 ? -5.313 -5.450 -9.976 1.00 88.75 399 ARG A N 1
ATOM 3171 C CA . ARG A 1 399 ? -3.911 -5.670 -10.315 1.00 88.75 399 ARG A CA 1
ATOM 3172 C C . ARG A 1 399 ? -3.015 -5.573 -9.091 1.00 88.75 399 ARG A C 1
ATOM 3174 O O . ARG A 1 399 ? -3.088 -4.631 -8.308 1.00 88.75 399 ARG A O 1
ATOM 3181 N N . ASN A 1 400 ? -2.136 -6.563 -8.952 1.00 91.56 400 ASN A N 1
ATOM 3182 C CA . ASN A 1 400 ? -1.145 -6.598 -7.881 1.00 91.56 400 ASN A CA 1
ATOM 3183 C C . ASN A 1 400 ? 0.099 -5.817 -8.302 1.00 91.56 400 ASN A C 1
ATOM 3185 O O . ASN A 1 400 ? 0.772 -6.194 -9.269 1.00 91.56 400 ASN A O 1
ATOM 3189 N N . TYR A 1 401 ? 0.408 -4.762 -7.561 1.00 94.31 401 TYR A N 1
ATOM 3190 C CA . TYR A 1 401 ? 1.625 -3.979 -7.684 1.00 94.31 401 TYR A CA 1
ATOM 3191 C C . TYR A 1 401 ? 2.624 -4.355 -6.584 1.00 94.31 401 TYR A C 1
ATOM 3193 O O . TYR A 1 401 ? 2.279 -4.857 -5.511 1.00 94.31 401 TYR A O 1
ATOM 3201 N N . HIS A 1 402 ? 3.902 -4.137 -6.871 1.00 91.81 402 HIS A N 1
ATOM 3202 C CA . HIS A 1 402 ? 5.009 -4.487 -5.985 1.00 91.81 402 HIS A CA 1
ATOM 3203 C C . HIS A 1 402 ? 5.814 -3.238 -5.640 1.00 91.81 402 HIS A C 1
ATOM 3205 O O . HIS A 1 402 ? 5.582 -2.176 -6.214 1.00 91.81 402 HIS A O 1
ATOM 3211 N N . PHE A 1 403 ? 6.795 -3.378 -4.743 1.00 93.25 403 PHE A N 1
ATOM 3212 C CA . PHE A 1 403 ? 7.669 -2.268 -4.367 1.00 93.25 403 PHE A CA 1
ATOM 3213 C C . PHE A 1 403 ? 8.219 -1.555 -5.603 1.00 93.25 403 PHE A C 1
ATOM 3215 O O . PHE A 1 403 ? 8.709 -2.208 -6.538 1.00 93.25 403 PHE A O 1
ATOM 3222 N N . MET A 1 404 ? 8.084 -0.235 -5.607 1.00 95.69 404 MET A N 1
ATOM 3223 C CA . MET A 1 404 ? 8.438 0.617 -6.728 1.00 95.69 404 MET A CA 1
ATOM 3224 C C . MET A 1 404 ? 9.962 0.766 -6.802 1.00 95.69 404 MET A C 1
ATOM 3226 O O . MET A 1 404 ? 10.633 1.002 -5.795 1.00 95.69 404 MET A O 1
ATOM 3230 N N . HIS A 1 405 ? 10.526 0.624 -7.999 1.00 96.50 405 HIS A N 1
ATOM 3231 C CA . HIS A 1 405 ? 11.947 0.811 -8.248 1.00 96.50 405 HIS A CA 1
ATOM 3232 C C . HIS A 1 405 ? 12.344 2.256 -7.901 1.00 96.50 405 HIS A C 1
ATOM 3234 O O . HIS A 1 405 ? 11.605 3.179 -8.269 1.00 96.50 405 HIS A O 1
ATOM 3240 N N . PRO A 1 406 ? 13.507 2.496 -7.258 1.00 95.38 406 PRO A N 1
ATOM 3241 C CA . PRO A 1 406 ? 13.917 3.831 -6.833 1.00 95.38 406 PRO A CA 1
ATOM 3242 C C . PRO A 1 406 ? 13.850 4.898 -7.928 1.00 95.38 406 PRO A C 1
ATOM 3244 O O . PRO A 1 406 ? 13.384 5.992 -7.646 1.00 95.38 406 PRO A O 1
ATOM 3247 N N . SER A 1 407 ? 14.229 4.604 -9.177 1.00 96.56 407 SER A N 1
ATOM 3248 C CA . SER A 1 407 ? 14.151 5.595 -10.268 1.00 96.56 407 SER A CA 1
ATOM 3249 C C . SER A 1 407 ? 12.719 6.066 -10.551 1.00 96.56 407 SER A C 1
ATOM 3251 O O . SER A 1 407 ? 12.484 7.267 -10.651 1.00 96.56 407 SER A O 1
ATOM 3253 N N . LEU A 1 408 ? 11.755 5.140 -10.624 1.00 98.00 408 LEU A N 1
ATOM 3254 C CA . LEU A 1 408 ? 10.343 5.474 -10.850 1.00 98.00 408 LEU A CA 1
ATOM 3255 C C . LEU A 1 408 ? 9.752 6.192 -9.632 1.00 98.00 408 LEU A C 1
ATOM 3257 O O . LEU A 1 408 ? 9.106 7.228 -9.763 1.00 98.00 408 LEU A O 1
ATOM 3261 N N . ARG A 1 409 ? 10.050 5.681 -8.435 1.00 97.50 409 ARG A N 1
ATOM 3262 C CA . ARG A 1 409 ? 9.623 6.258 -7.158 1.00 97.50 409 ARG A CA 1
ATOM 3263 C C . ARG A 1 409 ? 10.145 7.679 -6.961 1.00 97.50 409 ARG A C 1
ATOM 3265 O O . ARG A 1 409 ? 9.389 8.550 -6.553 1.00 97.50 409 ARG A O 1
ATOM 3272 N N . ASN A 1 410 ? 11.423 7.924 -7.238 1.00 96.81 410 ASN A N 1
ATOM 3273 C CA . ASN A 1 410 ? 12.034 9.240 -7.075 1.00 96.81 410 ASN A CA 1
ATOM 3274 C C . ASN A 1 410 ? 11.424 10.235 -8.066 1.00 96.81 410 ASN A C 1
ATOM 3276 O O . ASN A 1 410 ? 11.066 11.335 -7.659 1.00 96.81 410 ASN A O 1
ATOM 3280 N N . LYS A 1 411 ? 11.203 9.822 -9.324 1.00 97.50 411 LYS A N 1
ATOM 3281 C CA . LYS A 1 411 ? 10.517 10.652 -10.320 1.00 97.50 411 LYS A CA 1
ATOM 3282 C C . LYS A 1 411 ? 9.091 11.000 -9.896 1.00 97.50 411 LYS A C 1
ATOM 3284 O O . LYS A 1 411 ? 8.670 12.147 -10.004 1.00 97.50 411 LYS A O 1
ATOM 3289 N N . LEU A 1 412 ? 8.357 10.030 -9.359 1.00 97.62 412 LEU A N 1
ATOM 3290 C CA . LEU A 1 412 ? 7.030 10.271 -8.807 1.00 97.62 412 LEU A CA 1
ATOM 3291 C C . LEU A 1 412 ? 7.074 11.240 -7.617 1.00 97.62 412 LEU A C 1
ATOM 3293 O O . LEU A 1 412 ? 6.244 12.141 -7.531 1.00 97.62 412 LEU A O 1
ATOM 3297 N N . ILE A 1 413 ? 8.049 11.089 -6.716 1.00 96.56 413 ILE A N 1
ATOM 3298 C CA . ILE A 1 413 ? 8.239 12.020 -5.601 1.00 96.56 413 ILE A CA 1
ATOM 3299 C C . ILE A 1 413 ? 8.524 13.430 -6.124 1.00 96.56 413 ILE A C 1
ATOM 3301 O O . ILE A 1 413 ? 7.889 14.356 -5.639 1.00 96.56 413 ILE A O 1
ATOM 3305 N N . GLU A 1 414 ? 9.383 13.619 -7.131 1.00 95.12 414 GLU A N 1
ATOM 3306 C CA . GLU A 1 414 ? 9.589 14.938 -7.757 1.00 95.12 414 GLU A CA 1
ATOM 3307 C C . GLU A 1 414 ? 8.266 15.565 -8.197 1.00 95.12 414 GLU A C 1
ATOM 3309 O O . GLU A 1 414 ? 8.010 16.728 -7.902 1.00 95.12 414 GLU A O 1
ATOM 3314 N N . LEU A 1 415 ? 7.391 14.794 -8.845 1.00 95.38 415 LEU A N 1
ATOM 3315 C CA . LEU A 1 415 ? 6.085 15.291 -9.280 1.00 95.38 415 LEU A CA 1
ATOM 3316 C C . LEU A 1 415 ? 5.174 15.652 -8.103 1.00 95.38 415 LEU A C 1
ATOM 3318 O O . LEU A 1 415 ? 4.518 16.690 -8.142 1.00 95.38 415 LEU A O 1
ATOM 3322 N N . ILE A 1 416 ? 5.156 14.834 -7.048 1.00 94.44 416 ILE A N 1
ATOM 3323 C CA . ILE A 1 416 ? 4.407 15.115 -5.815 1.00 94.44 416 ILE A CA 1
ATOM 3324 C C . ILE A 1 416 ? 4.916 16.409 -5.164 1.00 94.44 416 ILE A C 1
ATOM 3326 O O . ILE A 1 416 ? 4.117 17.248 -4.752 1.00 94.44 416 ILE A O 1
ATOM 3330 N N . LEU A 1 417 ? 6.237 16.598 -5.095 1.00 92.25 417 LEU A N 1
ATOM 3331 C CA . LEU A 1 417 ? 6.845 17.804 -4.537 1.00 92.25 417 LEU A CA 1
ATOM 3332 C C . LEU A 1 417 ? 6.631 19.022 -5.448 1.00 92.25 417 LEU A C 1
ATOM 3334 O O . LEU A 1 417 ? 6.450 20.113 -4.933 1.00 92.25 417 LEU A O 1
ATOM 3338 N N . ASN A 1 418 ? 6.595 18.874 -6.769 1.00 88.44 418 ASN A N 1
ATOM 3339 C CA . ASN A 1 418 ? 6.400 19.999 -7.689 1.00 88.44 418 ASN A CA 1
ATOM 3340 C C . ASN A 1 418 ? 4.928 20.407 -7.844 1.00 88.44 418 ASN A C 1
ATOM 3342 O O . ASN A 1 418 ? 4.638 21.511 -8.295 1.00 88.44 418 ASN A O 1
ATOM 3346 N N . ASN A 1 419 ? 3.976 19.576 -7.409 1.00 77.00 419 ASN A N 1
ATOM 3347 C CA . ASN A 1 419 ? 2.549 19.924 -7.387 1.00 77.00 419 ASN A CA 1
ATOM 3348 C C . ASN A 1 419 ? 2.178 20.926 -6.262 1.00 77.00 419 ASN A C 1
ATOM 3350 O O . ASN A 1 419 ? 1.008 21.092 -5.932 1.00 77.00 419 ASN A O 1
ATOM 3354 N N . ARG A 1 420 ? 3.177 21.605 -5.675 1.00 60.44 420 ARG A N 1
ATOM 3355 C CA . ARG A 1 420 ? 3.056 22.594 -4.588 1.00 60.44 420 ARG A CA 1
ATOM 3356 C C . ARG A 1 420 ? 2.389 23.908 -4.983 1.00 60.44 420 ARG A C 1
ATOM 3358 O O . ARG A 1 420 ? 1.946 24.624 -4.097 1.00 60.44 420 ARG A O 1
ATOM 3365 N N . GLU A 1 421 ? 2.333 24.238 -6.271 1.00 43.72 421 GLU A N 1
ATOM 3366 C CA . GLU A 1 421 ? 2.029 25.606 -6.730 1.00 43.72 421 GLU A CA 1
ATOM 3367 C C . GLU A 1 421 ? 0.663 25.769 -7.426 1.00 43.72 421 GLU A C 1
ATOM 3369 O O . GLU A 1 421 ? 0.419 26.777 -8.084 1.00 43.72 421 GLU A O 1
ATOM 3374 N N . LYS A 1 422 ? -0.247 24.788 -7.328 1.00 38.97 422 LYS A N 1
ATOM 3375 C CA . LYS A 1 422 ? -1.569 24.841 -7.997 1.00 38.97 422 LYS A CA 1
ATOM 3376 C C . LYS A 1 422 ? -2.764 24.652 -7.057 1.00 38.97 422 LYS A C 1
ATOM 3378 O O . LYS A 1 422 ? -3.769 24.051 -7.468 1.00 38.97 422 LYS A O 1
ATOM 3383 N N . VAL A 1 423 ? -2.648 25.117 -5.816 1.00 33.31 423 VAL A N 1
ATOM 3384 C CA . VAL A 1 423 ? -3.768 25.212 -4.867 1.00 33.31 423 VAL A CA 1
ATOM 3385 C C . VAL A 1 423 ? -3.972 26.666 -4.493 1.00 33.31 423 VAL A C 1
ATOM 3387 O O . VAL A 1 423 ? -2.969 27.295 -4.092 1.00 33.31 423 VAL A O 1
#

Solvent-accessible surface area (backbone atoms only — not comparable to full-atom values): 24002 Å² total; per-residue (Å²): 138,78,52,74,67,53,52,56,70,67,43,80,82,49,72,55,59,66,60,53,55,49,53,37,43,31,45,66,71,66,24,29,92,62,70,57,45,82,54,101,89,43,79,66,47,92,64,72,75,48,73,72,52,54,48,53,52,52,53,48,48,52,50,39,25,68,75,40,99,59,77,42,61,64,52,52,38,29,51,52,34,55,74,72,58,64,37,69,62,97,64,93,83,77,78,55,71,66,60,49,50,49,54,54,49,58,63,69,70,60,69,67,44,84,69,89,63,67,88,76,34,47,55,67,36,60,50,59,72,65,66,56,69,66,85,84,65,76,74,42,78,40,67,22,16,36,38,32,40,35,69,62,41,27,20,28,45,43,37,36,31,51,51,69,34,42,39,58,60,18,36,40,41,42,42,73,50,77,51,68,68,58,54,55,63,66,63,54,69,74,86,76,63,64,63,44,76,49,82,52,76,94,87,54,82,58,77,44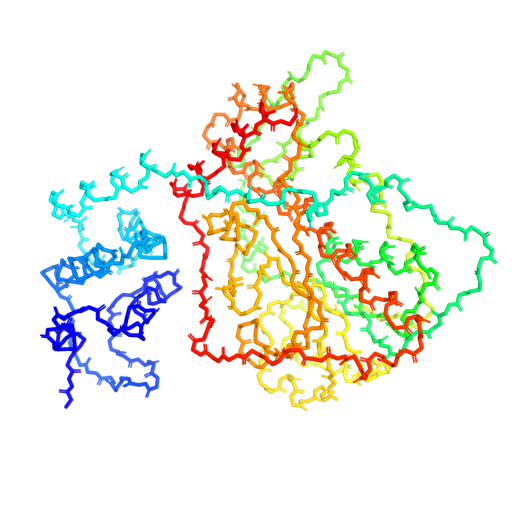,43,76,84,56,71,56,91,53,41,30,77,65,56,50,52,79,82,67,51,55,84,72,78,82,62,92,56,58,45,80,45,79,42,72,46,57,65,38,67,75,52,40,55,47,58,45,71,38,40,58,62,31,33,42,50,31,62,51,72,83,60,44,58,72,45,51,66,70,39,68,52,46,36,39,37,64,42,44,9,47,72,38,57,39,18,59,40,54,20,45,60,53,22,25,59,73,55,43,30,32,23,23,22,35,24,39,52,51,69,55,75,78,34,45,38,34,60,47,73,45,42,30,54,74,83,61,60,29,64,68,57,47,56,52,38,55,74,62,39,57,93,46,31,59,60,49,54,54,42,21,41,62,70,53,51,50,32,44,50,39,17,53,49,47,35,58,53,50,50,54,35,67,77,69,39,51,94,86,64,63,66,63,50,77,60,57,72,92,66,36,41,82,42,57,76,68,37,66,71,62,46,43,52,49,47,51,52,58,65,64,63,71,82,82,124

Organism: NCBI:txid2675053

pLDDT: mean 81.8, std 18.04, range [27.77, 98.12]

InterPro domains:
  IPR036477 Formyl transferase, N-terminal domain superfamily [SSF53328] (262-343)

Mean predicted aligned error: 8.78 Å

Foldseek 3Di:
DADLLNVLVVPPVLPPVVNLQVLLCCQFPVLEPDDFDDDPVDHGDPDGDDLVNVQSVLVSLLVSQVSDPHGDVSSLQSVVSVVVSSHDDPDDHDYDPVSVVSSVCCLVVQAWDDDPDPVQADALLVVLVPQDQPPPDAAAEAFEEEEQEDPLLSLLQLLLCRSVNYAYPAYEAEDADDDVVVVVVVVPDPVPFPFQFQPDDPDDRDGDGLPDADQFADPSLNCVVSRDNPRDDPRYHYHYYNACADPRNLVVLLPGGGQEYEYSDRDQDAQVSCVSNVHFYKDKAFADPQAEFAPPRQLVRCSPPVWIKIWIARDDRDTPFHWTQDMHTHHQTHGDPVVLVSLCVGVPPCSLVSVSVSCVSRVSSSNSSVRVSVSVVVVVVPDHPVGGDTDHGDPVNHHYHHDGDCSNSSSSVVNSVVVNPDD

Nearest PDB structures (foldseek):
  6v33-assembly1_B  TM=6.267E-01  e=5.495E-08  Pseudomonas congelans
  6v2t-assembly1_A  TM=5.621E-01  e=4.666E-07  Shewanella sp. FDAARGOS_354
  4pzu-assembly1_B  TM=6.201E-01  e=4.448E-06  Mycobacterium tuberculosis
  5jnf-assembly3_B  TM=6.964E-01  e=3.026E-04  Brevibacillus parabrevis
  6ulz-assembly1_A  TM=6.691E-01  e=1.284E-03  Brevibacillus parabrevis

Radius of gyration: 23.05 Å; Cα contacts (8 Å, |Δi|>4): 645; chains: 1; bounding box: 57×56×62 Å

Secondary structure (DSSP, 8-state):
---HHHHHHH-TT---HHHHHHHHHIIIII--S-SS--BTTB-----PPPHHHHHHHHHHHHHHHHTSSS--HHHHHHHHHHHTT-S--SS-----HHHHHHHHHHHHS--PPP-S-GGGSBPHHHHHHH----TTPPPEEEEEEEEE-SHHHHHHHHHHHHHTTEEEEEEEEEEE---HHHHHHTSS-GGG--EEE--PSTT---EEETTSPP--B-GGG-GGGT-------SSEEEEEESSTTSHHHHHHHHHSSSSEEEE---SPPPHHHHHHH-SEEEEEESS-TTTEEETTHHHHHHHHHSS-EEEEEEE-SSTT-EEEEEEEEBPPPPB-HHHHHHHHHHHGGGHHHHHHHHIIIIIHHHHHHHHHHHHHHHHHTT--TTS---BPPPSTT-EEE-PPPHHHHHHHHHHHHHGGG--

Sequence (423 aa):
MVSLIEEIKKDLDYKNQFLIDRLCFLIDVKKIIHKAYSDNDLKQGDQTLTAPDLMQICDYLKSASEQKENLDYKIVNSLLKIQSGEIVWPEKFVFSEDVASFLYKALNDLQLPKIKNKSALCNIGSWVNAVSVSPGQAIKKMDFTFVKWNETLGKAYSFALMSQNILPTSVIKVRPTQSWKRRVLGLLPIMFQKFVFIKLKPGLLNTVSVKGSLNIFNEDHCLHKVYGDRLVIKNSMVVNASNINEHKIVDAMKKGNGSALLFSGGGLVRQNTFEQVNKKFIHMHPGKLPEVRGADGFFWSVLLNGYPSCSAFYQNVGIDTGGVIHEESFELPMFNTLLISELESHAKSNFYDVVYRSILDYYDPMMRAITLSDVLEKVNAGSSIDDLELRSQKEIEGRNYHFMHPSLRNKLIELILNNREKV